Protein AF-A0A0K0EDU4-F1 (afdb_monomer_lite)

Sequence (411 aa):
MNSSVKNLYNKIKGKINAIIEWRSTISPLYLFTVNTCFWLSVFYLQKEYQLQILVFSAISILSYDILLTPTDENSVIAHIFLWPFRSFFRTTAFLLFCYSSNELKDGDKEYACWSGYIALLLLLINPVWVYNGATEKIKNGIFVSIDVCIVNPLSKIYAAVYYICTFKFLKSLSEYSSRQAQRTKNFFIVTGNEISERLKKSWRYIISKMDYYLYQPMKNSKIGQPAKDKYHRFIEKVQYVIYGYWLSPVIEKVKITLKKQALTLLIYTKNFTIQLGIYLNNFVIWPVLVWGYNIALVPILEIVKEKYRYVEDNVLIYFLAPVCRTVINAVPEKSPFVEDSDLELDDFLPDENDDAESNTSWDPDDDEARRKEKEAALIAKKEKIKQKAALIEFPDFNDLGSSDEEFMFND

Structure (mmCIF, N/CA/C/O backbone):
data_AF-A0A0K0EDU4-F1
#
_entry.id   AF-A0A0K0EDU4-F1
#
loop_
_atom_site.group_PDB
_atom_site.id
_atom_site.type_symbol
_atom_site.label_atom_id
_atom_site.label_alt_id
_atom_site.label_comp_id
_atom_site.label_asym_id
_atom_site.label_entity_id
_atom_site.label_seq_id
_atom_site.pdbx_PDB_ins_code
_atom_site.Cartn_x
_atom_site.Cartn_y
_atom_site.Cartn_z
_atom_site.occupancy
_atom_site.B_iso_or_equiv
_atom_site.auth_seq_id
_atom_site.auth_comp_id
_atom_site.auth_asym_id
_atom_site.auth_atom_id
_atom_site.pdbx_PDB_model_num
ATOM 1 N N . MET A 1 1 ? 0.127 -17.577 -35.399 1.00 54.06 1 MET A N 1
ATOM 2 C CA . MET A 1 1 ? 1.441 -18.139 -35.005 1.00 54.06 1 MET A CA 1
ATOM 3 C C . MET A 1 1 ? 1.224 -19.573 -34.530 1.00 54.06 1 MET A C 1
ATOM 5 O O . MET A 1 1 ? 0.430 -19.759 -33.616 1.00 54.06 1 MET A O 1
ATOM 9 N N . ASN A 1 2 ? 1.840 -20.574 -35.174 1.00 71.94 2 ASN A N 1
ATOM 10 C CA . ASN A 1 2 ? 1.666 -21.994 -34.820 1.00 71.94 2 ASN A CA 1
ATOM 11 C C . ASN A 1 2 ? 1.996 -22.244 -33.339 1.00 71.94 2 ASN A C 1
ATOM 13 O O . ASN A 1 2 ? 2.983 -21.712 -32.826 1.00 71.94 2 ASN A O 1
ATOM 17 N N . SER A 1 3 ? 1.203 -23.083 -32.666 1.00 84.88 3 SER A N 1
ATOM 18 C CA . SER A 1 3 ? 1.395 -23.457 -31.253 1.00 84.88 3 SER A CA 1
ATOM 19 C C . SER A 1 3 ? 2.822 -23.942 -30.963 1.00 84.88 3 SER A C 1
ATOM 21 O O . SER A 1 3 ? 3.404 -23.572 -29.945 1.00 84.88 3 SER A O 1
ATOM 23 N N . SER A 1 4 ? 3.431 -24.674 -31.903 1.00 84.06 4 SER A N 1
ATOM 24 C CA . SER A 1 4 ? 4.828 -25.124 -31.828 1.00 84.06 4 SER A CA 1
ATOM 25 C C . SER A 1 4 ? 5.835 -23.965 -31.756 1.00 84.06 4 SER A C 1
ATOM 27 O O . SER A 1 4 ? 6.706 -23.956 -30.887 1.00 84.06 4 SER A O 1
ATOM 29 N N . VAL A 1 5 ? 5.672 -22.930 -32.592 1.00 86.19 5 VAL A N 1
ATOM 30 C CA . VAL A 1 5 ? 6.554 -21.745 -32.599 1.00 86.19 5 VAL A CA 1
ATOM 31 C C . VAL A 1 5 ? 6.404 -20.953 -31.299 1.00 86.19 5 VAL A C 1
ATOM 33 O O . VAL A 1 5 ? 7.401 -20.529 -30.718 1.00 86.19 5 VAL A O 1
ATOM 36 N N . LYS A 1 6 ? 5.173 -20.807 -30.786 1.00 85.56 6 LYS A N 1
ATOM 37 C CA . LYS A 1 6 ? 4.914 -20.146 -29.495 1.00 85.56 6 LYS A CA 1
ATOM 38 C C . LYS A 1 6 ? 5.544 -20.916 -28.326 1.00 85.56 6 LYS A C 1
ATOM 40 O O . LYS A 1 6 ? 6.159 -20.305 -27.455 1.00 85.56 6 LYS A O 1
ATOM 45 N N . ASN A 1 7 ? 5.450 -22.246 -28.330 1.00 87.31 7 ASN A N 1
ATOM 46 C CA . ASN A 1 7 ? 6.063 -23.098 -27.309 1.00 87.31 7 ASN A CA 1
ATOM 47 C C . ASN A 1 7 ? 7.595 -23.043 -27.357 1.00 87.31 7 ASN A C 1
ATOM 49 O O . ASN A 1 7 ? 8.233 -22.935 -26.309 1.00 87.31 7 ASN A O 1
ATOM 53 N N . LEU A 1 8 ? 8.188 -23.065 -28.555 1.00 86.81 8 LEU A N 1
ATOM 54 C CA . LEU A 1 8 ? 9.631 -22.914 -28.730 1.00 86.81 8 LEU A CA 1
ATOM 55 C C . LEU A 1 8 ? 10.109 -21.546 -28.229 1.00 86.81 8 LEU A C 1
ATOM 57 O O . LEU A 1 8 ? 11.052 -21.486 -27.442 1.00 86.81 8 LEU A O 1
ATOM 61 N N . TYR A 1 9 ? 9.421 -20.468 -28.615 1.00 87.56 9 TYR A N 1
ATOM 62 C CA . TYR A 1 9 ? 9.710 -19.112 -28.147 1.00 87.56 9 TYR A CA 1
ATOM 63 C C . TYR A 1 9 ? 9.655 -19.019 -26.617 1.00 87.56 9 TYR A C 1
ATOM 65 O O . TYR A 1 9 ? 10.608 -18.553 -25.998 1.00 87.56 9 TYR A O 1
ATOM 73 N N . ASN A 1 10 ? 8.595 -19.535 -25.988 1.00 89.12 10 ASN A N 1
ATOM 74 C CA . ASN A 1 10 ? 8.458 -19.533 -24.530 1.00 89.12 10 ASN A CA 1
ATOM 75 C C . ASN A 1 10 ? 9.561 -20.350 -23.840 1.00 89.12 10 ASN A C 1
ATOM 77 O O . ASN A 1 10 ? 10.082 -19.931 -22.807 1.00 89.12 10 ASN A O 1
ATOM 81 N N . LYS A 1 11 ? 9.963 -21.488 -24.422 1.00 87.00 11 LYS A N 1
ATOM 82 C CA . LYS A 1 11 ? 11.051 -22.327 -23.900 1.00 87.00 11 LYS A CA 1
ATOM 83 C C . LYS A 1 11 ? 12.408 -21.624 -23.993 1.00 87.00 11 LYS A C 1
ATOM 85 O O . LYS A 1 11 ? 13.188 -21.692 -23.046 1.00 87.00 11 LYS A O 1
ATOM 90 N N . ILE A 1 12 ? 12.685 -20.942 -25.106 1.00 86.69 12 ILE A N 1
ATOM 91 C CA . ILE A 1 12 ? 13.915 -20.159 -25.298 1.00 86.69 12 ILE A CA 1
ATOM 92 C C . ILE A 1 12 ? 13.925 -18.957 -24.350 1.00 86.69 12 ILE A C 1
ATOM 94 O O . ILE A 1 12 ? 14.886 -18.781 -23.607 1.00 86.69 12 ILE A O 1
ATOM 98 N N . LYS A 1 13 ? 12.830 -18.190 -24.298 1.00 86.56 13 LYS A N 1
ATOM 99 C CA . LYS A 1 13 ? 12.664 -17.050 -23.389 1.00 86.56 13 LYS A CA 1
ATOM 100 C C . LYS A 1 13 ? 12.860 -17.458 -21.929 1.00 86.56 13 LYS A C 1
ATOM 102 O O . LYS A 1 13 ? 13.609 -16.807 -21.212 1.00 86.56 13 LYS A O 1
ATOM 107 N N . GLY A 1 14 ? 12.260 -18.571 -21.504 1.00 84.12 14 GLY A N 1
ATOM 108 C CA . GLY A 1 14 ? 12.423 -19.098 -20.148 1.00 84.12 14 GLY A CA 1
ATOM 109 C C . GLY A 1 14 ? 13.869 -19.483 -19.818 1.00 84.12 14 GLY A C 1
ATOM 110 O O . GLY A 1 14 ? 14.334 -19.210 -18.714 1.00 84.12 14 GLY A O 1
ATOM 111 N N . LYS A 1 15 ? 14.608 -20.062 -20.776 1.00 84.00 15 LYS A N 1
ATOM 112 C CA . LYS A 1 15 ? 16.039 -20.359 -20.605 1.00 84.00 15 LYS A CA 1
ATOM 113 C C . LYS A 1 15 ? 16.889 -19.093 -20.505 1.00 84.00 15 LYS A C 1
ATOM 115 O O . LYS A 1 15 ? 17.757 -19.036 -19.642 1.00 84.00 15 LYS A O 1
ATOM 120 N N . ILE A 1 16 ? 16.639 -18.098 -21.357 1.00 84.38 16 ILE A N 1
ATOM 121 C CA . ILE A 1 16 ? 17.357 -16.814 -21.333 1.00 84.38 16 ILE A CA 1
ATOM 122 C C . ILE A 1 16 ? 17.114 -16.102 -20.001 1.00 84.38 16 ILE A C 1
ATOM 124 O O . ILE A 1 16 ? 18.071 -15.720 -19.333 1.00 84.38 16 ILE A O 1
ATOM 128 N N . ASN A 1 17 ? 15.857 -16.012 -19.563 1.00 86.50 17 ASN A N 1
ATOM 129 C CA . ASN A 1 17 ? 15.515 -15.417 -18.272 1.00 86.50 17 ASN A CA 1
ATOM 130 C C . ASN A 1 17 ? 16.207 -16.147 -17.116 1.00 86.50 17 ASN A C 1
ATOM 132 O O . ASN A 1 17 ? 16.795 -15.500 -16.264 1.00 86.50 17 ASN A O 1
ATOM 136 N N . ALA A 1 18 ? 16.244 -17.484 -17.124 1.00 81.56 18 ALA A N 1
ATOM 137 C CA . ALA A 1 18 ? 16.941 -18.247 -16.088 1.00 81.56 18 ALA A CA 1
ATOM 138 C C . ALA A 1 18 ? 18.461 -17.982 -16.042 1.00 81.56 18 ALA A C 1
ATOM 140 O O . ALA A 1 18 ? 19.058 -18.103 -14.976 1.00 81.56 18 ALA A O 1
ATOM 141 N N . ILE A 1 19 ? 19.093 -17.642 -17.171 1.00 81.19 19 ILE A N 1
ATOM 142 C CA . ILE A 1 19 ? 20.511 -17.242 -17.224 1.00 81.19 19 ILE A CA 1
ATOM 143 C C . ILE A 1 19 ? 20.690 -15.832 -16.646 1.00 81.19 19 ILE A C 1
ATOM 145 O O . ILE A 1 19 ? 21.570 -15.613 -15.818 1.00 81.19 19 ILE A O 1
ATOM 149 N N . ILE A 1 20 ? 19.838 -14.888 -17.048 1.00 83.56 20 ILE A N 1
ATOM 150 C CA . ILE A 1 20 ? 19.901 -13.491 -16.595 1.00 83.56 20 ILE A CA 1
ATOM 151 C C . ILE A 1 20 ? 19.570 -13.373 -15.095 1.00 83.56 20 ILE A C 1
ATOM 153 O O . ILE A 1 20 ? 20.193 -12.592 -14.387 1.00 83.56 20 ILE A O 1
ATOM 157 N N . GLU A 1 21 ? 18.641 -14.186 -14.588 1.00 84.06 21 GLU A N 1
ATOM 158 C CA . GLU A 1 21 ? 18.232 -14.257 -13.173 1.00 84.06 21 GLU A CA 1
ATOM 159 C C . GLU A 1 21 ? 19.187 -15.090 -12.292 1.00 84.06 21 GLU A C 1
ATOM 161 O O . GLU A 1 21 ? 18.869 -15.390 -11.144 1.00 84.06 21 GLU A O 1
ATOM 166 N N . TRP A 1 22 ? 20.339 -15.511 -12.820 1.00 84.69 22 TRP A N 1
ATOM 167 C CA . TRP A 1 22 ? 21.360 -16.301 -12.113 1.00 84.69 22 TRP A CA 1
ATOM 168 C C . TRP A 1 22 ? 20.914 -17.683 -11.619 1.00 84.69 22 TRP A C 1
ATOM 170 O O . TRP A 1 22 ? 21.500 -18.255 -10.702 1.00 84.69 22 TRP A O 1
ATOM 180 N N . ARG A 1 23 ? 19.899 -18.270 -12.254 1.00 81.69 23 ARG A N 1
ATOM 181 C CA . ARG A 1 23 ? 19.373 -19.602 -11.904 1.00 81.69 23 ARG A CA 1
ATOM 182 C C . ARG A 1 23 ? 19.980 -20.725 -12.741 1.00 81.69 23 ARG A C 1
ATOM 184 O O . ARG A 1 23 ? 19.786 -21.899 -12.439 1.00 81.69 23 ARG A O 1
ATOM 191 N N . SER A 1 24 ? 20.653 -20.381 -13.835 1.00 82.69 24 SER A N 1
ATOM 192 C CA . SER A 1 24 ? 21.307 -21.334 -14.731 1.00 82.69 24 SER A CA 1
ATOM 193 C C . SER A 1 24 ? 22.765 -21.547 -14.334 1.00 82.69 24 SER A C 1
ATOM 195 O O . SER A 1 24 ? 23.447 -20.614 -13.914 1.00 82.69 24 SER A O 1
ATOM 197 N N . THR A 1 25 ? 23.300 -22.739 -14.582 1.00 81.69 25 THR A N 1
ATOM 198 C CA . THR A 1 25 ? 24.744 -23.009 -14.481 1.00 81.69 25 THR A CA 1
ATOM 199 C C . THR A 1 25 ? 25.575 -22.197 -15.482 1.00 81.69 25 THR A C 1
ATOM 201 O O . THR A 1 25 ? 26.777 -22.049 -15.299 1.00 81.69 25 THR A O 1
ATOM 204 N N . ILE A 1 26 ? 24.937 -21.631 -16.516 1.00 81.88 26 ILE A N 1
ATOM 205 C CA . ILE A 1 26 ? 25.564 -20.773 -17.537 1.00 81.88 26 ILE A CA 1
ATOM 206 C C . ILE A 1 26 ? 25.606 -19.295 -17.095 1.00 81.88 26 ILE A C 1
ATOM 208 O O . ILE A 1 26 ? 26.296 -18.482 -17.702 1.00 81.88 26 ILE A O 1
ATOM 212 N N . SER A 1 27 ? 24.916 -18.917 -16.016 1.00 78.50 27 SER A N 1
ATOM 213 C CA . SER A 1 27 ? 24.870 -17.521 -15.547 1.00 78.50 27 SER A CA 1
ATOM 214 C C . SER A 1 27 ? 26.249 -16.913 -15.239 1.00 78.50 27 SER A C 1
ATOM 216 O O . SER A 1 27 ? 26.473 -15.767 -15.627 1.00 78.50 27 SER A O 1
ATOM 218 N N . PRO A 1 28 ? 27.214 -17.645 -14.638 1.00 79.12 28 PRO A N 1
ATOM 219 C CA . PRO A 1 28 ? 28.578 -17.141 -14.475 1.00 79.12 28 PRO A CA 1
ATOM 220 C C . PRO A 1 28 ? 29.265 -16.815 -15.805 1.00 79.12 28 PRO A C 1
ATOM 222 O O . PRO A 1 28 ? 29.994 -15.832 -15.884 1.00 79.12 28 PRO A O 1
ATOM 225 N N . LEU A 1 29 ? 29.002 -17.592 -16.864 1.00 78.25 29 LEU A N 1
ATOM 226 C CA . LEU A 1 29 ? 29.540 -17.318 -18.198 1.00 78.25 29 LEU A CA 1
ATOM 227 C C . LEU A 1 29 ? 28.938 -16.033 -18.774 1.00 78.25 29 LEU A C 1
ATOM 229 O O . LEU A 1 29 ? 29.669 -15.217 -19.318 1.00 78.25 29 LEU A O 1
ATOM 233 N N . TYR A 1 30 ? 27.631 -15.823 -18.598 1.00 78.75 30 TYR A N 1
ATOM 234 C CA . TYR A 1 30 ? 26.971 -14.570 -18.972 1.00 78.75 30 TYR A CA 1
ATOM 235 C C . TYR A 1 30 ? 27.581 -13.362 -18.244 1.00 78.75 30 TYR A C 1
ATOM 237 O O . TYR A 1 30 ? 27.940 -12.380 -18.891 1.00 78.75 30 TYR A O 1
ATOM 245 N N . LEU A 1 31 ? 27.763 -13.452 -16.922 1.00 79.75 31 LEU A N 1
ATOM 246 C CA . LEU A 1 31 ? 28.399 -12.397 -16.127 1.00 79.75 31 LEU A CA 1
ATOM 247 C C . LEU A 1 31 ? 29.834 -12.126 -16.572 1.00 79.75 31 LEU A C 1
ATOM 249 O O . LEU A 1 31 ? 30.222 -10.969 -16.717 1.00 79.75 31 LEU A O 1
ATOM 253 N N . PHE A 1 32 ? 30.602 -13.186 -16.828 1.00 80.75 32 PHE A N 1
ATOM 254 C CA . PHE A 1 32 ? 31.950 -13.073 -17.362 1.00 80.75 32 PHE A CA 1
ATOM 255 C C . PHE A 1 32 ? 31.943 -12.348 -18.709 1.00 80.75 32 PHE A C 1
ATOM 257 O O . PHE A 1 32 ? 32.672 -11.378 -18.863 1.00 80.75 32 PHE A O 1
ATOM 264 N N . THR A 1 33 ? 31.073 -12.736 -19.647 1.00 82.44 33 THR A N 1
ATOM 265 C CA . THR A 1 33 ? 30.959 -12.077 -20.955 1.00 82.44 33 THR A CA 1
ATOM 266 C C . THR A 1 33 ? 30.606 -10.599 -20.823 1.00 82.44 33 THR A C 1
ATOM 268 O O . THR A 1 33 ? 31.272 -9.772 -21.437 1.00 82.44 33 THR A O 1
ATOM 271 N N . VAL A 1 34 ? 29.609 -10.241 -20.008 1.00 84.94 34 VAL A N 1
ATOM 272 C CA . VAL A 1 34 ? 29.220 -8.834 -19.809 1.00 84.94 34 VAL A CA 1
ATOM 273 C C . VAL A 1 34 ? 30.365 -8.031 -19.189 1.00 84.94 34 VAL A C 1
ATOM 275 O O . VAL A 1 34 ? 30.678 -6.944 -19.670 1.00 84.94 34 VAL A O 1
ATOM 278 N N . ASN A 1 35 ? 31.029 -8.578 -18.167 1.00 83.06 35 ASN A N 1
ATOM 279 C CA . ASN A 1 35 ? 32.178 -7.940 -17.529 1.00 83.06 35 ASN A CA 1
ATOM 280 C C . ASN A 1 35 ? 33.344 -7.759 -18.515 1.00 83.06 35 ASN A C 1
ATOM 282 O O . ASN A 1 35 ? 33.921 -6.680 -18.603 1.00 83.06 35 ASN A O 1
ATOM 286 N N . THR A 1 36 ? 33.667 -8.784 -19.305 1.00 81.88 36 THR A N 1
ATOM 287 C CA . THR A 1 36 ? 34.700 -8.700 -20.342 1.00 81.88 36 THR A CA 1
ATOM 288 C C . THR A 1 36 ? 34.340 -7.658 -21.396 1.00 81.88 36 THR A C 1
ATOM 290 O O . THR A 1 36 ? 35.189 -6.840 -21.728 1.00 81.88 36 THR A O 1
ATOM 293 N N . CYS A 1 37 ? 33.097 -7.623 -21.886 1.00 83.25 37 CYS A N 1
ATOM 294 C CA . CYS A 1 37 ? 32.647 -6.600 -22.830 1.00 83.25 37 CYS A CA 1
ATOM 295 C C . CYS A 1 37 ? 32.802 -5.187 -22.257 1.00 83.25 37 CYS A C 1
ATOM 297 O O . CYS A 1 37 ? 33.305 -4.315 -22.957 1.00 83.25 37 CYS A O 1
ATOM 299 N N . PHE A 1 38 ? 32.444 -4.975 -20.987 1.00 85.75 38 PHE A N 1
ATOM 300 C CA . PHE A 1 38 ? 32.623 -3.685 -20.322 1.00 85.75 38 PHE A CA 1
ATOM 301 C C . PHE A 1 38 ? 34.096 -3.263 -20.283 1.00 85.75 38 PHE A C 1
ATOM 303 O O . PHE A 1 38 ? 34.436 -2.183 -20.760 1.00 85.75 38 PHE A O 1
ATOM 310 N N . TRP A 1 39 ? 34.992 -4.123 -19.788 1.00 83.44 39 TRP A N 1
ATOM 311 C CA . TRP A 1 39 ? 36.422 -3.801 -19.725 1.00 83.44 39 TRP A CA 1
ATOM 312 C C . TRP A 1 39 ? 37.052 -3.634 -21.109 1.00 83.44 39 TRP A C 1
ATOM 314 O O . TRP A 1 39 ? 37.905 -2.768 -21.289 1.00 83.44 39 TRP A O 1
ATOM 324 N N . LEU A 1 40 ? 36.601 -4.395 -22.111 1.00 82.06 40 LEU A N 1
ATOM 325 C CA . LEU A 1 40 ? 37.023 -4.191 -23.495 1.00 82.06 40 LEU A CA 1
ATOM 326 C C . LEU A 1 40 ? 36.605 -2.807 -24.008 1.00 82.06 40 LEU A C 1
ATOM 328 O O . LEU A 1 40 ? 37.410 -2.122 -24.636 1.00 82.06 40 LEU A O 1
ATOM 332 N N . SER A 1 41 ? 35.385 -2.357 -23.702 1.00 83.00 41 SER A N 1
ATOM 333 C CA . SER A 1 41 ? 34.944 -0.996 -24.022 1.00 83.00 41 SER A CA 1
ATOM 334 C C . SER A 1 41 ? 35.758 0.068 -23.280 1.00 83.00 41 SER A C 1
ATOM 336 O O . SER A 1 41 ? 36.119 1.084 -23.867 1.00 83.00 41 SER A O 1
ATOM 338 N N . VAL A 1 42 ? 36.108 -0.153 -22.015 1.00 80.19 42 VAL A N 1
ATOM 339 C CA . VAL A 1 42 ? 36.906 0.811 -21.240 1.00 80.19 42 VAL A CA 1
ATOM 340 C C . VAL A 1 42 ? 38.342 0.925 -21.765 1.00 80.19 42 VAL A C 1
ATOM 342 O O . VAL A 1 42 ? 38.866 2.033 -21.862 1.00 80.19 42 VAL A O 1
ATOM 345 N N . PHE A 1 43 ? 38.986 -0.189 -22.128 1.00 82.44 43 PHE A N 1
ATOM 346 C CA . PHE A 1 43 ? 40.401 -0.180 -22.516 1.00 82.44 43 PHE A CA 1
ATOM 347 C C . PHE A 1 43 ? 40.657 0.076 -24.003 1.00 82.44 43 PHE A C 1
ATOM 349 O O . PHE A 1 43 ? 41.680 0.673 -24.332 1.00 82.44 43 PHE A O 1
ATOM 356 N N . TYR A 1 44 ? 39.772 -0.372 -24.898 1.00 84.06 44 TYR A N 1
ATOM 357 C CA . TYR A 1 44 ? 40.056 -0.375 -26.340 1.00 84.06 44 TYR A CA 1
ATOM 358 C C . TYR A 1 44 ? 39.216 0.605 -27.160 1.00 84.06 44 TYR A C 1
ATOM 360 O O . TYR A 1 44 ? 39.611 0.935 -28.278 1.00 84.06 44 TYR A O 1
ATOM 368 N N . LEU A 1 45 ? 38.074 1.084 -26.653 1.00 84.56 45 LEU A N 1
ATOM 369 C CA . LEU A 1 45 ? 37.287 2.084 -27.380 1.00 84.56 45 LEU A CA 1
ATOM 370 C C . LEU A 1 45 ? 37.825 3.494 -27.149 1.00 84.56 45 LEU A C 1
ATOM 372 O O . LEU A 1 45 ? 38.264 3.855 -26.059 1.00 84.56 45 LEU A O 1
ATOM 376 N N . GLN A 1 46 ? 37.728 4.320 -28.189 1.00 84.94 46 GLN A N 1
ATOM 377 C CA . GLN A 1 46 ? 37.997 5.750 -28.074 1.00 84.94 46 GLN A CA 1
ATOM 378 C C . GLN A 1 46 ? 36.915 6.437 -27.227 1.00 84.94 46 GLN A C 1
ATOM 380 O O . GLN A 1 46 ? 35.770 5.982 -27.165 1.00 84.94 46 GLN A O 1
ATOM 385 N N . LYS A 1 47 ? 37.276 7.579 -26.625 1.00 85.56 47 LYS A N 1
ATOM 386 C CA . LYS A 1 47 ? 36.413 8.383 -25.740 1.00 85.56 47 LYS A CA 1
ATOM 387 C C . LYS A 1 47 ? 35.032 8.675 -26.349 1.00 85.56 47 LYS A C 1
ATOM 389 O O . LYS A 1 47 ? 34.030 8.616 -25.645 1.00 85.56 47 LYS A O 1
ATOM 394 N N . GLU A 1 48 ? 34.972 8.952 -27.651 1.00 85.25 48 GLU A N 1
ATOM 395 C CA . GLU A 1 48 ? 33.723 9.244 -28.372 1.00 85.25 48 GLU A CA 1
ATOM 396 C C . GLU A 1 48 ? 32.757 8.053 -28.369 1.00 85.25 48 GLU A C 1
ATOM 398 O O . GLU A 1 48 ? 31.587 8.203 -28.016 1.00 85.25 48 GLU A O 1
ATOM 403 N N . TYR A 1 49 ? 33.252 6.852 -28.677 1.00 87.81 49 TYR A N 1
ATOM 404 C CA . TYR A 1 49 ? 32.439 5.634 -28.656 1.00 87.81 49 TYR A CA 1
ATOM 405 C C . TYR A 1 49 ? 32.041 5.231 -27.234 1.00 87.81 49 TYR A C 1
ATOM 407 O O . TYR A 1 49 ? 30.926 4.761 -27.022 1.00 87.81 49 TYR A O 1
ATOM 415 N N . GLN A 1 50 ? 32.913 5.448 -26.242 1.00 87.50 50 GLN A N 1
ATOM 416 C CA . GLN A 1 50 ? 32.571 5.226 -24.832 1.00 87.50 50 GLN A CA 1
ATOM 417 C C . GLN A 1 50 ? 31.395 6.108 -24.403 1.00 87.50 50 GLN A C 1
ATOM 419 O O . GLN A 1 50 ? 30.429 5.616 -23.821 1.00 87.50 50 GLN A O 1
ATOM 424 N N . LEU A 1 51 ? 31.437 7.396 -24.758 1.00 87.25 51 LEU A N 1
ATOM 425 C CA . LEU A 1 51 ? 30.358 8.339 -24.482 1.00 87.25 51 LEU A CA 1
ATOM 426 C C . LEU A 1 51 ? 29.049 7.914 -25.164 1.00 87.25 51 LEU A C 1
ATOM 428 O O . LEU A 1 51 ? 27.999 7.901 -24.523 1.00 87.25 51 LEU A O 1
ATOM 432 N N . GLN A 1 52 ? 29.112 7.524 -26.441 1.00 89.25 52 GLN A N 1
ATOM 433 C CA . GLN A 1 52 ? 27.946 7.039 -27.181 1.00 89.25 52 GLN A CA 1
ATOM 434 C C . GLN A 1 52 ? 27.327 5.803 -26.524 1.00 89.25 52 GLN A C 1
ATOM 436 O O . GLN A 1 52 ? 26.110 5.747 -26.378 1.00 89.25 52 GLN A O 1
ATOM 441 N N . ILE A 1 53 ? 28.140 4.842 -26.073 1.00 87.56 53 ILE A N 1
ATOM 442 C CA . ILE A 1 53 ? 27.654 3.639 -25.384 1.00 87.56 53 ILE A CA 1
ATOM 443 C C . ILE A 1 53 ? 26.965 3.992 -24.063 1.00 87.56 53 ILE A C 1
ATOM 445 O O . ILE A 1 53 ? 25.897 3.446 -23.776 1.00 87.56 53 ILE A O 1
ATOM 449 N N . LEU A 1 54 ? 27.534 4.902 -23.265 1.00 88.38 54 LEU A N 1
ATOM 450 C CA . LEU A 1 54 ? 26.948 5.327 -21.988 1.00 88.38 54 LEU A CA 1
ATOM 451 C C . LEU A 1 54 ? 25.596 6.019 -22.195 1.00 88.38 54 LEU A C 1
ATOM 453 O O . LEU A 1 54 ? 24.604 5.648 -21.566 1.00 88.38 54 LEU A O 1
ATOM 457 N N . VAL A 1 55 ? 25.535 6.971 -23.129 1.00 88.69 55 VAL A N 1
ATOM 458 C CA . VAL A 1 55 ? 24.300 7.693 -23.466 1.00 88.69 55 VAL A CA 1
ATOM 459 C C . VAL A 1 55 ? 23.258 6.742 -24.055 1.00 88.69 55 VAL A C 1
ATOM 461 O O . VAL A 1 55 ? 22.102 6.760 -23.636 1.00 88.69 55 VAL A O 1
ATOM 464 N N . PHE A 1 56 ? 23.656 5.858 -24.972 1.00 90.12 56 PHE A N 1
ATOM 465 C CA . PHE A 1 56 ? 22.764 4.853 -25.549 1.00 90.12 56 PHE A CA 1
ATOM 466 C C . PHE A 1 56 ? 22.214 3.895 -24.486 1.00 90.12 56 PHE A C 1
ATOM 468 O O . PHE A 1 56 ? 21.032 3.549 -24.518 1.00 90.12 56 PHE A O 1
ATOM 475 N N . SER A 1 57 ? 23.034 3.510 -23.506 1.00 87.38 57 SER A N 1
ATOM 476 C CA . SER A 1 57 ? 22.603 2.686 -22.372 1.00 87.38 57 SER A CA 1
ATOM 477 C C . SER A 1 57 ? 21.578 3.421 -21.505 1.00 87.38 57 SER A C 1
ATOM 479 O O . SER A 1 57 ? 20.535 2.851 -21.189 1.00 87.38 57 SER A O 1
ATOM 481 N N . ALA A 1 58 ? 21.809 4.700 -21.188 1.00 88.25 58 ALA A N 1
ATOM 482 C CA . ALA A 1 58 ? 20.855 5.520 -20.438 1.00 88.25 58 ALA A CA 1
ATOM 483 C C . ALA A 1 58 ? 19.509 5.658 -21.175 1.00 88.25 58 ALA A C 1
ATOM 485 O O . ALA A 1 58 ? 18.449 5.415 -20.592 1.00 88.25 58 ALA A O 1
ATOM 486 N N . ILE A 1 59 ? 19.547 5.965 -22.476 1.00 87.69 59 ILE A N 1
ATOM 487 C CA . ILE A 1 59 ? 18.353 6.068 -23.328 1.00 87.69 59 ILE A CA 1
ATOM 488 C C . ILE A 1 59 ? 17.622 4.724 -23.410 1.00 87.69 59 ILE A C 1
ATOM 490 O O . ILE A 1 59 ? 16.393 4.694 -23.355 1.00 87.69 59 ILE A O 1
ATOM 494 N N . SER A 1 60 ? 18.352 3.610 -23.502 1.00 85.88 60 SER A N 1
ATOM 495 C CA . SER A 1 60 ? 17.767 2.266 -23.567 1.00 85.88 60 SER A CA 1
ATOM 496 C C . SER A 1 60 ? 16.991 1.916 -22.296 1.00 85.88 60 SER A C 1
ATOM 498 O O . SER A 1 60 ? 15.888 1.378 -22.385 1.00 85.88 60 SER A O 1
ATOM 500 N N . ILE A 1 61 ? 17.526 2.256 -21.117 1.00 86.06 61 ILE A N 1
ATOM 501 C CA . ILE A 1 61 ? 16.838 2.038 -19.834 1.00 86.06 61 ILE A CA 1
ATOM 502 C C . ILE A 1 61 ? 15.566 2.886 -19.770 1.00 86.06 61 ILE A C 1
ATOM 504 O O . ILE A 1 61 ? 14.495 2.358 -19.478 1.00 86.06 61 ILE A O 1
ATOM 508 N N . LEU A 1 62 ? 15.674 4.179 -20.089 1.00 83.56 62 LEU A N 1
ATOM 509 C CA . LEU A 1 62 ? 14.543 5.104 -20.076 1.00 83.56 62 LEU A CA 1
ATOM 510 C C . LEU A 1 62 ? 13.444 4.655 -21.048 1.00 83.56 62 LEU A C 1
ATOM 512 O O . LEU A 1 62 ? 12.266 4.630 -20.696 1.00 83.56 62 LEU A O 1
ATOM 516 N N . SER A 1 63 ? 13.827 4.239 -22.254 1.00 82.81 63 SER A N 1
ATOM 517 C CA . SER A 1 63 ? 12.889 3.764 -23.274 1.00 82.81 63 SER A CA 1
ATOM 518 C C . SER A 1 63 ? 12.188 2.477 -22.841 1.00 82.81 63 SER A C 1
ATOM 520 O O . SER A 1 63 ? 10.980 2.340 -23.017 1.00 82.81 63 SER A O 1
ATOM 522 N N . TYR A 1 64 ? 12.914 1.540 -22.232 1.00 80.81 64 TYR A N 1
ATOM 523 C CA . TYR A 1 64 ? 12.322 0.297 -21.749 1.00 80.81 64 TYR A CA 1
ATOM 524 C C . TYR A 1 64 ? 11.353 0.529 -20.576 1.00 80.81 64 TYR A C 1
ATOM 526 O O . TYR A 1 64 ? 10.236 0.012 -20.581 1.00 80.81 64 TYR A O 1
ATOM 534 N N . ASP A 1 65 ? 11.761 1.313 -19.576 1.00 77.44 65 ASP A N 1
ATOM 535 C CA . ASP A 1 65 ? 10.986 1.488 -18.343 1.00 77.44 65 ASP A CA 1
ATOM 536 C C . ASP A 1 65 ? 9.823 2.478 -18.489 1.00 77.44 65 ASP A C 1
ATOM 538 O O . ASP A 1 65 ? 8.776 2.271 -17.879 1.00 77.44 65 ASP A O 1
ATOM 542 N N . ILE A 1 66 ? 9.986 3.547 -19.275 1.00 71.88 66 ILE A N 1
ATOM 543 C CA . ILE A 1 66 ? 8.995 4.630 -19.374 1.00 71.88 66 ILE A CA 1
ATOM 544 C C . ILE A 1 66 ? 8.165 4.504 -20.653 1.00 71.88 66 ILE A C 1
ATOM 546 O O . ILE A 1 66 ? 6.939 4.539 -20.582 1.00 71.88 66 ILE A O 1
ATOM 550 N N . LEU A 1 67 ? 8.810 4.337 -21.816 1.00 66.56 67 LEU A N 1
ATOM 551 C CA . LEU A 1 67 ? 8.109 4.346 -23.111 1.00 66.56 67 LEU A CA 1
ATOM 552 C C . LEU A 1 67 ? 7.439 3.008 -23.439 1.00 66.56 67 LEU A C 1
ATOM 554 O O . LEU A 1 67 ? 6.377 2.999 -24.053 1.00 66.56 67 LEU A O 1
ATOM 558 N N . LEU A 1 68 ? 8.044 1.883 -23.042 1.00 62.50 68 LEU A N 1
ATOM 559 C CA . LEU A 1 68 ? 7.544 0.536 -23.356 1.00 62.50 68 LEU A CA 1
ATOM 560 C C . LEU A 1 68 ? 6.766 -0.132 -22.214 1.00 62.50 68 LEU A C 1
ATOM 562 O O . LEU A 1 68 ? 6.176 -1.189 -22.434 1.00 62.50 68 LEU A O 1
ATOM 566 N N . THR A 1 69 ? 6.706 0.482 -21.024 1.00 61.09 69 THR A N 1
ATOM 567 C CA . THR A 1 69 ? 5.875 0.003 -19.900 1.00 61.09 69 THR A CA 1
ATOM 568 C C . THR A 1 69 ? 4.576 0.817 -19.665 1.00 61.09 69 THR A C 1
ATOM 570 O O . THR A 1 69 ? 4.177 0.952 -18.505 1.00 61.09 69 THR A O 1
ATOM 573 N N . PRO A 1 70 ? 3.859 1.367 -20.673 1.00 51.34 70 PRO A N 1
ATOM 574 C CA . PRO A 1 70 ? 2.517 1.872 -20.436 1.00 51.34 70 PRO A CA 1
ATOM 575 C C . PRO A 1 70 ? 1.568 0.677 -20.302 1.00 51.34 70 PRO A C 1
ATOM 577 O O . PRO A 1 70 ? 1.192 0.017 -21.265 1.00 51.34 70 PRO A O 1
ATOM 580 N N . THR A 1 71 ? 1.203 0.372 -19.062 1.00 53.72 71 THR A N 1
ATOM 581 C CA . THR A 1 71 ? -0.134 -0.149 -18.776 1.00 53.72 71 THR A CA 1
ATOM 582 C C . THR A 1 71 ? -1.089 1.026 -18.953 1.00 53.72 71 THR A C 1
ATOM 584 O O . THR A 1 71 ? -0.864 2.046 -18.303 1.00 53.72 71 THR A O 1
ATOM 587 N N . ASP A 1 72 ? -2.105 0.888 -19.809 1.00 52.88 72 ASP A N 1
ATOM 588 C CA . ASP A 1 72 ? -3.032 1.937 -20.293 1.00 52.88 72 ASP A CA 1
ATOM 589 C C . ASP A 1 72 ? -3.679 2.846 -19.219 1.00 52.88 72 ASP A C 1
ATOM 591 O O . ASP A 1 72 ? -4.327 3.837 -19.545 1.00 52.88 72 ASP A O 1
ATOM 595 N N . GLU A 1 73 ? -3.515 2.543 -17.933 1.00 57.56 73 GLU A N 1
ATOM 596 C CA . GLU A 1 73 ? -4.216 3.193 -16.825 1.00 57.56 73 GLU A CA 1
ATOM 597 C C . GLU A 1 73 ? -3.488 4.404 -16.216 1.00 57.56 73 GLU A C 1
ATOM 599 O O . GLU A 1 73 ? -4.115 5.189 -15.506 1.00 57.56 73 GLU A O 1
ATOM 604 N N . ASN A 1 74 ? -2.192 4.605 -16.480 1.00 58.91 74 ASN A N 1
ATOM 605 C CA . ASN A 1 74 ? -1.414 5.657 -15.817 1.00 58.91 74 ASN A CA 1
ATOM 606 C C . ASN A 1 74 ? -0.821 6.659 -16.810 1.00 58.91 74 ASN A C 1
ATOM 608 O O . ASN A 1 74 ? -0.201 6.288 -17.805 1.00 58.91 74 ASN A O 1
ATOM 612 N N . SER A 1 75 ? -0.943 7.953 -16.496 1.00 69.56 75 SER A N 1
ATOM 613 C CA . SER A 1 75 ? -0.269 9.007 -17.257 1.00 69.56 75 SER A CA 1
ATOM 614 C C . SER A 1 75 ? 1.249 8.776 -17.273 1.00 69.56 75 SER A C 1
ATOM 616 O O . SER A 1 75 ? 1.839 8.347 -16.278 1.00 69.56 75 SER A O 1
ATOM 618 N N . VAL A 1 76 ? 1.909 9.100 -18.391 1.00 70.69 76 VAL A N 1
ATOM 619 C CA . VAL A 1 76 ? 3.380 9.005 -18.519 1.00 70.69 76 VAL A CA 1
ATOM 620 C C . VAL A 1 76 ? 4.079 9.778 -17.394 1.00 70.69 76 VAL A C 1
ATOM 622 O O . VAL A 1 76 ? 5.077 9.324 -16.841 1.00 70.69 76 VAL A O 1
ATOM 625 N N . ILE A 1 77 ? 3.500 10.911 -16.987 1.00 72.00 77 ILE A N 1
ATOM 626 C CA . ILE A 1 77 ? 3.978 11.727 -15.868 1.00 72.00 77 ILE A CA 1
ATOM 627 C C . ILE A 1 77 ? 3.949 10.930 -14.556 1.00 72.00 77 ILE A C 1
ATOM 629 O O . ILE A 1 77 ? 4.943 10.912 -13.832 1.00 72.00 77 ILE A O 1
ATOM 633 N N . ALA A 1 78 ? 2.856 10.219 -14.258 1.00 70.31 78 ALA A N 1
ATOM 634 C CA . ALA A 1 78 ? 2.776 9.371 -13.068 1.00 70.31 78 ALA A CA 1
ATOM 635 C C . ALA A 1 78 ? 3.816 8.241 -13.104 1.00 70.31 78 ALA A C 1
ATOM 637 O O . ALA A 1 78 ? 4.426 7.939 -12.080 1.00 70.31 78 ALA A O 1
ATOM 638 N N . HIS A 1 79 ? 4.075 7.662 -14.280 1.00 69.31 79 HIS A N 1
ATOM 639 C CA . HIS A 1 79 ? 5.141 6.675 -14.455 1.00 69.31 79 HIS A CA 1
ATOM 640 C C . HIS A 1 79 ? 6.529 7.251 -14.156 1.00 69.31 79 HIS A C 1
ATOM 642 O O . HIS A 1 79 ? 7.289 6.605 -13.438 1.00 69.31 79 HIS A O 1
ATOM 648 N N . ILE A 1 80 ? 6.839 8.462 -14.630 1.00 75.00 80 ILE A N 1
ATOM 649 C CA . ILE A 1 80 ? 8.106 9.151 -14.333 1.00 75.00 80 ILE A CA 1
ATOM 650 C C . ILE A 1 80 ? 8.249 9.391 -12.822 1.00 75.00 80 ILE A C 1
ATOM 652 O O . ILE A 1 80 ? 9.287 9.065 -12.249 1.00 75.00 80 ILE A O 1
ATOM 656 N N . PHE A 1 81 ? 7.203 9.891 -12.154 1.00 73.56 81 PHE A N 1
ATOM 657 C CA . PHE A 1 81 ? 7.234 10.133 -10.705 1.00 73.56 81 PHE A CA 1
ATOM 658 C C . PHE A 1 81 ? 7.359 8.848 -9.877 1.00 73.56 81 PHE A C 1
ATOM 660 O O . PHE A 1 81 ? 8.042 8.832 -8.853 1.00 73.56 81 PHE A O 1
ATOM 667 N N . LEU A 1 82 ? 6.717 7.760 -10.305 1.00 73.81 82 LEU A N 1
ATOM 668 C CA . LEU A 1 82 ? 6.768 6.474 -9.608 1.00 73.81 82 LEU A CA 1
ATOM 669 C C . LEU A 1 82 ? 8.007 5.642 -9.961 1.00 73.81 82 LEU A C 1
ATOM 671 O O . LEU A 1 82 ? 8.277 4.649 -9.282 1.00 73.81 82 LEU A O 1
ATOM 675 N N . TRP A 1 83 ? 8.771 6.018 -10.989 1.00 78.44 83 TRP A N 1
ATOM 676 C CA . TRP A 1 83 ? 9.900 5.234 -11.489 1.00 78.44 83 TRP A CA 1
ATOM 677 C C . TRP A 1 83 ? 10.968 4.925 -10.424 1.00 78.44 83 TRP A C 1
ATOM 679 O O . TRP A 1 83 ? 11.278 3.737 -10.269 1.00 78.44 83 TRP A O 1
ATOM 689 N N . PRO A 1 84 ? 11.442 5.896 -9.605 1.00 78.25 84 PRO A N 1
ATOM 690 C CA . PRO A 1 84 ? 12.424 5.619 -8.552 1.00 78.25 84 PRO A CA 1
ATOM 691 C C . PRO A 1 84 ? 11.937 4.586 -7.529 1.00 78.25 84 PRO A C 1
ATOM 693 O O . PRO A 1 84 ? 12.722 3.795 -7.008 1.00 78.25 84 PRO A O 1
ATOM 696 N N . PHE A 1 85 ? 10.630 4.565 -7.256 1.00 76.44 85 PHE A N 1
ATOM 697 C CA . PHE A 1 85 ? 10.016 3.645 -6.298 1.00 76.44 85 PHE A CA 1
ATOM 698 C C . PHE A 1 85 ? 9.726 2.272 -6.909 1.00 76.44 85 PHE A C 1
ATOM 700 O O . PHE A 1 85 ? 9.815 1.253 -6.225 1.00 76.44 85 PHE A O 1
ATOM 707 N N . ARG A 1 86 ? 9.389 2.226 -8.202 1.00 74.81 86 ARG A N 1
ATOM 708 C CA . ARG A 1 86 ? 9.077 0.985 -8.919 1.00 74.81 86 ARG A CA 1
ATOM 709 C C . ARG A 1 86 ? 10.332 0.199 -9.290 1.00 74.81 86 ARG A C 1
ATOM 711 O O . ARG A 1 86 ? 10.296 -1.031 -9.314 1.00 74.81 86 ARG A O 1
ATOM 718 N N . SER A 1 87 ? 11.428 0.872 -9.630 1.00 80.19 87 SER A N 1
ATOM 719 C CA . SER A 1 87 ? 12.638 0.226 -10.151 1.00 80.19 87 SER A CA 1
ATOM 720 C C . SER A 1 87 ? 13.907 0.951 -9.709 1.00 80.19 87 SER A C 1
ATOM 722 O O . SER A 1 87 ? 14.714 1.363 -10.537 1.00 80.19 87 SER A O 1
ATOM 724 N N . PHE A 1 88 ? 14.105 1.036 -8.389 1.00 83.88 88 PHE A N 1
ATOM 725 C CA . PHE A 1 88 ? 15.241 1.704 -7.740 1.00 83.88 88 PHE A CA 1
ATOM 726 C C . PHE A 1 88 ? 16.590 1.449 -8.434 1.00 83.88 88 PHE A C 1
ATOM 728 O O . PHE A 1 88 ? 17.241 2.391 -8.873 1.00 83.88 88 PHE A O 1
ATOM 735 N N . PHE A 1 89 ? 16.974 0.181 -8.628 1.00 87.25 89 PHE A N 1
ATOM 736 C CA . PHE A 1 89 ? 18.247 -0.175 -9.267 1.00 87.25 89 PHE A CA 1
ATOM 737 C C . PHE A 1 89 ? 18.393 0.382 -10.687 1.00 87.25 89 PHE A C 1
ATOM 739 O O . PHE A 1 89 ? 19.482 0.811 -11.060 1.00 87.25 89 PHE A O 1
ATOM 746 N N . ARG A 1 90 ? 17.311 0.399 -11.477 1.00 88.19 90 ARG A N 1
ATOM 747 C CA . ARG A 1 90 ? 17.330 0.914 -12.855 1.00 88.19 90 ARG A CA 1
ATOM 748 C C . ARG A 1 90 ? 17.392 2.431 -12.889 1.00 88.19 90 ARG A C 1
ATOM 750 O O . ARG A 1 90 ? 18.162 2.975 -13.672 1.00 88.19 90 ARG A O 1
ATOM 757 N N . THR A 1 91 ? 16.650 3.108 -12.015 1.00 87.81 91 THR A N 1
ATOM 758 C CA . THR A 1 91 ? 16.708 4.569 -11.895 1.00 87.81 91 THR A CA 1
ATOM 759 C C . THR A 1 91 ? 18.092 5.028 -11.434 1.00 87.81 91 THR A C 1
ATOM 761 O O . THR A 1 91 ? 18.663 5.941 -12.023 1.00 87.81 91 THR A O 1
ATOM 764 N N . THR A 1 92 ? 18.683 4.366 -10.433 1.00 88.88 92 THR A N 1
ATOM 765 C CA . THR A 1 92 ? 20.051 4.667 -9.988 1.00 88.88 92 THR A CA 1
ATOM 766 C C . THR A 1 92 ? 21.074 4.365 -11.080 1.00 88.88 92 THR A C 1
ATOM 768 O O . THR A 1 92 ? 21.974 5.172 -11.294 1.00 88.88 92 THR A O 1
ATOM 771 N N . ALA A 1 93 ? 20.926 3.259 -11.818 1.00 90.81 93 ALA A N 1
ATOM 772 C CA . ALA A 1 93 ? 21.791 2.959 -12.957 1.00 90.81 93 ALA A CA 1
ATOM 773 C C . ALA A 1 93 ? 21.682 4.025 -14.059 1.00 90.81 93 ALA A C 1
ATOM 775 O O . ALA A 1 93 ? 22.705 4.473 -14.562 1.00 90.81 93 ALA A O 1
ATOM 776 N N . PHE A 1 94 ? 20.471 4.481 -14.395 1.00 90.94 94 PHE A N 1
ATOM 777 C CA . PHE A 1 94 ? 20.255 5.579 -15.341 1.00 90.94 94 PHE A CA 1
ATOM 778 C C . PHE A 1 94 ? 20.987 6.854 -14.906 1.00 90.94 94 PHE A C 1
ATOM 780 O O . PHE A 1 94 ? 21.750 7.418 -15.688 1.00 90.94 94 PHE A O 1
ATOM 787 N N . LEU A 1 95 ? 20.816 7.274 -13.648 1.00 91.31 95 LEU A N 1
ATOM 788 C CA . LEU A 1 95 ? 21.502 8.451 -13.111 1.00 91.31 95 LEU A CA 1
ATOM 789 C C . LEU A 1 95 ? 23.024 8.286 -13.135 1.00 91.31 95 LEU A C 1
ATOM 791 O O . LEU A 1 95 ? 23.725 9.224 -13.501 1.00 91.31 95 LEU A O 1
ATOM 795 N N . LEU A 1 96 ? 23.535 7.098 -12.806 1.00 91.25 96 LEU A N 1
ATOM 796 C CA . LEU A 1 96 ? 24.965 6.806 -12.862 1.00 91.25 96 LEU A CA 1
ATOM 797 C C . LEU A 1 96 ? 25.512 6.768 -14.291 1.00 91.25 96 LEU A C 1
ATOM 799 O O . LEU A 1 96 ? 26.645 7.181 -14.487 1.00 91.25 96 LEU A O 1
ATOM 803 N N . PHE A 1 97 ? 24.742 6.336 -15.293 1.00 91.44 97 PHE A N 1
ATOM 804 C CA . PHE A 1 97 ? 25.160 6.443 -16.695 1.00 91.44 97 PHE A CA 1
ATOM 805 C C . PHE A 1 97 ? 25.202 7.895 -17.167 1.00 91.44 97 PHE A C 1
ATOM 807 O O . PHE A 1 97 ? 26.152 8.283 -17.845 1.00 91.44 97 PHE A O 1
ATOM 814 N N . CYS A 1 98 ? 24.220 8.712 -16.779 1.00 90.88 98 CYS A N 1
ATOM 815 C CA . CYS A 1 98 ? 24.238 10.150 -17.052 1.00 90.88 98 CYS A CA 1
ATOM 816 C C . CYS A 1 98 ? 25.429 10.834 -16.365 1.00 90.88 98 CYS A C 1
ATOM 818 O O . CYS A 1 98 ? 26.136 11.613 -16.999 1.00 90.88 98 CYS A O 1
ATOM 820 N N . TYR A 1 99 ? 25.686 10.494 -15.100 1.00 91.19 99 TYR A N 1
ATOM 821 C CA . TYR A 1 99 ? 26.825 10.992 -14.333 1.00 91.19 99 TYR A CA 1
ATOM 822 C C . TYR A 1 99 ? 28.158 10.550 -14.951 1.00 91.19 99 TYR A C 1
ATOM 824 O O . TYR A 1 99 ? 28.992 11.388 -15.264 1.00 91.19 99 TYR A O 1
ATOM 832 N N . SER A 1 100 ? 28.312 9.258 -15.250 1.00 89.69 100 SER A N 1
ATOM 833 C CA . SER A 1 100 ? 29.476 8.688 -15.940 1.00 89.69 100 SER A CA 1
ATOM 834 C C . SER A 1 100 ? 29.739 9.381 -17.276 1.00 89.69 100 SER A C 1
ATOM 836 O O . SER A 1 100 ? 30.875 9.722 -17.595 1.00 89.69 100 SER A O 1
ATOM 838 N N . SER A 1 101 ? 28.681 9.650 -18.046 1.00 90.00 101 SER A N 1
ATOM 839 C CA . SER A 1 101 ? 28.779 10.386 -19.302 1.00 90.00 101 SER A CA 1
ATOM 840 C C . SER A 1 101 ? 29.225 11.835 -19.100 1.00 90.00 101 SER A C 1
ATOM 842 O O . SER A 1 101 ? 29.905 12.361 -19.982 1.00 90.00 101 SER A O 1
ATOM 844 N N . ASN A 1 102 ? 28.823 12.491 -18.010 1.00 91.06 102 ASN A N 1
ATOM 845 C CA . ASN A 1 102 ? 29.235 13.858 -17.707 1.00 91.06 102 ASN A CA 1
ATOM 846 C C . ASN A 1 102 ? 30.703 13.910 -17.260 1.00 91.06 102 ASN A C 1
ATOM 848 O O . ASN A 1 102 ? 31.499 14.605 -17.878 1.00 91.06 102 ASN A O 1
ATOM 852 N N . GLU A 1 103 ? 31.087 13.073 -16.297 1.00 87.75 103 GLU A N 1
ATOM 853 C CA . GLU A 1 103 ? 32.472 12.947 -15.817 1.00 87.75 103 GLU A CA 1
ATOM 854 C C . GLU A 1 103 ? 33.436 12.572 -16.952 1.00 87.75 103 GLU A C 1
ATOM 856 O O . GLU A 1 103 ? 34.541 13.104 -17.072 1.00 87.75 103 GLU A O 1
ATOM 861 N N . LEU A 1 104 ? 32.999 11.702 -17.875 1.00 87.12 104 LEU A N 1
ATOM 862 C CA . LEU A 1 104 ? 33.803 11.365 -19.045 1.00 87.12 104 LEU A CA 1
ATOM 863 C C . LEU A 1 104 ? 34.007 12.586 -19.948 1.00 87.12 104 LEU A C 1
ATOM 865 O O . LEU A 1 104 ? 35.101 12.751 -20.489 1.00 87.12 104 LEU A O 1
ATOM 869 N N . LYS A 1 105 ? 32.996 13.449 -20.125 1.00 87.19 105 LYS A N 1
ATOM 870 C CA . LYS A 1 105 ? 33.147 14.702 -20.885 1.00 87.19 105 LYS A CA 1
ATOM 871 C C . LYS A 1 105 ? 34.157 15.621 -20.209 1.00 87.19 105 LYS A C 1
ATOM 873 O O . LYS A 1 105 ? 35.100 16.023 -20.896 1.00 87.19 105 LYS A O 1
ATOM 878 N N . ASP A 1 106 ? 34.015 15.819 -18.902 1.00 86.81 106 ASP A N 1
ATOM 879 C CA . ASP A 1 106 ? 34.843 16.710 -18.080 1.00 86.81 106 ASP A CA 1
ATOM 880 C C . ASP A 1 106 ? 36.304 16.234 -17.963 1.00 86.81 106 ASP A C 1
ATOM 882 O O . ASP A 1 106 ? 37.212 17.032 -17.750 1.00 86.81 106 ASP A O 1
ATOM 886 N N . GLY A 1 107 ? 36.565 14.954 -18.253 1.00 83.88 107 GLY A N 1
ATOM 887 C CA . GLY A 1 107 ? 37.913 14.389 -18.369 1.00 83.88 107 GLY A CA 1
ATOM 888 C C . GLY A 1 107 ? 38.303 13.468 -17.215 1.00 83.88 107 GLY A C 1
ATOM 889 O O . GLY A 1 107 ? 39.360 12.834 -17.284 1.00 83.88 107 GLY A O 1
ATOM 890 N N . ASP A 1 108 ? 37.423 13.306 -16.231 1.00 87.25 108 ASP A N 1
ATOM 891 C CA . ASP A 1 108 ? 37.616 12.485 -15.042 1.00 87.25 108 ASP A CA 1
ATOM 892 C C . ASP A 1 108 ? 37.328 11.005 -15.330 1.00 87.25 108 ASP A C 1
ATOM 894 O O . ASP A 1 108 ? 36.303 10.415 -14.977 1.00 87.25 108 ASP A O 1
ATOM 898 N N . LYS A 1 109 ? 38.292 10.372 -16.008 1.00 85.38 109 LYS A N 1
ATOM 899 C CA . LYS A 1 109 ? 38.192 8.979 -16.479 1.00 85.38 109 LYS A CA 1
ATOM 900 C C . LYS A 1 109 ? 37.955 7.971 -15.355 1.00 85.38 109 LYS A C 1
ATOM 902 O O . LYS A 1 109 ? 37.286 6.965 -15.580 1.00 85.38 109 LYS A O 1
ATOM 907 N N . GLU A 1 110 ? 38.513 8.209 -14.170 1.00 86.94 110 GLU A N 1
ATOM 908 C CA . GLU A 1 110 ? 38.390 7.290 -13.036 1.00 86.94 110 GLU A CA 1
ATOM 909 C C . GLU A 1 110 ? 36.955 7.256 -12.497 1.00 86.94 110 GLU A C 1
ATOM 911 O O . GLU A 1 110 ? 36.352 6.182 -12.429 1.00 86.94 110 GLU A O 1
ATOM 916 N N . TYR A 1 111 ? 36.370 8.421 -12.202 1.00 88.56 111 TYR A N 1
ATOM 917 C CA . TYR A 1 111 ? 34.986 8.519 -11.736 1.00 88.56 111 TYR A CA 1
ATOM 918 C C . TYR A 1 111 ? 33.995 8.060 -12.800 1.00 88.56 111 TYR A C 1
ATOM 920 O O . TYR A 1 111 ? 33.054 7.327 -12.481 1.00 88.56 111 TYR A O 1
ATOM 928 N N . ALA A 1 112 ? 34.234 8.399 -14.070 1.00 88.12 112 ALA A N 1
ATOM 929 C CA . ALA A 1 112 ? 33.434 7.904 -15.184 1.00 88.12 112 ALA A CA 1
ATOM 930 C C . ALA A 1 112 ? 33.442 6.369 -15.265 1.00 88.12 112 ALA A C 1
ATOM 932 O O . ALA A 1 112 ? 32.387 5.747 -15.406 1.00 88.12 112 ALA A O 1
ATOM 933 N N . CYS A 1 113 ? 34.615 5.745 -15.123 1.00 88.31 113 CYS A N 1
ATOM 934 C CA . CYS A 1 113 ? 34.759 4.292 -15.156 1.00 88.31 113 CYS A CA 1
ATOM 935 C C . CYS A 1 113 ? 34.035 3.623 -13.980 1.00 88.31 113 CYS A C 1
ATOM 937 O O . CYS A 1 113 ? 33.203 2.737 -14.191 1.00 88.31 113 CYS A O 1
ATOM 939 N N . TRP A 1 114 ? 34.295 4.073 -12.748 1.00 89.94 114 TRP A N 1
ATOM 940 C CA . TRP A 1 114 ? 33.682 3.492 -11.553 1.00 89.94 114 TRP A CA 1
ATOM 941 C C . TRP A 1 114 ? 32.165 3.663 -11.534 1.00 89.94 114 TRP A C 1
ATOM 943 O O . TRP A 1 114 ? 31.450 2.701 -1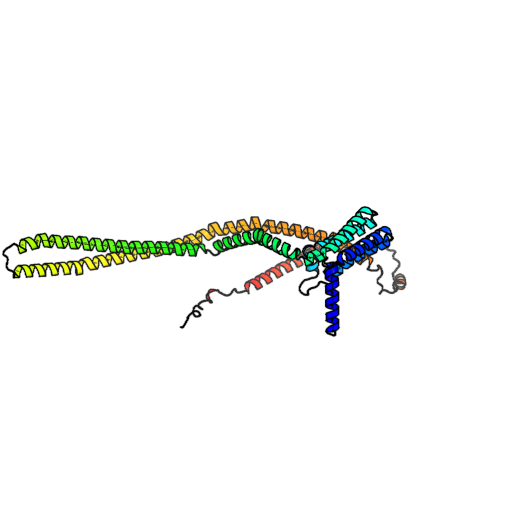1.257 1.00 89.94 114 TRP A O 1
ATOM 953 N N . SER A 1 115 ? 31.654 4.848 -11.876 1.00 90.44 115 SER A N 1
ATOM 954 C CA . SER A 1 115 ? 30.207 5.086 -11.955 1.00 90.44 115 SER A CA 1
ATOM 955 C C . SER A 1 115 ? 29.540 4.228 -13.033 1.00 90.44 115 SER A C 1
ATOM 957 O O . SER A 1 115 ? 28.495 3.634 -12.767 1.00 90.44 115 SER A O 1
ATOM 959 N N . GLY A 1 116 ? 30.169 4.072 -14.203 1.00 90.69 116 GLY A N 1
ATOM 960 C CA . GLY A 1 116 ? 29.689 3.187 -15.267 1.00 90.69 116 GLY A CA 1
ATOM 961 C C . GLY A 1 116 ? 29.694 1.708 -14.861 1.00 90.69 116 GLY A C 1
ATOM 962 O O . GLY A 1 116 ? 28.729 0.988 -15.122 1.00 90.69 116 GLY A O 1
ATOM 963 N N . TYR A 1 117 ? 30.739 1.258 -14.161 1.00 90.06 117 TYR A N 1
ATOM 964 C CA . TYR A 1 117 ? 30.832 -0.113 -13.655 1.00 90.06 117 TYR A CA 1
ATOM 965 C C . TYR A 1 117 ? 29.782 -0.395 -12.573 1.00 90.06 117 TYR A C 1
ATOM 967 O O . TYR A 1 117 ? 29.110 -1.427 -12.610 1.00 90.06 117 TYR A O 1
ATOM 975 N N . ILE A 1 118 ? 29.578 0.545 -11.642 1.00 91.38 118 ILE A N 1
ATOM 976 C CA . ILE A 1 118 ? 28.524 0.449 -10.623 1.00 91.38 118 ILE A CA 1
ATOM 977 C C . ILE A 1 118 ? 27.143 0.423 -11.291 1.00 91.38 118 ILE A C 1
ATOM 979 O O . ILE A 1 118 ? 26.312 -0.407 -10.925 1.00 91.38 118 ILE A O 1
ATOM 983 N N . ALA A 1 119 ? 26.892 1.266 -12.297 1.00 91.00 119 ALA A N 1
ATOM 984 C CA . ALA A 1 119 ? 25.630 1.265 -13.039 1.00 91.00 119 ALA A CA 1
ATOM 985 C C . ALA A 1 119 ? 25.347 -0.102 -13.684 1.00 91.00 119 ALA A C 1
ATOM 987 O O . ALA A 1 119 ? 24.243 -0.641 -13.561 1.00 91.00 119 ALA A O 1
ATOM 988 N N . LEU A 1 120 ? 26.361 -0.698 -14.316 1.00 90.00 120 LEU A N 1
ATOM 989 C CA . LEU A 1 120 ? 26.275 -2.031 -14.908 1.00 90.00 120 LEU A CA 1
ATOM 990 C C . LEU A 1 120 ? 26.016 -3.114 -13.850 1.00 90.00 120 LEU A C 1
ATOM 992 O O . LEU A 1 120 ? 25.168 -3.984 -14.059 1.00 90.00 120 LEU A O 1
ATOM 996 N N . LEU A 1 121 ? 26.675 -3.039 -12.692 1.00 89.06 121 LEU A N 1
ATOM 997 C CA . LEU A 1 121 ? 26.440 -3.959 -11.578 1.00 89.06 121 LEU A CA 1
ATOM 998 C C . LEU A 1 121 ? 24.989 -3.880 -11.074 1.00 89.06 121 LEU A C 1
ATOM 1000 O O . LEU A 1 121 ? 24.350 -4.914 -10.874 1.00 89.06 121 LEU A O 1
ATOM 1004 N N . LEU A 1 122 ? 24.441 -2.671 -10.911 1.00 89.81 122 LEU A N 1
ATOM 1005 C CA . LEU A 1 122 ? 23.050 -2.475 -10.487 1.00 89.81 122 LEU A CA 1
ATOM 1006 C C . LEU A 1 122 ? 22.063 -3.058 -11.508 1.00 89.81 122 LEU A C 1
ATOM 1008 O O . LEU A 1 122 ? 21.083 -3.695 -11.115 1.00 89.81 122 LEU A O 1
ATOM 1012 N N . LEU A 1 123 ? 22.334 -2.912 -12.810 1.00 89.38 123 LEU A N 1
ATOM 1013 C CA . LEU A 1 123 ? 21.521 -3.529 -13.862 1.00 89.38 123 LEU A CA 1
ATOM 1014 C C . LEU A 1 123 ? 21.577 -5.060 -13.846 1.00 89.38 123 LEU A C 1
ATOM 1016 O O . LEU A 1 123 ? 20.551 -5.692 -14.097 1.00 89.38 123 LEU A O 1
ATOM 1020 N N . LEU A 1 124 ? 22.734 -5.652 -13.538 1.00 87.75 124 LEU A N 1
ATOM 1021 C CA . LEU A 1 124 ? 22.900 -7.105 -13.428 1.00 87.75 124 LEU A CA 1
ATOM 1022 C C . LEU A 1 124 ? 22.214 -7.682 -12.183 1.00 87.75 124 LEU A C 1
ATOM 1024 O O . LEU A 1 124 ? 21.656 -8.776 -12.245 1.00 87.75 124 LEU A O 1
ATOM 1028 N N . ILE A 1 125 ? 22.211 -6.944 -11.070 1.00 85.94 125 ILE A N 1
ATOM 1029 C CA . ILE A 1 125 ? 21.523 -7.340 -9.831 1.00 85.94 125 ILE A CA 1
ATOM 1030 C C . ILE A 1 125 ? 20.003 -7.197 -9.972 1.00 85.94 125 ILE A C 1
ATOM 1032 O O . ILE A 1 125 ? 19.251 -8.008 -9.431 1.00 85.94 125 ILE A O 1
ATOM 1036 N N . ASN A 1 126 ? 19.528 -6.195 -10.712 1.00 85.44 126 ASN A N 1
ATOM 1037 C CA . ASN A 1 126 ? 18.106 -5.896 -10.844 1.00 85.44 126 ASN A CA 1
ATOM 1038 C C . ASN A 1 126 ? 17.204 -7.097 -11.232 1.00 85.44 126 ASN A C 1
ATOM 1040 O O . ASN A 1 126 ? 16.200 -7.299 -10.551 1.00 85.44 126 ASN A O 1
ATOM 1044 N N . PRO A 1 127 ? 17.481 -7.916 -12.269 1.00 82.25 127 PRO A N 1
ATOM 1045 C CA . PRO A 1 127 ? 16.633 -9.068 -12.599 1.00 82.25 127 PRO A CA 1
ATOM 1046 C C . PRO A 1 127 ? 16.586 -10.115 -11.478 1.00 82.25 127 PRO A C 1
ATOM 1048 O O . PRO A 1 127 ? 15.517 -10.645 -11.184 1.00 82.25 127 PRO A O 1
ATOM 1051 N N . VAL A 1 128 ? 17.714 -10.362 -10.807 1.00 80.19 128 VAL A N 1
ATOM 1052 C CA . VAL A 1 128 ? 17.795 -11.261 -9.644 1.00 80.19 128 VAL A CA 1
ATOM 1053 C C . VAL A 1 128 ? 16.946 -10.717 -8.493 1.00 80.19 128 VAL A C 1
ATOM 1055 O O . VAL A 1 128 ? 16.206 -11.454 -7.839 1.00 80.19 128 VAL A O 1
ATOM 1058 N N . TRP A 1 129 ? 17.011 -9.404 -8.272 1.00 78.81 129 TRP A N 1
ATOM 1059 C CA . TRP A 1 129 ? 16.237 -8.714 -7.247 1.00 78.81 129 TRP A CA 1
ATOM 1060 C C . TRP A 1 129 ? 14.727 -8.788 -7.498 1.00 78.81 129 TRP A C 1
ATOM 1062 O O . TRP A 1 129 ? 13.960 -9.098 -6.583 1.00 78.81 129 TRP A O 1
ATOM 1072 N N . VAL A 1 130 ? 14.305 -8.532 -8.741 1.00 79.88 130 VAL A N 1
ATOM 1073 C CA . VAL A 1 130 ? 12.902 -8.614 -9.171 1.00 79.88 130 VAL A CA 1
ATOM 1074 C C . VAL A 1 130 ? 12.383 -10.047 -9.047 1.00 79.88 130 VAL A C 1
ATOM 1076 O O . VAL A 1 130 ? 11.294 -10.245 -8.513 1.00 79.88 130 VAL A O 1
ATOM 1079 N N . TYR A 1 131 ? 13.165 -11.049 -9.461 1.00 74.06 131 TYR A N 1
ATOM 1080 C CA . TYR A 1 131 ? 12.780 -12.459 -9.352 1.00 74.06 131 TYR A CA 1
ATOM 1081 C C . TYR A 1 131 ? 12.568 -12.909 -7.902 1.00 74.06 131 TYR A C 1
ATOM 1083 O O . TYR A 1 131 ? 11.590 -13.588 -7.598 1.00 74.06 131 TYR A O 1
ATOM 1091 N N . ASN A 1 132 ? 13.444 -12.494 -6.981 1.00 75.00 132 ASN A N 1
ATOM 1092 C CA . ASN A 1 132 ? 13.319 -12.847 -5.563 1.00 75.00 132 ASN A CA 1
ATOM 1093 C C . ASN A 1 132 ? 12.087 -12.228 -4.875 1.00 75.00 132 ASN A C 1
ATOM 1095 O O . ASN A 1 132 ? 11.863 -12.483 -3.684 1.00 75.00 132 ASN A O 1
ATOM 1099 N N . GLY A 1 133 ? 11.317 -11.385 -5.576 1.00 65.56 133 GLY A N 1
ATOM 1100 C CA . GLY A 1 133 ? 10.174 -10.671 -5.013 1.00 65.56 133 GLY A CA 1
ATOM 1101 C C . GLY A 1 133 ? 10.579 -9.787 -3.834 1.00 65.56 133 GLY A C 1
ATOM 1102 O O . GLY A 1 133 ? 9.762 -9.508 -2.959 1.00 65.56 133 GLY A O 1
ATOM 1103 N N . ALA A 1 134 ? 11.850 -9.373 -3.756 1.00 61.50 134 ALA A N 1
ATOM 1104 C CA . ALA A 1 134 ? 12.347 -8.568 -2.646 1.00 61.50 134 ALA A CA 1
ATOM 1105 C C . ALA A 1 134 ? 11.627 -7.214 -2.591 1.00 61.50 134 ALA A C 1
ATOM 1107 O O . ALA A 1 134 ? 11.306 -6.737 -1.508 1.00 61.50 134 ALA A O 1
ATOM 1108 N N . THR A 1 135 ? 11.277 -6.646 -3.749 1.00 57.53 135 THR A N 1
ATOM 1109 C CA . THR A 1 135 ? 10.399 -5.473 -3.848 1.00 57.53 135 THR A CA 1
ATOM 1110 C C . THR A 1 135 ? 9.021 -5.721 -3.253 1.00 57.53 135 THR A C 1
ATOM 1112 O O . THR A 1 135 ? 8.523 -4.842 -2.569 1.00 57.53 135 THR A O 1
ATOM 1115 N N . GLU A 1 136 ? 8.408 -6.889 -3.451 1.00 57.00 136 GLU A N 1
ATOM 1116 C CA . GLU A 1 136 ? 7.103 -7.210 -2.861 1.00 57.00 136 GLU A CA 1
ATOM 1117 C C . GLU A 1 136 ? 7.210 -7.460 -1.352 1.00 57.00 136 GLU A C 1
ATOM 1119 O O . GLU A 1 136 ? 6.391 -6.961 -0.590 1.00 57.00 136 GLU A O 1
ATOM 1124 N N . LYS A 1 137 ? 8.270 -8.132 -0.887 1.00 56.62 137 LYS A N 1
ATOM 1125 C CA . LYS A 1 137 ? 8.541 -8.313 0.550 1.00 56.62 137 LYS A CA 1
ATOM 1126 C C . LYS A 1 137 ? 8.798 -6.983 1.257 1.00 56.62 137 LYS A C 1
ATOM 1128 O O . LYS A 1 137 ? 8.264 -6.759 2.339 1.00 56.62 137 LYS A O 1
ATOM 1133 N N . ILE A 1 138 ? 9.578 -6.091 0.643 1.00 55.81 138 ILE A N 1
ATOM 1134 C CA . ILE A 1 138 ? 9.839 -4.745 1.163 1.00 55.81 138 ILE A CA 1
ATOM 1135 C C . ILE A 1 138 ? 8.590 -3.881 1.043 1.00 55.81 138 ILE A C 1
ATOM 1137 O O . ILE A 1 138 ? 8.272 -3.188 1.994 1.00 55.81 138 ILE A O 1
ATOM 1141 N N . LYS A 1 139 ? 7.842 -3.942 -0.065 1.00 50.06 139 LYS A N 1
ATOM 1142 C CA . LYS A 1 139 ? 6.561 -3.242 -0.213 1.00 50.06 139 LYS A CA 1
ATOM 1143 C C . LYS A 1 139 ? 5.602 -3.685 0.881 1.00 50.06 139 LYS A C 1
ATOM 1145 O O . LYS A 1 139 ? 5.078 -2.827 1.566 1.00 50.06 139 LYS A O 1
ATOM 1150 N N . ASN A 1 140 ? 5.447 -4.982 1.124 1.00 53.81 140 ASN A N 1
ATOM 1151 C CA . ASN A 1 140 ? 4.620 -5.493 2.214 1.00 53.81 140 ASN A CA 1
ATOM 1152 C C . ASN A 1 140 ? 5.165 -5.048 3.579 1.00 53.81 140 ASN A C 1
ATOM 1154 O O . ASN A 1 140 ? 4.388 -4.639 4.428 1.00 53.81 140 ASN A O 1
ATOM 1158 N N . GLY A 1 141 ? 6.485 -5.028 3.782 1.00 53.06 141 GLY A N 1
ATOM 1159 C CA . GLY A 1 141 ? 7.102 -4.516 5.011 1.00 53.06 141 GLY A CA 1
ATOM 1160 C C . GLY A 1 141 ? 6.910 -3.009 5.228 1.00 53.06 141 GLY A C 1
ATOM 1161 O O . GLY A 1 141 ? 6.630 -2.584 6.347 1.00 53.06 141 GLY A O 1
ATOM 1162 N N . ILE A 1 142 ? 7.009 -2.197 4.173 1.00 54.69 142 ILE A N 1
ATOM 1163 C CA . ILE A 1 142 ? 6.788 -0.747 4.186 1.00 54.69 142 ILE A CA 1
ATOM 1164 C C . ILE A 1 142 ? 5.299 -0.450 4.328 1.00 54.69 142 ILE A C 1
ATOM 1166 O O . ILE A 1 142 ? 4.962 0.412 5.119 1.00 54.69 142 ILE A O 1
ATOM 1170 N N . PHE A 1 143 ? 4.407 -1.166 3.641 1.00 51.25 143 PHE A N 1
ATOM 1171 C CA . PHE A 1 143 ? 2.960 -1.034 3.822 1.00 51.25 143 PHE A CA 1
ATOM 1172 C C . PHE A 1 143 ? 2.557 -1.414 5.240 1.00 51.25 143 PHE A C 1
ATOM 1174 O O . PHE A 1 143 ? 1.871 -0.632 5.872 1.00 51.25 143 PHE A O 1
ATOM 1181 N N . VAL A 1 144 ? 3.071 -2.516 5.796 1.00 55.62 144 VAL A N 1
ATOM 1182 C CA . VAL A 1 144 ? 2.866 -2.855 7.214 1.00 55.62 144 VAL A CA 1
ATOM 1183 C C . VAL A 1 144 ? 3.427 -1.757 8.119 1.00 55.62 144 VAL A C 1
ATOM 1185 O O . VAL A 1 144 ? 2.786 -1.385 9.093 1.00 55.62 144 VAL A O 1
ATOM 1188 N N . SER A 1 145 ? 4.589 -1.186 7.797 1.00 53.94 145 SER A N 1
ATOM 1189 C CA . SER A 1 145 ? 5.177 -0.104 8.597 1.00 53.94 145 SER A CA 1
ATOM 1190 C C . SER A 1 145 ? 4.388 1.204 8.492 1.00 53.94 145 SER A C 1
ATOM 1192 O O . SER A 1 145 ? 4.179 1.857 9.502 1.00 53.94 145 SER A O 1
ATOM 1194 N N . ILE A 1 146 ? 3.910 1.592 7.309 1.00 54.81 146 ILE A N 1
ATOM 1195 C CA . ILE A 1 146 ? 3.074 2.779 7.088 1.00 54.81 146 ILE A CA 1
ATOM 1196 C C . ILE A 1 146 ? 1.701 2.563 7.725 1.00 54.81 146 ILE A C 1
ATOM 1198 O O . ILE A 1 146 ? 1.205 3.451 8.417 1.00 54.81 146 ILE A O 1
ATOM 1202 N N . ASP A 1 147 ? 1.113 1.378 7.575 1.00 57.16 147 ASP A N 1
ATOM 1203 C CA . ASP A 1 147 ? -0.161 1.034 8.194 1.00 57.16 147 ASP A CA 1
ATOM 1204 C C . ASP A 1 147 ? -0.056 1.059 9.717 1.00 57.16 147 ASP A C 1
ATOM 1206 O O . ASP A 1 147 ? -0.930 1.593 10.392 1.00 57.16 147 ASP A O 1
ATOM 1210 N N . VAL A 1 148 ? 1.032 0.541 10.288 1.00 65.19 148 VAL A N 1
ATOM 1211 C CA . VAL A 1 148 ? 1.234 0.525 11.740 1.00 65.19 148 VAL A CA 1
ATOM 1212 C C . VAL A 1 148 ? 1.624 1.901 12.283 1.00 65.19 148 VAL A C 1
ATOM 1214 O O . VAL A 1 148 ? 1.075 2.313 13.305 1.00 65.19 148 VAL A O 1
ATOM 1217 N N . CYS A 1 149 ? 2.540 2.617 11.629 1.00 60.72 149 CYS A N 1
ATOM 1218 C CA . CYS A 1 149 ? 3.097 3.872 12.142 1.00 60.72 149 CYS A CA 1
ATOM 1219 C C . C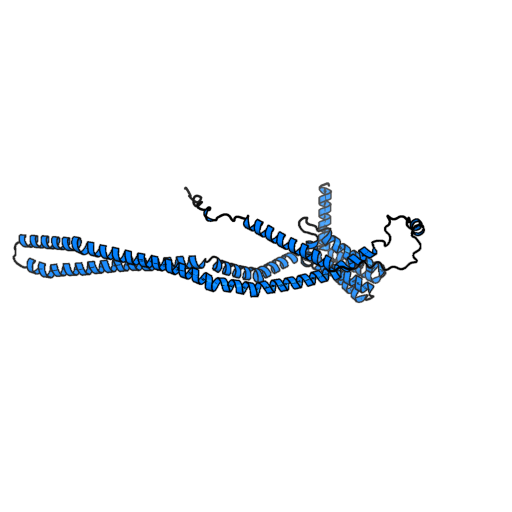YS A 1 149 ? 2.261 5.105 11.798 1.00 60.72 149 CYS A C 1
ATOM 1221 O O . CYS A 1 149 ? 2.296 6.074 12.549 1.00 60.72 149 CYS A O 1
ATOM 1223 N N . ILE A 1 150 ? 1.540 5.099 10.675 1.00 65.19 150 ILE A N 1
ATOM 1224 C CA . ILE A 1 150 ? 0.813 6.271 10.170 1.00 65.19 150 ILE A CA 1
ATOM 1225 C C . ILE A 1 150 ? -0.691 5.991 10.166 1.00 65.19 150 ILE A C 1
ATOM 1227 O O . ILE A 1 150 ? -1.440 6.697 10.842 1.00 65.19 150 ILE A O 1
ATOM 1231 N N . VAL A 1 151 ? -1.152 4.944 9.475 1.00 66.81 151 VAL A N 1
ATOM 1232 C CA . VAL A 1 151 ? -2.596 4.726 9.258 1.00 66.81 151 VAL A CA 1
ATOM 1233 C C . VAL A 1 151 ? -3.318 4.315 10.538 1.00 66.81 151 VAL A C 1
ATOM 1235 O O . VAL A 1 151 ? -4.360 4.877 10.844 1.00 66.81 151 VAL A O 1
ATOM 1238 N N . ASN A 1 152 ? -2.781 3.389 11.328 1.00 69.44 152 ASN A N 1
ATOM 1239 C CA . ASN A 1 152 ? -3.389 2.925 12.576 1.00 69.44 152 ASN A CA 1
ATOM 1240 C C . ASN A 1 152 ? -3.537 4.019 13.640 1.00 69.44 152 ASN A C 1
ATOM 1242 O O . ASN A 1 152 ? -4.611 4.107 14.240 1.00 69.44 152 ASN A O 1
ATOM 1246 N N . PRO A 1 153 ? -2.523 4.858 13.925 1.00 68.94 153 PRO A N 1
ATOM 1247 C CA . PRO A 1 153 ? -2.729 5.970 14.840 1.00 68.94 153 PRO A CA 1
ATOM 1248 C C . PRO A 1 153 ? -3.722 6.985 14.268 1.00 68.94 153 PRO A C 1
ATOM 1250 O O . PRO A 1 153 ? -4.614 7.405 15.001 1.00 68.94 153 PRO A O 1
ATOM 1253 N N . LEU A 1 154 ? -3.660 7.312 12.971 1.00 68.44 154 LEU A N 1
ATOM 1254 C CA . LEU A 1 154 ? -4.638 8.208 12.341 1.00 68.44 154 LEU A CA 1
ATOM 1255 C C . LEU A 1 154 ? -6.062 7.644 12.377 1.00 68.44 154 LEU A C 1
ATOM 1257 O O . LEU A 1 154 ? -6.993 8.384 12.680 1.00 68.44 154 LEU A O 1
ATOM 1261 N N . SER A 1 155 ? -6.253 6.346 12.140 1.00 71.69 155 SER A N 1
ATOM 1262 C CA . SER A 1 155 ? -7.569 5.702 12.182 1.00 71.69 155 SER A CA 1
ATOM 1263 C C . SER A 1 155 ? -8.108 5.628 13.607 1.00 71.69 155 SER A C 1
ATOM 1265 O O . SER A 1 155 ? -9.296 5.854 13.812 1.00 71.69 155 SER A O 1
ATOM 1267 N N . LYS A 1 156 ? -7.249 5.409 14.614 1.00 73.50 156 LYS A N 1
ATOM 1268 C CA . LYS A 1 156 ? -7.637 5.485 16.031 1.00 73.50 156 LYS A CA 1
ATOM 1269 C C . LYS A 1 156 ? -8.029 6.901 16.437 1.00 73.50 156 LYS A C 1
ATOM 1271 O O . LYS A 1 156 ? -9.028 7.063 17.133 1.00 73.50 156 LYS A O 1
ATOM 1276 N N . ILE A 1 157 ? -7.288 7.915 15.986 1.00 73.25 157 ILE A N 1
ATOM 1277 C CA . ILE A 1 157 ? -7.634 9.325 16.213 1.00 73.25 157 ILE A CA 1
ATOM 1278 C C . ILE A 1 157 ? -8.957 9.646 15.520 1.00 73.25 157 ILE A C 1
ATOM 1280 O O . ILE A 1 157 ? -9.852 10.190 16.156 1.00 73.25 157 ILE A O 1
ATOM 1284 N N . TYR A 1 158 ? -9.133 9.249 14.261 1.00 70.38 158 TYR A N 1
ATOM 1285 C CA . TYR A 1 158 ? -10.374 9.467 13.526 1.00 70.38 158 TYR A CA 1
ATOM 1286 C C . TYR A 1 158 ? -11.554 8.729 14.162 1.00 70.38 158 TYR A C 1
ATOM 1288 O O . TYR A 1 158 ? -12.619 9.310 14.310 1.00 70.38 158 TYR A O 1
ATOM 1296 N N . ALA A 1 159 ? -11.378 7.486 14.613 1.00 72.44 159 ALA A N 1
ATOM 1297 C CA . ALA A 1 159 ? -12.408 6.736 15.326 1.00 72.44 159 ALA A CA 1
ATOM 1298 C C . ALA A 1 159 ? -12.764 7.392 16.669 1.00 72.44 159 ALA A C 1
ATOM 1300 O O . ALA A 1 159 ? -13.938 7.428 17.033 1.00 72.44 159 ALA A O 1
ATOM 1301 N N . ALA A 1 160 ? -11.780 7.948 17.383 1.00 68.62 160 ALA A N 1
ATOM 1302 C CA . ALA A 1 160 ? -12.009 8.709 18.607 1.00 68.62 160 ALA A CA 1
ATOM 1303 C C . ALA A 1 160 ? -12.759 10.020 18.322 1.00 68.62 160 ALA A C 1
ATOM 1305 O O . ALA A 1 160 ? -13.763 10.301 18.974 1.00 68.62 160 ALA A O 1
ATOM 1306 N N . VAL A 1 161 ? -12.336 10.780 17.309 1.00 68.50 161 VAL A N 1
ATOM 1307 C CA . VAL A 1 161 ? -13.011 12.006 16.858 1.00 68.50 161 VAL A CA 1
ATOM 1308 C C . VAL A 1 161 ? -14.428 11.690 16.397 1.00 68.50 161 VAL A C 1
ATOM 1310 O O . VAL A 1 161 ? -15.365 12.329 16.851 1.00 68.50 161 VAL A O 1
ATOM 1313 N N . TYR A 1 162 ? -14.625 10.653 15.586 1.00 69.31 162 TYR A N 1
ATOM 1314 C CA . TYR A 1 162 ? -15.939 10.190 15.154 1.00 69.31 162 TYR A CA 1
ATOM 1315 C C . TYR A 1 162 ? -16.807 9.782 16.345 1.00 69.31 162 TYR A C 1
ATOM 1317 O O . TYR A 1 162 ? -17.969 10.164 16.405 1.00 69.31 162 TYR A O 1
ATOM 1325 N N . TYR A 1 163 ? -16.267 9.052 17.324 1.00 66.69 163 TYR A N 1
ATOM 1326 C CA . TYR A 1 163 ? -16.991 8.667 18.539 1.00 66.69 163 TYR A CA 1
ATOM 1327 C C . TYR A 1 163 ? -17.446 9.883 19.363 1.00 66.69 163 TYR A C 1
ATOM 1329 O O . TYR A 1 163 ? -18.559 9.882 19.897 1.00 66.69 163 TYR A O 1
ATOM 1337 N N . ILE A 1 164 ? -16.609 10.924 19.428 1.00 67.06 164 ILE A N 1
ATOM 1338 C CA . ILE A 1 164 ? -16.917 12.201 20.082 1.00 67.06 164 ILE A CA 1
ATOM 1339 C C . ILE A 1 164 ? -17.963 12.981 19.267 1.00 67.06 164 ILE A C 1
ATOM 1341 O O . ILE A 1 164 ? -19.009 13.332 19.808 1.00 67.06 164 ILE A O 1
ATOM 1345 N N . CYS A 1 165 ? -17.729 13.199 17.970 1.00 61.56 165 CYS A N 1
ATOM 1346 C CA . CYS A 1 165 ? -18.583 13.992 17.080 1.00 61.56 165 CYS A CA 1
ATOM 1347 C C . CYS A 1 165 ? -19.954 13.359 16.832 1.00 61.56 165 CYS A C 1
ATOM 1349 O O . CYS A 1 165 ? -20.951 14.069 16.781 1.00 61.56 165 CYS A O 1
ATOM 1351 N N . THR A 1 166 ? -20.037 12.032 16.706 1.00 69.12 166 THR A N 1
ATOM 1352 C CA . THR A 1 166 ? -21.328 11.331 16.557 1.00 69.12 166 THR A CA 1
ATOM 1353 C C . THR A 1 166 ? -22.067 11.153 17.870 1.00 69.12 166 THR A C 1
ATOM 1355 O O . THR A 1 166 ? -23.105 10.494 17.899 1.00 69.12 166 THR A O 1
ATOM 1358 N N . PHE A 1 167 ? -21.542 11.708 18.968 1.00 61.62 167 PHE A N 1
ATOM 1359 C CA . PHE A 1 167 ? -22.170 11.617 20.275 1.00 61.62 167 PHE A CA 1
ATOM 1360 C C . PHE A 1 167 ? -22.509 10.162 20.652 1.00 61.62 167 PHE A C 1
ATOM 1362 O O . PHE A 1 167 ? -23.470 9.900 21.368 1.00 61.62 167 PHE A O 1
ATOM 1369 N N . LYS A 1 168 ? -21.729 9.163 20.209 1.00 64.56 168 LYS A N 1
ATOM 1370 C CA . LYS A 1 168 ? -21.993 7.754 20.570 1.00 64.56 168 LYS A CA 1
ATOM 1371 C C . LYS A 1 168 ? -21.929 7.539 22.082 1.00 64.56 168 LYS A C 1
ATOM 1373 O O . LYS A 1 168 ? -22.639 6.688 22.622 1.00 64.56 168 LYS A O 1
ATOM 1378 N N . PHE A 1 169 ? -21.155 8.370 22.781 1.00 62.59 169 PHE A N 1
ATOM 1379 C CA . PHE A 1 169 ? -21.152 8.411 24.237 1.00 62.59 169 PHE A CA 1
ATOM 1380 C C . PHE A 1 169 ? -22.528 8.751 24.829 1.00 62.59 169 PHE A C 1
ATOM 1382 O O . PHE A 1 169 ? -22.829 8.241 25.901 1.00 62.59 169 PHE A O 1
ATOM 1389 N N . LEU A 1 170 ? -23.387 9.526 24.149 1.00 58.81 170 LEU A N 1
ATOM 1390 C CA . LEU A 1 170 ? -24.763 9.799 24.588 1.00 58.81 170 LEU A CA 1
ATOM 1391 C C . LEU A 1 170 ? -25.627 8.541 24.559 1.00 58.81 170 LEU A C 1
ATOM 1393 O O . LEU A 1 170 ? -26.433 8.371 25.466 1.00 58.81 170 LEU A O 1
ATOM 1397 N N . LYS A 1 171 ? -25.434 7.627 23.595 1.00 65.06 171 LYS A N 1
ATOM 1398 C CA . LYS A 1 171 ? -26.116 6.321 23.616 1.00 65.06 171 LYS A CA 1
ATOM 1399 C C . LYS A 1 171 ? -25.656 5.487 24.813 1.00 65.06 171 LYS A C 1
ATOM 1401 O O . LYS A 1 171 ? -26.488 4.958 25.537 1.00 65.06 171 LYS A O 1
ATOM 1406 N N . SER A 1 172 ? -24.351 5.446 25.084 1.00 66.12 172 SER A N 1
ATOM 1407 C CA . SER A 1 172 ? -23.807 4.753 26.264 1.00 66.12 172 SER A CA 1
ATOM 1408 C C . SER A 1 172 ? -24.289 5.375 27.586 1.00 66.12 172 SER A C 1
ATOM 1410 O O . SER A 1 172 ? -24.691 4.664 28.505 1.00 66.12 172 SER A O 1
ATOM 1412 N N . LEU A 1 173 ? -24.348 6.709 27.673 1.00 61.22 173 LEU A N 1
ATOM 1413 C CA . LEU A 1 173 ? -24.897 7.447 28.817 1.00 61.22 173 LEU A CA 1
ATOM 1414 C C . LEU A 1 173 ? -26.406 7.249 28.963 1.00 61.22 173 LEU A C 1
ATOM 1416 O O . LEU A 1 173 ? -26.892 7.123 30.082 1.00 61.22 173 LEU A O 1
ATOM 1420 N N . SER A 1 174 ? -27.140 7.191 27.853 1.00 61.88 174 SER A N 1
ATOM 1421 C CA . SER A 1 174 ? -28.564 6.862 27.799 1.00 61.88 174 SER A CA 1
ATOM 1422 C C . SER A 1 174 ? -28.809 5.448 28.314 1.00 61.88 174 SER A C 1
ATOM 1424 O O . SER A 1 174 ? -29.637 5.263 29.202 1.00 61.88 174 SER A O 1
ATOM 1426 N N . GLU A 1 175 ? -28.043 4.463 27.845 1.00 71.94 175 GLU A N 1
ATOM 1427 C CA . GLU A 1 175 ? -28.132 3.084 28.316 1.00 71.94 175 GLU A CA 1
ATOM 1428 C C . GLU A 1 175 ? -27.769 2.984 29.797 1.00 71.94 175 GLU A C 1
ATOM 1430 O O . GLU A 1 175 ? -28.504 2.357 30.559 1.00 71.94 175 GLU A O 1
ATOM 1435 N N . TYR A 1 176 ? -26.690 3.640 30.233 1.00 69.81 176 TYR A N 1
ATOM 1436 C CA . TYR A 1 176 ? -26.284 3.688 31.636 1.00 69.81 176 TYR A CA 1
ATOM 1437 C C . TYR A 1 176 ? -27.348 4.358 32.514 1.00 69.81 176 TYR A C 1
ATOM 1439 O O . TYR A 1 176 ? -27.718 3.813 33.552 1.00 69.81 176 TYR A O 1
ATOM 1447 N N . SER A 1 177 ? -27.898 5.490 32.074 1.00 61.94 177 SER A N 1
ATOM 1448 C CA . SER A 1 177 ? -29.004 6.188 32.733 1.00 61.94 177 SER A CA 1
ATOM 1449 C C . SER A 1 177 ? -30.254 5.313 32.793 1.00 61.94 177 SER A C 1
ATOM 1451 O O . SER A 1 177 ? -30.862 5.197 33.852 1.00 61.94 177 SER A O 1
ATOM 1453 N N . SER A 1 178 ? -30.589 4.601 31.712 1.00 69.38 178 SER A N 1
ATOM 1454 C CA . SER A 1 178 ? -31.708 3.655 31.694 1.00 69.38 178 SER A CA 1
ATOM 1455 C C . SER A 1 178 ? -31.475 2.503 32.669 1.00 69.38 178 SER A C 1
ATOM 1457 O O . SER A 1 178 ? -32.375 2.162 33.430 1.00 69.38 178 SER A O 1
ATOM 1459 N N . ARG A 1 179 ? -30.251 1.955 32.742 1.00 73.06 179 ARG A N 1
ATOM 1460 C CA . ARG A 1 179 ? -29.889 0.895 33.692 1.00 73.06 179 ARG A CA 1
ATOM 1461 C C . ARG A 1 179 ? -29.985 1.397 35.124 1.00 73.06 179 ARG A C 1
ATOM 1463 O O . ARG A 1 179 ? -30.479 0.668 35.981 1.00 73.06 179 ARG A O 1
ATOM 1470 N N . GLN A 1 180 ? -29.545 2.625 35.393 1.00 70.44 180 GLN A N 1
ATOM 1471 C CA . GLN A 1 180 ? -29.669 3.222 36.719 1.00 70.44 180 GLN A CA 1
ATOM 1472 C C . GLN A 1 180 ? -31.132 3.499 37.067 1.00 70.44 180 GLN A C 1
ATOM 1474 O O . GLN A 1 180 ? -31.570 3.081 38.131 1.00 70.44 180 GLN A O 1
ATOM 1479 N N . ALA A 1 181 ? -31.928 4.059 36.155 1.00 67.12 181 ALA A N 1
ATOM 1480 C CA . ALA A 1 181 ? -33.364 4.256 36.341 1.00 67.12 181 ALA A CA 1
ATOM 1481 C C . ALA A 1 181 ? -34.106 2.928 36.562 1.00 67.12 181 ALA A C 1
ATOM 1483 O O . ALA A 1 181 ? -34.986 2.839 37.420 1.00 67.12 181 ALA A O 1
ATOM 1484 N N . GLN A 1 182 ? -33.720 1.868 35.847 1.00 72.38 182 GLN A N 1
ATOM 1485 C CA . GLN A 1 182 ? -34.255 0.521 36.025 1.00 72.38 182 GLN A CA 1
ATOM 1486 C C . GLN A 1 182 ? -33.870 -0.055 37.391 1.00 72.38 182 GLN A C 1
ATOM 1488 O O . GLN A 1 182 ? -34.715 -0.641 38.064 1.00 72.38 182 GLN A O 1
ATOM 1493 N N . ARG A 1 183 ? -32.629 0.163 37.850 1.00 71.62 183 ARG A N 1
ATOM 1494 C CA . ARG A 1 183 ? -32.201 -0.188 39.213 1.00 71.62 183 ARG A CA 1
ATOM 1495 C C . ARG A 1 183 ? -33.010 0.566 40.260 1.00 71.62 183 ARG A C 1
ATOM 1497 O O . ARG A 1 183 ? -33.479 -0.064 41.201 1.00 71.62 183 ARG A O 1
ATOM 1504 N N . THR A 1 184 ? -33.244 1.868 40.087 1.00 67.25 184 THR A N 1
ATOM 1505 C CA . THR A 1 184 ? -34.060 2.657 41.020 1.00 67.25 184 THR A CA 1
ATOM 1506 C C . THR A 1 184 ? -35.513 2.184 41.019 1.00 67.25 184 THR A C 1
ATOM 1508 O O . THR A 1 184 ? -36.099 2.007 42.082 1.00 67.25 184 THR A O 1
ATOM 1511 N N . LYS A 1 185 ? -36.090 1.899 39.845 1.00 70.75 185 LYS A N 1
ATOM 1512 C CA . LYS A 1 185 ? -37.444 1.341 39.712 1.00 70.75 185 LYS A CA 1
ATOM 1513 C C . LYS A 1 185 ? -37.562 -0.010 40.417 1.00 70.75 185 LYS A C 1
ATOM 1515 O O . LYS A 1 185 ? -38.502 -0.212 41.181 1.00 70.75 185 LYS A O 1
ATOM 1520 N N . ASN A 1 186 ? -36.606 -0.910 40.196 1.00 74.31 186 ASN A N 1
ATOM 1521 C CA . ASN A 1 186 ? -36.576 -2.217 40.849 1.00 74.31 186 ASN A CA 1
ATOM 1522 C C . ASN A 1 186 ? -36.412 -2.075 42.363 1.00 74.31 186 ASN A C 1
ATOM 1524 O O . ASN A 1 186 ? -37.118 -2.747 43.106 1.00 74.31 186 ASN A O 1
ATOM 1528 N N . PHE A 1 187 ? -35.560 -1.154 42.820 1.00 70.38 187 PHE A N 1
ATOM 1529 C CA . PHE A 1 187 ? -35.419 -0.833 44.236 1.00 70.38 187 PHE A CA 1
ATOM 1530 C C . PHE A 1 187 ? -36.750 -0.354 44.830 1.00 70.38 187 PHE A C 1
ATOM 1532 O O . PHE A 1 187 ? -37.211 -0.930 45.805 1.00 70.38 187 PHE A O 1
ATOM 1539 N N . PHE A 1 188 ? -37.449 0.593 44.195 1.00 67.50 188 PHE A N 1
ATOM 1540 C CA . PHE A 1 188 ? -38.763 1.053 44.663 1.00 67.50 188 PHE A CA 1
ATOM 1541 C C . PHE A 1 188 ? -39.830 -0.050 44.685 1.00 67.50 188 PHE A C 1
ATOM 1543 O O . PHE A 1 188 ? -40.649 -0.078 45.602 1.00 67.50 188 PHE A O 1
ATOM 1550 N N . ILE A 1 189 ? -39.835 -0.966 43.711 1.00 71.19 189 ILE A N 1
ATOM 1551 C CA . ILE A 1 189 ? -40.762 -2.109 43.697 1.00 71.19 189 ILE A CA 1
ATOM 1552 C C . ILE A 1 189 ? -40.447 -3.069 44.849 1.00 71.19 189 ILE A C 1
ATOM 1554 O O . ILE A 1 189 ? -41.357 -3.468 45.574 1.00 71.19 189 ILE A O 1
ATOM 1558 N N . VAL A 1 190 ? -39.171 -3.414 45.042 1.00 74.62 190 VAL A N 1
ATOM 1559 C CA . VAL A 1 190 ? -38.728 -4.311 46.118 1.00 74.62 190 VAL A CA 1
ATOM 1560 C C . VAL A 1 190 ? -39.009 -3.686 47.480 1.00 74.62 190 VAL A C 1
ATOM 1562 O O . VAL A 1 190 ? -39.689 -4.304 48.293 1.00 74.62 190 VAL A O 1
ATOM 1565 N N . THR A 1 191 ? -38.591 -2.440 47.708 1.00 69.12 191 THR A N 1
ATOM 1566 C CA . THR A 1 191 ? -38.842 -1.713 48.958 1.00 69.12 191 THR A CA 1
ATOM 1567 C C . THR A 1 191 ? -40.339 -1.526 49.204 1.00 69.12 191 THR A C 1
ATOM 1569 O O . THR A 1 191 ? -40.801 -1.705 50.327 1.00 69.12 191 THR A O 1
ATOM 1572 N N . GLY A 1 192 ? -41.134 -1.231 48.170 1.00 72.19 192 GLY A N 1
ATOM 1573 C CA . GLY A 1 192 ? -42.589 -1.117 48.287 1.00 72.19 192 GLY A CA 1
ATOM 1574 C C . GLY A 1 192 ? -43.258 -2.434 48.691 1.00 72.19 192 GLY A C 1
ATOM 1575 O O . GLY A 1 192 ? -44.116 -2.446 49.577 1.00 72.19 192 GLY A O 1
ATOM 1576 N N . ASN A 1 193 ? -42.838 -3.550 48.092 1.00 75.81 193 ASN A N 1
ATOM 1577 C CA . ASN A 1 193 ? -43.324 -4.883 48.450 1.00 75.81 193 ASN A CA 1
ATOM 1578 C C . ASN A 1 193 ? -42.877 -5.289 49.858 1.00 75.81 193 ASN A C 1
ATOM 1580 O O . ASN A 1 193 ? -43.676 -5.828 50.619 1.00 75.81 193 ASN A O 1
ATOM 1584 N N . GLU A 1 194 ? -41.638 -4.983 50.237 1.00 75.00 194 GLU A N 1
ATOM 1585 C CA . GLU A 1 194 ? -41.107 -5.290 51.562 1.00 75.00 194 GLU A CA 1
ATOM 1586 C C . GLU A 1 194 ? -41.821 -4.485 52.658 1.00 75.00 194 GLU A C 1
ATOM 1588 O O . GLU A 1 194 ? -42.212 -5.046 53.680 1.00 75.00 194 GLU A O 1
ATOM 1593 N N . ILE A 1 195 ? -42.080 -3.192 52.430 1.00 72.88 195 ILE A N 1
ATOM 1594 C CA . ILE A 1 195 ? -42.894 -2.358 53.327 1.00 72.88 195 ILE A CA 1
ATOM 1595 C C . ILE A 1 195 ? -44.319 -2.914 53.420 1.00 72.88 195 ILE A C 1
ATOM 1597 O O . ILE A 1 195 ? -44.866 -3.010 54.519 1.00 72.88 195 ILE A O 1
ATOM 1601 N N . SER A 1 196 ? -44.918 -3.321 52.296 1.00 73.06 196 SER A N 1
ATOM 1602 C CA . SER A 1 196 ? -46.257 -3.920 52.283 1.00 73.06 196 SER A CA 1
ATOM 1603 C C . SER A 1 196 ? -46.314 -5.216 53.094 1.00 73.06 196 SER A C 1
ATOM 1605 O O . SER A 1 196 ? -47.212 -5.381 53.919 1.00 73.06 196 SER A O 1
ATOM 1607 N N . GLU A 1 197 ? -45.342 -6.112 52.925 1.00 75.62 197 GLU A N 1
ATOM 1608 C CA . GLU A 1 197 ? -45.268 -7.361 53.684 1.00 75.62 197 GLU A CA 1
ATOM 1609 C C . GLU A 1 197 ? -44.965 -7.124 55.166 1.00 75.62 197 GLU A C 1
ATOM 1611 O O . GLU A 1 197 ? -45.588 -7.755 56.023 1.00 75.62 197 GLU A O 1
ATOM 1616 N N . ARG A 1 198 ? -44.094 -6.162 55.503 1.00 77.19 198 ARG A N 1
ATOM 1617 C CA . ARG A 1 198 ? -43.870 -5.745 56.897 1.00 77.19 198 ARG A CA 1
ATOM 1618 C C . ARG A 1 198 ? -45.159 -5.224 57.530 1.00 77.19 198 ARG A C 1
ATOM 1620 O O . ARG A 1 198 ? -45.491 -5.647 58.634 1.00 77.19 198 ARG A O 1
ATOM 1627 N N . LEU A 1 199 ? -45.924 -4.386 56.829 1.00 74.12 199 LEU A N 1
ATOM 1628 C CA . LEU A 1 199 ? -47.220 -3.892 57.306 1.00 74.12 199 LEU A CA 1
ATOM 1629 C C . LEU A 1 199 ? -48.231 -5.031 57.498 1.00 74.12 199 LEU A C 1
ATOM 1631 O O . LEU A 1 199 ? -48.846 -5.121 58.560 1.00 74.12 199 LEU A O 1
ATOM 1635 N N . LYS A 1 200 ? -48.356 -5.953 56.534 1.00 75.69 200 LYS A N 1
ATOM 1636 C CA . LYS A 1 200 ? -49.231 -7.133 56.664 1.00 75.69 200 LYS A CA 1
ATOM 1637 C C . LYS A 1 200 ? -48.824 -8.034 57.829 1.00 75.69 200 LYS A C 1
ATOM 1639 O O . LYS A 1 200 ? -49.691 -8.584 58.508 1.00 75.69 200 LYS A O 1
ATOM 1644 N N . LYS A 1 201 ? -47.521 -8.226 58.060 1.00 77.50 201 LYS A N 1
ATOM 1645 C CA . LYS A 1 201 ? -46.998 -9.058 59.152 1.00 77.50 201 LYS A CA 1
ATOM 1646 C C . LYS A 1 201 ? -47.244 -8.408 60.512 1.00 77.50 201 LYS A C 1
ATOM 1648 O O . LYS A 1 201 ? -47.766 -9.075 61.402 1.00 77.50 201 LYS A O 1
ATOM 1653 N N . SER A 1 202 ? -46.951 -7.114 60.649 1.00 75.88 202 SER A N 1
ATOM 1654 C CA . SER A 1 202 ? -47.266 -6.339 61.855 1.00 75.88 202 SER A CA 1
ATOM 1655 C C . SER A 1 202 ? -48.765 -6.349 62.152 1.00 75.88 202 SER A C 1
ATOM 1657 O O . SER A 1 202 ? -49.164 -6.526 63.298 1.00 75.88 202 SER A O 1
ATOM 1659 N N . TRP A 1 203 ? -49.612 -6.253 61.124 1.00 73.19 203 TRP A N 1
ATOM 1660 C CA . TRP A 1 203 ? -51.062 -6.303 61.299 1.00 73.19 203 TRP A CA 1
ATOM 1661 C C . TRP A 1 203 ? -51.571 -7.692 61.701 1.00 73.19 203 TRP A C 1
ATOM 1663 O O . TRP A 1 203 ? -52.348 -7.809 62.646 1.00 73.19 203 TRP A O 1
ATOM 1673 N N . ARG A 1 204 ? -51.084 -8.767 61.061 1.00 76.75 204 ARG A N 1
ATOM 1674 C CA . ARG A 1 204 ? -51.374 -10.149 61.489 1.00 76.75 204 ARG A CA 1
ATOM 1675 C C . ARG A 1 204 ? -50.967 -10.392 62.941 1.00 76.75 204 ARG A C 1
ATOM 1677 O O . ARG A 1 204 ? -51.698 -11.057 63.668 1.00 76.75 204 ARG A O 1
ATOM 1684 N N . TYR A 1 205 ? -49.841 -9.827 63.371 1.00 76.31 205 TYR A N 1
ATOM 1685 C CA . TYR A 1 205 ? -49.403 -9.897 64.762 1.00 76.31 205 TYR A CA 1
ATOM 1686 C C . TYR A 1 205 ? -50.362 -9.164 65.713 1.00 76.31 205 TYR A C 1
ATOM 1688 O O . TYR A 1 205 ? -50.737 -9.728 66.738 1.00 76.31 205 TYR A O 1
ATOM 1696 N N . ILE A 1 206 ? -50.816 -7.954 65.362 1.00 77.00 206 ILE A N 1
ATOM 1697 C CA . ILE A 1 206 ? -51.813 -7.205 66.150 1.00 77.00 206 ILE A CA 1
ATOM 1698 C C . ILE A 1 206 ? -53.126 -7.989 66.250 1.00 77.00 206 ILE A C 1
ATOM 1700 O O . ILE A 1 206 ? -53.646 -8.145 67.352 1.00 77.00 206 ILE A O 1
ATOM 1704 N N . ILE A 1 207 ? -53.623 -8.538 65.135 1.00 75.06 207 ILE A N 1
ATOM 1705 C CA . ILE A 1 207 ? -54.831 -9.377 65.118 1.00 75.06 207 ILE A CA 1
ATOM 1706 C C . ILE A 1 207 ? -54.648 -10.598 66.017 1.00 75.06 207 ILE A C 1
ATOM 1708 O O . ILE A 1 207 ? -55.504 -10.865 66.850 1.00 75.06 207 ILE A O 1
ATOM 1712 N N . SER A 1 208 ? -53.534 -11.320 65.886 1.00 74.94 208 SER A N 1
ATOM 1713 C CA . SER A 1 208 ? -53.260 -12.507 66.699 1.00 74.94 208 SER A CA 1
ATOM 1714 C C . SER A 1 208 ? -53.175 -12.174 68.190 1.00 74.94 208 SER A C 1
ATOM 1716 O O . SER A 1 208 ? -53.692 -12.927 69.012 1.00 74.94 208 SER A O 1
ATOM 1718 N N . LYS A 1 209 ? -52.589 -11.026 68.553 1.00 76.50 209 LYS A N 1
ATOM 1719 C CA . LYS A 1 209 ? -52.590 -10.545 69.939 1.00 76.50 209 LYS A CA 1
ATOM 1720 C C . LYS A 1 209 ? -53.989 -10.175 70.413 1.00 76.50 209 LYS A C 1
ATOM 1722 O O . LYS A 1 209 ? -54.348 -10.548 71.522 1.00 76.50 209 LYS A O 1
ATOM 1727 N N . MET A 1 210 ? -54.771 -9.455 69.611 1.00 71.19 210 MET A N 1
ATOM 1728 C CA . MET A 1 210 ? -56.155 -9.133 69.962 1.00 71.19 210 MET A CA 1
ATOM 1729 C C . MET A 1 210 ? -56.978 -10.401 70.173 1.00 71.19 210 MET A C 1
ATOM 1731 O O . MET A 1 210 ? -57.674 -10.501 71.177 1.00 71.19 210 MET A O 1
ATOM 1735 N N . ASP A 1 211 ? -56.846 -11.379 69.280 1.00 72.88 211 ASP A N 1
ATOM 1736 C CA . ASP A 1 211 ? -57.508 -12.673 69.398 1.00 72.88 211 ASP A CA 1
ATOM 1737 C C . ASP A 1 211 ? -57.049 -13.395 70.674 1.00 72.88 211 ASP A C 1
ATOM 1739 O O . ASP A 1 211 ? -57.866 -13.825 71.478 1.00 72.88 211 ASP A O 1
ATOM 1743 N N . TYR A 1 212 ? -55.749 -13.408 70.978 1.00 70.88 212 TYR A N 1
ATOM 1744 C CA . TYR A 1 212 ? -55.253 -13.969 72.235 1.00 70.88 212 TYR A CA 1
ATOM 1745 C C . TYR A 1 212 ? -55.818 -13.257 73.477 1.00 70.88 212 TYR A C 1
ATOM 1747 O O . TYR A 1 212 ? -56.290 -13.923 74.390 1.00 70.88 212 TYR A O 1
ATOM 1755 N N . TYR A 1 213 ? -55.807 -11.923 73.533 1.00 74.56 213 TYR A N 1
ATOM 1756 C CA . TYR A 1 213 ? -56.250 -11.179 74.718 1.00 74.56 213 TYR A CA 1
ATOM 1757 C C . TYR A 1 213 ? -57.771 -11.145 74.898 1.00 74.56 213 TYR A C 1
ATOM 1759 O O . TYR A 1 213 ? -58.229 -11.111 76.035 1.00 74.56 213 TYR A O 1
ATOM 1767 N N . LEU A 1 214 ? -58.559 -11.147 73.820 1.00 71.88 214 LEU A N 1
ATOM 1768 C CA . LEU A 1 214 ? -60.022 -11.102 73.904 1.00 71.88 214 LEU A CA 1
ATOM 1769 C C . LEU A 1 214 ? -60.660 -12.494 73.839 1.00 71.88 214 LEU A C 1
ATOM 1771 O O . LEU A 1 214 ? -61.575 -12.779 74.610 1.00 71.88 214 LEU A O 1
ATOM 1775 N N . TYR A 1 215 ? -60.194 -13.376 72.952 1.00 67.88 215 TYR A N 1
ATOM 1776 C CA . TYR A 1 215 ? -60.846 -14.662 72.698 1.00 67.88 215 TYR A CA 1
ATOM 1777 C C . TYR A 1 215 ? -60.489 -15.732 73.728 1.00 67.88 215 TYR A C 1
ATOM 1779 O O . TYR A 1 215 ? -61.370 -16.495 74.117 1.00 67.88 215 TYR A O 1
ATOM 1787 N N . GLN A 1 216 ? -59.242 -15.805 74.212 1.00 69.06 216 GLN A N 1
ATOM 1788 C CA . GLN A 1 216 ? -58.867 -16.778 75.256 1.00 69.06 216 GLN A CA 1
ATOM 1789 C C . GLN A 1 216 ? -59.687 -16.628 76.547 1.00 69.06 216 GLN A C 1
ATOM 1791 O O . GLN A 1 216 ? -60.274 -17.623 76.978 1.00 69.06 216 GLN A O 1
ATOM 1796 N N . PRO A 1 217 ? -59.798 -15.435 77.171 1.00 68.81 217 PRO A N 1
ATOM 1797 C CA . PRO A 1 217 ? -60.610 -15.303 78.378 1.00 68.81 217 PRO A CA 1
ATOM 1798 C C . PRO A 1 217 ? -62.091 -15.572 78.096 1.00 68.81 217 PRO A C 1
ATOM 1800 O O . PRO A 1 217 ? -62.759 -16.209 78.909 1.00 68.81 217 PRO A O 1
ATOM 1803 N N . MET A 1 218 ? -62.594 -15.183 76.919 1.00 60.50 218 MET A N 1
ATOM 1804 C CA . MET A 1 218 ? -63.974 -15.465 76.519 1.00 60.50 218 MET A CA 1
ATOM 1805 C C . MET A 1 218 ? -64.226 -16.972 76.319 1.00 60.50 218 MET A C 1
ATOM 1807 O O . MET A 1 218 ? -65.255 -17.481 76.754 1.00 60.50 218 MET A O 1
ATOM 1811 N N . LYS A 1 219 ? -63.271 -17.713 75.738 1.00 65.62 219 LYS A N 1
ATOM 1812 C CA . LYS A 1 219 ? -63.311 -19.180 75.596 1.00 65.62 219 LYS A CA 1
ATOM 1813 C C . LYS A 1 219 ? -63.288 -19.899 76.950 1.00 65.62 219 LYS A C 1
ATOM 1815 O O . LYS A 1 219 ? -63.916 -20.946 77.071 1.00 65.62 219 LYS A O 1
ATOM 1820 N N . ASN A 1 220 ? -62.578 -19.351 77.936 1.00 70.88 220 ASN A N 1
ATOM 1821 C CA . ASN A 1 220 ? -62.479 -19.924 79.281 1.00 70.88 220 ASN A CA 1
ATOM 1822 C C . ASN A 1 220 ? -63.681 -19.567 80.169 1.00 70.88 220 ASN A C 1
ATOM 1824 O O . ASN A 1 220 ? -63.969 -20.274 81.135 1.00 70.88 220 ASN A O 1
ATOM 1828 N N . SER A 1 221 ? -64.406 -18.493 79.857 1.00 66.81 221 SER A N 1
ATOM 1829 C CA . SER A 1 221 ? -65.676 -18.198 80.516 1.00 66.81 221 SER A CA 1
ATOM 1830 C C . SER A 1 221 ? -66.770 -19.180 80.076 1.00 66.81 221 SER A C 1
ATOM 1832 O O . SER A 1 221 ? -66.864 -19.525 78.901 1.00 66.81 221 SER A O 1
ATOM 1834 N N . LYS A 1 222 ? -67.637 -19.613 81.005 1.00 65.94 222 LYS A N 1
ATOM 1835 C CA . LYS A 1 222 ? -68.798 -20.495 80.742 1.00 65.94 222 LYS A CA 1
ATOM 1836 C C . LYS A 1 222 ? -69.927 -19.792 79.963 1.00 65.94 222 LYS A C 1
ATOM 1838 O O . LYS A 1 222 ? -71.106 -19.993 80.243 1.00 65.94 222 LYS A O 1
ATOM 1843 N N . ILE A 1 223 ? -69.590 -18.925 79.017 1.00 59.72 223 ILE A N 1
ATOM 1844 C CA . ILE A 1 223 ? -70.569 -18.272 78.155 1.00 59.72 223 ILE A CA 1
ATOM 1845 C C . ILE A 1 223 ? -70.918 -19.259 77.036 1.00 59.72 223 ILE A C 1
ATOM 1847 O O . ILE A 1 223 ? -70.035 -19.849 76.413 1.00 59.72 223 ILE A O 1
ATOM 1851 N N . GLY A 1 224 ? -72.215 -19.482 76.808 1.00 68.19 224 GLY A N 1
ATOM 1852 C CA . GLY A 1 224 ? -72.697 -20.467 75.841 1.00 68.19 224 GLY A CA 1
ATOM 1853 C C . GLY A 1 224 ? -72.148 -20.250 74.424 1.00 68.19 224 GLY A C 1
ATOM 1854 O O . GLY A 1 224 ? -71.953 -19.112 73.989 1.00 68.19 224 GLY A O 1
ATOM 1855 N N . GLN A 1 225 ? -71.980 -21.354 73.680 1.00 75.44 225 GLN A N 1
ATOM 1856 C CA . GLN A 1 225 ? -71.583 -21.383 72.261 1.00 75.44 225 GLN A CA 1
ATOM 1857 C C . GLN A 1 225 ? -72.170 -20.258 71.379 1.00 75.44 225 GLN A C 1
ATOM 1859 O O . GLN A 1 225 ? -71.393 -19.662 70.630 1.00 75.44 225 GLN A O 1
ATOM 1864 N N . PRO A 1 226 ? -73.462 -19.863 71.483 1.00 76.56 226 PRO A N 1
ATOM 1865 C CA . PRO A 1 226 ? -74.003 -18.792 70.641 1.00 76.56 226 PRO A CA 1
ATOM 1866 C C . PRO A 1 226 ? -73.304 -17.433 70.800 1.00 76.56 226 PRO A C 1
ATOM 1868 O O . PRO A 1 226 ? -73.254 -16.657 69.844 1.00 76.56 226 PRO A O 1
ATOM 1871 N N . ALA A 1 227 ? -72.758 -17.110 71.977 1.00 73.62 227 ALA A N 1
ATOM 1872 C CA . ALA A 1 227 ? -72.017 -15.861 72.171 1.00 73.62 227 ALA A CA 1
ATOM 1873 C C . ALA A 1 227 ? -70.652 -15.899 71.471 1.00 73.62 227 ALA A C 1
ATOM 1875 O O . ALA A 1 227 ? -70.220 -14.903 70.890 1.00 73.62 227 ALA A O 1
ATOM 1876 N N . LYS A 1 228 ? -70.009 -17.070 71.475 1.00 71.88 228 LYS A N 1
ATOM 1877 C CA . LYS A 1 228 ? -68.718 -17.309 70.829 1.00 71.88 228 LYS A CA 1
ATOM 1878 C C . LYS A 1 228 ? -68.819 -17.155 69.310 1.00 71.88 228 LYS A C 1
ATOM 1880 O O . LYS A 1 228 ? -67.997 -16.466 68.709 1.00 71.88 228 LYS A O 1
ATOM 1885 N N . ASP A 1 229 ? -69.878 -17.699 68.714 1.00 78.06 229 ASP A N 1
ATOM 1886 C CA . ASP A 1 229 ? -70.142 -17.577 67.275 1.00 78.06 229 ASP A CA 1
ATOM 1887 C C . ASP A 1 229 ? -70.530 -16.151 66.870 1.00 78.06 229 ASP A C 1
ATOM 1889 O O . ASP A 1 229 ? -70.193 -15.695 65.774 1.00 78.06 229 ASP A O 1
ATOM 1893 N N . LYS A 1 230 ? -71.232 -15.414 67.745 1.00 78.50 230 LYS A N 1
ATOM 1894 C CA . LYS A 1 230 ? -71.498 -13.981 67.534 1.00 78.50 230 LYS A CA 1
ATOM 1895 C C . LYS A 1 230 ? -70.206 -13.164 67.556 1.00 78.50 230 LYS A C 1
ATOM 1897 O O . LYS A 1 230 ? -70.045 -12.294 66.705 1.00 78.50 230 LYS A O 1
ATOM 1902 N N . TYR A 1 231 ? -69.291 -13.452 68.483 1.00 77.25 231 TYR A N 1
ATOM 1903 C CA . TYR A 1 231 ? -67.999 -12.771 68.556 1.00 77.25 231 TYR A CA 1
ATOM 1904 C C . TYR A 1 231 ? -67.122 -13.072 67.335 1.00 77.25 231 TYR A C 1
ATOM 1906 O O . TYR A 1 231 ? -66.572 -12.149 66.743 1.00 77.25 231 TYR A O 1
ATOM 1914 N N . HIS A 1 232 ? -67.045 -14.333 66.898 1.00 77.06 232 HIS A N 1
ATOM 1915 C CA . HIS A 1 232 ? -66.254 -14.695 65.720 1.00 77.06 232 HIS A CA 1
ATOM 1916 C C . HIS A 1 232 ? -66.768 -13.997 64.452 1.00 77.06 232 HIS A C 1
ATOM 1918 O O . HIS A 1 232 ? -65.998 -13.328 63.766 1.00 77.06 232 HIS A O 1
ATOM 1924 N N . ARG A 1 233 ? -68.092 -14.006 64.224 1.00 79.12 233 ARG A N 1
ATOM 1925 C CA . ARG A 1 233 ? -68.718 -13.235 63.133 1.00 79.12 233 ARG A CA 1
ATOM 1926 C C . ARG A 1 233 ? -68.480 -11.729 63.248 1.00 79.12 233 ARG A C 1
ATOM 1928 O O . ARG A 1 233 ? -68.402 -11.044 62.231 1.00 79.12 233 ARG A O 1
ATOM 1935 N N . PHE A 1 234 ? -68.401 -11.187 64.463 1.00 79.81 234 PHE A N 1
ATOM 1936 C CA . PHE A 1 234 ? -68.073 -9.778 64.671 1.00 79.81 234 PHE A CA 1
ATOM 1937 C C . PHE A 1 234 ? -66.622 -9.477 64.278 1.00 79.81 234 PHE A C 1
ATOM 1939 O O . PHE A 1 234 ? -66.386 -8.522 63.544 1.00 79.81 234 PHE A O 1
ATOM 1946 N N . ILE A 1 235 ? -65.665 -10.310 64.693 1.00 77.81 235 ILE A N 1
ATOM 1947 C CA . ILE A 1 235 ? -64.254 -10.154 64.323 1.00 77.81 235 ILE A CA 1
ATOM 1948 C C . ILE A 1 235 ? -64.049 -10.300 62.817 1.00 77.81 235 ILE A C 1
ATOM 1950 O O . ILE A 1 235 ? -63.359 -9.466 62.237 1.00 77.81 235 ILE A O 1
ATOM 1954 N N . GLU A 1 236 ? -64.683 -11.273 62.161 1.00 77.81 236 GLU A N 1
ATOM 1955 C CA . GLU A 1 236 ? -64.638 -11.400 60.697 1.00 77.81 236 GLU A CA 1
ATOM 1956 C C . GLU A 1 236 ? -65.188 -10.152 60.000 1.00 77.81 236 GLU A C 1
ATOM 1958 O O . GLU A 1 236 ? -64.569 -9.640 59.067 1.00 77.81 236 GLU A O 1
ATOM 1963 N N . LYS A 1 237 ? -66.306 -9.593 60.486 1.00 79.19 237 LYS A N 1
ATOM 1964 C CA . LYS A 1 237 ? -66.843 -8.326 59.964 1.00 79.19 237 LYS A CA 1
ATOM 1965 C C . LYS A 1 237 ? -65.873 -7.167 60.169 1.00 79.19 237 LYS A C 1
ATOM 1967 O O . LYS A 1 237 ? -65.668 -6.389 59.243 1.00 79.19 237 LYS A O 1
ATOM 1972 N N . VAL A 1 238 ? -65.261 -7.047 61.347 1.00 78.69 238 VAL A N 1
ATOM 1973 C CA . VAL A 1 238 ? -64.266 -6.001 61.631 1.00 78.69 238 VAL A CA 1
ATOM 1974 C C . VAL A 1 238 ? -63.040 -6.166 60.733 1.00 78.69 238 VAL A C 1
ATOM 1976 O O . VAL A 1 238 ? -62.577 -5.187 60.153 1.00 78.69 238 VAL A O 1
ATOM 1979 N N . GLN A 1 239 ? -62.542 -7.389 60.548 1.00 76.81 239 GLN A N 1
ATOM 1980 C CA . GLN A 1 239 ? -61.441 -7.676 59.629 1.00 76.81 239 GLN A CA 1
ATOM 1981 C C . GLN A 1 239 ? -61.807 -7.313 58.190 1.00 76.81 239 GLN A C 1
ATOM 1983 O O . GLN A 1 239 ? -61.011 -6.655 57.525 1.00 76.81 239 GLN A O 1
ATOM 1988 N N . TYR A 1 240 ? -63.006 -7.673 57.729 1.00 77.75 240 TYR A N 1
ATOM 1989 C CA . TYR A 1 240 ? -63.488 -7.345 56.389 1.00 77.75 240 TYR A CA 1
ATOM 1990 C C . TYR A 1 240 ? -63.617 -5.831 56.179 1.00 77.75 240 TYR A C 1
ATOM 1992 O O . TYR A 1 240 ? -63.162 -5.305 55.165 1.00 77.75 240 TYR A O 1
ATOM 2000 N N . VAL A 1 241 ? -64.161 -5.106 57.161 1.00 77.75 241 VAL A N 1
ATOM 2001 C CA . VAL A 1 241 ? -64.265 -3.640 57.122 1.00 77.75 241 VAL A CA 1
ATOM 2002 C C . VAL A 1 241 ? -62.878 -2.994 57.140 1.00 77.75 241 VAL A C 1
ATOM 2004 O O . VAL A 1 241 ? -62.614 -2.088 56.360 1.00 77.75 241 VAL A O 1
ATOM 2007 N N . ILE A 1 242 ? -61.939 -3.457 57.962 1.00 75.31 242 ILE A N 1
ATOM 2008 C CA . ILE A 1 242 ? -60.613 -2.827 58.009 1.00 75.31 242 ILE A CA 1
ATOM 2009 C C . ILE A 1 242 ? -59.795 -3.147 56.748 1.00 75.31 242 ILE A C 1
ATOM 2011 O O . ILE A 1 242 ? -59.214 -2.237 56.156 1.00 75.31 242 ILE A O 1
ATOM 2015 N N . TYR A 1 243 ? -59.762 -4.407 56.300 1.00 70.06 243 TYR A N 1
ATOM 2016 C CA . TYR A 1 243 ? -59.024 -4.792 55.091 1.00 70.06 243 TYR A CA 1
ATOM 2017 C C . TYR A 1 243 ? -59.632 -4.182 53.830 1.00 70.06 243 TYR A C 1
ATOM 2019 O O . TYR A 1 243 ? -58.907 -3.591 53.028 1.00 70.06 243 TYR A O 1
ATOM 2027 N N . GLY A 1 244 ? -60.949 -4.318 53.664 1.00 73.31 244 GLY A N 1
ATOM 2028 C CA . GLY A 1 244 ? -61.653 -3.853 52.477 1.00 73.31 244 GLY A CA 1
ATOM 2029 C C . GLY A 1 244 ? -61.772 -2.335 52.434 1.00 73.31 244 GLY A C 1
ATOM 2030 O O . GLY A 1 244 ? -61.423 -1.718 51.432 1.00 73.31 244 GLY A O 1
ATOM 2031 N N . TYR A 1 245 ? -62.223 -1.722 53.531 1.00 73.62 245 TYR A N 1
ATOM 2032 C CA . TYR A 1 245 ? -62.594 -0.306 53.542 1.00 73.62 245 TYR A CA 1
ATOM 2033 C C . TYR A 1 245 ? -61.449 0.640 53.912 1.00 73.62 245 TYR A C 1
ATOM 2035 O O . TYR A 1 245 ? -61.446 1.775 53.446 1.00 73.62 245 TYR A O 1
ATOM 2043 N N . TRP A 1 246 ? -60.484 0.216 54.735 1.00 69.06 246 TRP A N 1
ATOM 2044 C CA . TRP A 1 246 ? -59.401 1.098 55.194 1.00 69.06 246 TRP A CA 1
ATOM 2045 C C . TRP A 1 246 ? -58.066 0.807 54.512 1.00 69.06 246 TRP A C 1
ATOM 2047 O O . TRP A 1 246 ? -57.452 1.707 53.941 1.00 69.06 246 TRP A O 1
ATOM 2057 N N . LEU A 1 247 ? -57.600 -0.442 54.545 1.00 72.06 247 LEU A N 1
ATOM 2058 C CA . LEU A 1 247 ? -56.245 -0.768 54.099 1.00 72.06 247 LEU A CA 1
ATOM 2059 C C . LEU A 1 247 ? -56.098 -0.679 52.572 1.00 72.06 247 LEU A C 1
ATOM 2061 O O . LEU A 1 247 ? -55.124 -0.106 52.080 1.00 72.06 247 LEU A O 1
ATOM 2065 N N . SER A 1 248 ? -57.072 -1.213 51.828 1.00 75.94 248 SER A N 1
ATOM 2066 C CA . SER A 1 248 ? -57.058 -1.210 50.359 1.00 75.94 248 SER A CA 1
ATOM 2067 C C . SER A 1 248 ? -56.956 0.206 49.761 1.00 75.94 248 SER A C 1
ATOM 2069 O O . SER A 1 248 ? -55.988 0.469 49.039 1.00 75.94 248 SER A O 1
ATOM 2071 N N . PRO A 1 249 ? -57.841 1.167 50.101 1.00 76.88 249 PRO A N 1
ATOM 2072 C CA . PRO A 1 249 ? -57.769 2.507 49.519 1.00 76.88 249 PRO A CA 1
ATOM 2073 C C . PRO A 1 249 ? -56.537 3.309 49.958 1.00 76.88 249 PRO A C 1
ATOM 2075 O O . PRO A 1 249 ? -56.037 4.126 49.183 1.00 76.88 249 PRO A O 1
ATOM 2078 N N . VAL A 1 250 ? -56.002 3.086 51.166 1.00 73.44 250 VAL A N 1
ATOM 2079 C CA . VAL A 1 250 ? -54.763 3.752 51.610 1.00 73.44 250 VAL A CA 1
ATOM 2080 C C . VAL A 1 250 ? -53.569 3.283 50.779 1.00 73.44 250 VAL A C 1
ATOM 2082 O O . VAL A 1 250 ? -52.805 4.112 50.283 1.00 73.44 250 VAL A O 1
ATOM 2085 N N . ILE A 1 251 ? -53.427 1.971 50.565 1.00 74.50 251 ILE A N 1
ATOM 2086 C CA . ILE A 1 251 ? -52.354 1.411 49.729 1.00 74.50 251 ILE A CA 1
ATOM 2087 C C . ILE A 1 251 ? -52.473 1.922 48.289 1.00 74.50 251 ILE A C 1
ATOM 2089 O O . ILE A 1 251 ? -51.467 2.258 47.661 1.00 74.50 251 ILE A O 1
ATOM 2093 N N . GLU A 1 252 ? -53.692 2.008 47.766 1.00 77.25 252 GLU A N 1
ATOM 2094 C CA . GLU A 1 252 ? -53.944 2.479 46.408 1.00 77.25 252 GLU A CA 1
ATOM 2095 C C . GLU A 1 252 ? -53.617 3.969 46.238 1.00 77.25 252 GLU A C 1
ATOM 2097 O O . GLU A 1 252 ? -52.897 4.336 45.306 1.00 77.25 252 GLU A O 1
ATOM 2102 N N . LYS A 1 253 ? -54.005 4.821 47.199 1.00 78.56 253 LYS A N 1
ATOM 2103 C CA . LYS A 1 253 ? -53.597 6.236 47.220 1.00 78.56 253 LYS A CA 1
ATOM 2104 C C . LYS A 1 253 ? -52.081 6.405 47.298 1.00 78.56 253 LYS A C 1
ATOM 2106 O O . LYS A 1 253 ? -51.527 7.205 46.549 1.00 78.56 253 LYS A O 1
ATOM 2111 N N . VAL A 1 254 ? -51.393 5.643 48.151 1.00 74.06 254 VAL A N 1
ATOM 2112 C CA . VAL A 1 254 ? -49.923 5.698 48.263 1.00 74.06 254 VAL A CA 1
ATOM 2113 C C . VAL A 1 254 ? -49.257 5.302 46.941 1.00 74.06 254 VAL A C 1
ATOM 2115 O O . VAL A 1 254 ? -48.342 5.992 46.486 1.00 74.06 254 VAL A O 1
ATOM 2118 N N . LYS A 1 255 ? -49.751 4.251 46.270 1.00 76.12 255 LYS A N 1
ATOM 2119 C CA . LYS A 1 255 ? -49.266 3.843 44.940 1.00 76.12 255 LYS A CA 1
ATOM 2120 C C . LYS A 1 255 ? -49.449 4.943 43.892 1.00 76.12 255 LYS A C 1
ATOM 2122 O O . LYS A 1 255 ? -48.538 5.169 43.096 1.00 76.12 255 LYS A O 1
ATOM 2127 N N . ILE A 1 256 ? -50.595 5.625 43.881 1.00 80.12 256 ILE A N 1
ATOM 2128 C CA . ILE A 1 256 ? -50.873 6.720 42.938 1.00 80.12 256 ILE A CA 1
ATOM 2129 C C . ILE A 1 256 ? -49.927 7.904 43.185 1.00 80.12 256 ILE A C 1
ATOM 2131 O O . ILE A 1 256 ? -49.332 8.417 42.235 1.00 80.12 256 ILE A O 1
ATOM 2135 N N . THR A 1 257 ? -49.723 8.303 44.443 1.00 78.12 257 THR A N 1
ATOM 2136 C CA . THR A 1 257 ? -48.821 9.411 44.798 1.00 78.12 257 THR A CA 1
ATOM 2137 C C . THR A 1 257 ? -47.370 9.113 44.415 1.00 78.12 257 THR A C 1
ATOM 2139 O O . THR A 1 257 ? -46.712 9.961 43.811 1.00 78.12 257 THR A O 1
ATOM 2142 N N . LEU A 1 258 ? -46.888 7.891 44.673 1.00 73.75 258 LEU A N 1
ATOM 2143 C CA . LEU A 1 258 ? -45.548 7.447 44.265 1.00 73.75 258 LEU A CA 1
ATOM 2144 C C . LEU A 1 258 ? -45.378 7.437 42.742 1.00 73.75 258 LEU A C 1
ATOM 2146 O O . LEU A 1 258 ? -44.372 7.930 42.233 1.00 73.75 258 LEU A O 1
ATOM 2150 N N . LYS A 1 259 ? -46.372 6.931 41.997 1.00 77.62 259 LYS A N 1
ATOM 2151 C CA . LYS A 1 259 ? -46.353 6.968 40.525 1.00 77.62 259 LYS A CA 1
ATOM 2152 C C . LYS A 1 259 ? -46.270 8.400 39.998 1.00 77.62 259 LYS A C 1
ATOM 2154 O O . LYS A 1 259 ? -45.494 8.659 39.082 1.00 77.62 259 LYS A O 1
ATOM 2159 N N . LYS A 1 260 ? -47.031 9.327 40.587 1.00 81.00 260 LYS A N 1
ATOM 2160 C CA . LYS A 1 260 ? -47.025 10.741 40.191 1.00 81.00 260 LYS A CA 1
ATOM 2161 C C . LYS A 1 260 ? -45.659 11.389 40.439 1.00 81.00 260 LYS A C 1
ATOM 2163 O O . LYS A 1 260 ? -45.127 12.017 39.531 1.00 81.00 260 LYS A O 1
ATOM 2168 N N . GLN A 1 261 ? -45.060 11.177 41.614 1.00 76.62 261 GLN A N 1
ATOM 2169 C CA . GLN A 1 261 ? -43.724 11.701 41.932 1.00 76.62 261 GLN A CA 1
ATOM 2170 C C . GLN A 1 261 ? -42.630 11.133 41.014 1.00 76.62 261 GLN A C 1
ATOM 2172 O O . GLN A 1 261 ? -41.771 11.883 40.552 1.00 76.62 261 GLN A O 1
ATOM 2177 N N . ALA A 1 262 ? -42.683 9.836 40.699 1.00 74.38 262 ALA A N 1
ATOM 2178 C CA . ALA A 1 262 ? -41.731 9.205 39.787 1.00 74.38 262 ALA A CA 1
ATOM 2179 C C . ALA A 1 262 ? -41.819 9.775 38.360 1.00 74.38 262 ALA A C 1
ATOM 2181 O O . ALA A 1 262 ? -40.794 9.999 37.718 1.00 74.38 262 ALA A O 1
ATOM 2182 N N . LEU A 1 263 ? -43.035 10.045 37.875 1.00 77.88 263 LEU A N 1
ATOM 2183 C CA . LEU A 1 263 ? -43.256 10.610 36.543 1.00 77.88 263 LEU A CA 1
ATOM 2184 C C . LEU A 1 263 ? -42.751 12.059 36.464 1.00 77.88 263 LEU A C 1
ATOM 2186 O O . LEU A 1 263 ? -42.066 12.415 35.508 1.00 77.88 263 LEU A O 1
ATOM 2190 N N . THR A 1 264 ? -42.995 12.867 37.502 1.00 77.12 264 THR A N 1
ATOM 2191 C CA . THR A 1 264 ? -42.440 14.225 37.603 1.00 77.12 264 THR A CA 1
ATOM 2192 C C . THR A 1 264 ? -40.910 14.210 37.568 1.00 77.12 264 THR A C 1
ATOM 2194 O O . THR A 1 264 ? -40.315 14.942 36.780 1.00 77.12 264 THR A O 1
ATOM 2197 N N . LEU A 1 265 ? -40.263 13.342 38.355 1.00 74.19 265 LEU A N 1
ATOM 2198 C CA . LEU A 1 265 ? -38.801 13.192 38.350 1.00 74.19 265 LEU A CA 1
ATOM 2199 C C . LEU A 1 265 ? -38.253 12.822 36.964 1.00 74.19 265 LEU A C 1
ATOM 2201 O O . LEU A 1 265 ? -37.241 13.376 36.544 1.00 74.19 265 LEU A O 1
ATOM 2205 N N . LEU A 1 266 ? -38.937 11.938 36.234 1.00 76.56 266 LEU A N 1
ATOM 2206 C CA . LEU A 1 266 ? -38.532 11.514 34.890 1.00 76.56 266 LEU A CA 1
ATOM 2207 C C . LEU A 1 266 ? -38.577 12.670 33.875 1.00 76.56 266 LEU A C 1
ATOM 2209 O O . LEU A 1 266 ? -37.674 12.813 33.053 1.00 76.56 266 LEU A O 1
ATOM 2213 N N . ILE A 1 267 ? -39.597 13.528 33.942 1.00 79.62 267 ILE A N 1
ATOM 2214 C CA . ILE A 1 267 ? -39.693 14.702 33.059 1.00 79.62 267 ILE A CA 1
ATOM 2215 C C . ILE A 1 267 ? -38.554 15.692 33.349 1.00 79.62 267 ILE A C 1
ATOM 2217 O O . ILE A 1 267 ? -37.912 16.183 32.418 1.00 79.62 267 ILE A O 1
ATOM 2221 N N . TYR A 1 268 ? -38.257 15.947 34.628 1.00 74.12 268 TYR A N 1
ATOM 2222 C CA . TYR A 1 268 ? -37.165 16.844 35.018 1.00 74.12 268 TYR A CA 1
ATOM 2223 C C . TYR A 1 268 ? -35.794 16.341 34.549 1.00 74.12 268 TYR A C 1
ATOM 2225 O O . TYR A 1 268 ? -35.007 17.128 34.021 1.00 74.12 268 TYR A O 1
ATOM 2233 N N . THR A 1 269 ? -35.505 15.042 34.675 1.00 74.50 269 THR A N 1
ATOM 2234 C CA . THR A 1 269 ? -34.217 14.480 34.232 1.00 74.50 269 THR A CA 1
ATOM 2235 C C . THR A 1 269 ? -34.055 14.528 32.711 1.00 74.50 269 THR A C 1
ATOM 2237 O O . THR A 1 269 ? -32.958 14.806 32.217 1.00 74.50 269 THR A O 1
ATOM 2240 N N . LYS A 1 270 ? -35.141 14.336 31.949 1.00 75.06 270 LYS A N 1
ATOM 2241 C CA . LYS A 1 270 ? -35.123 14.462 30.483 1.00 75.06 270 LYS A CA 1
ATOM 2242 C C . LYS A 1 270 ? -34.831 15.897 30.030 1.00 75.06 270 LYS A C 1
ATOM 2244 O O . LYS A 1 270 ? -33.988 16.102 29.164 1.00 75.06 270 LYS A O 1
ATOM 2249 N N . ASN A 1 271 ? -35.467 16.899 30.635 1.00 77.69 271 ASN A N 1
ATOM 2250 C CA . ASN A 1 271 ? -35.212 18.296 30.264 1.00 77.69 271 ASN A CA 1
ATOM 2251 C C . ASN A 1 271 ? -33.801 18.755 30.662 1.00 77.69 271 ASN A C 1
ATOM 2253 O O . ASN A 1 271 ? -33.142 19.452 29.892 1.00 77.69 271 ASN A O 1
ATOM 2257 N N . PHE A 1 272 ? -33.311 18.327 31.829 1.00 72.50 272 PHE A N 1
ATOM 2258 C CA . PHE A 1 272 ? -31.962 18.659 32.288 1.00 72.50 272 PHE A CA 1
ATOM 2259 C C . PHE A 1 272 ? -30.873 18.082 31.370 1.00 72.50 272 PHE A C 1
ATOM 2261 O O . PHE A 1 272 ? -29.914 18.775 31.039 1.00 72.50 272 PHE A O 1
ATOM 2268 N N . THR A 1 273 ? -31.037 16.840 30.902 1.00 71.31 273 THR A N 1
ATOM 2269 C CA . THR A 1 273 ? -30.067 16.197 29.995 1.00 71.31 273 THR A CA 1
ATOM 2270 C C . THR A 1 273 ? -29.986 16.878 28.627 1.00 71.31 273 THR A C 1
ATOM 2272 O O . THR A 1 273 ? -28.886 17.040 28.104 1.00 71.31 273 THR A O 1
ATOM 2275 N N . ILE A 1 274 ? -31.113 17.344 28.077 1.00 74.62 274 ILE A N 1
ATOM 2276 C CA . ILE A 1 274 ? -31.139 18.090 26.806 1.00 74.62 274 ILE A CA 1
ATOM 2277 C C . ILE A 1 274 ? -30.434 19.446 26.954 1.00 74.62 274 ILE A C 1
ATOM 2279 O O . ILE A 1 274 ? -29.577 19.785 26.139 1.00 74.62 274 ILE A O 1
ATOM 2283 N N . GLN A 1 275 ? -30.744 20.199 28.015 1.00 74.81 275 GLN A N 1
ATOM 2284 C CA . GLN A 1 275 ? -30.123 21.506 28.272 1.00 74.81 275 GLN A CA 1
ATOM 2285 C C . GLN A 1 275 ? -28.605 21.396 28.471 1.00 74.81 275 GLN A C 1
ATOM 2287 O O . GLN A 1 275 ? -27.842 22.182 27.910 1.00 74.81 275 GLN A O 1
ATOM 2292 N N . LEU A 1 276 ? -28.152 20.375 29.203 1.00 72.94 276 LEU A N 1
ATOM 2293 C CA . LEU A 1 276 ? -26.727 20.123 29.415 1.00 72.94 276 LEU A CA 1
ATOM 2294 C C . LEU A 1 276 ? -26.002 19.759 28.104 1.00 72.94 276 LEU A C 1
ATOM 2296 O O . LEU A 1 276 ? -24.871 20.192 27.887 1.00 72.94 276 LEU A O 1
ATOM 2300 N N . GLY A 1 277 ? -26.665 19.020 27.206 1.00 72.00 277 GLY A N 1
ATOM 2301 C CA . GLY A 1 277 ? -26.137 18.686 25.880 1.00 72.00 277 GLY A CA 1
ATOM 2302 C C . GLY A 1 277 ? -25.930 19.910 24.981 1.00 72.00 277 GLY A C 1
ATOM 2303 O O . GLY A 1 277 ? -24.870 20.049 24.370 1.00 72.00 277 GLY A O 1
ATOM 2304 N N . ILE A 1 278 ? -26.899 20.832 24.950 1.00 74.38 278 ILE A N 1
ATOM 2305 C CA . ILE A 1 278 ? -26.804 22.079 24.169 1.00 74.38 278 ILE A CA 1
ATOM 2306 C C . ILE A 1 278 ? -25.671 22.967 24.703 1.00 74.38 278 ILE A C 1
ATOM 2308 O O . ILE A 1 278 ? -24.888 23.514 23.924 1.00 74.38 278 ILE A O 1
ATOM 2312 N N . TYR A 1 279 ? -25.540 23.071 26.029 1.00 70.50 279 TYR A N 1
ATOM 2313 C CA . TYR A 1 279 ? -24.505 23.893 26.655 1.00 70.50 279 TYR A CA 1
ATOM 2314 C C . TYR A 1 279 ? -23.090 23.371 26.356 1.00 70.50 279 TYR A C 1
ATOM 2316 O O . TYR A 1 279 ? -22.208 24.149 25.997 1.00 70.50 279 TYR A O 1
ATOM 2324 N N . LEU A 1 280 ? -22.871 22.053 26.428 1.00 72.00 280 LEU A N 1
ATOM 2325 C CA . LEU A 1 280 ? -21.569 21.443 26.124 1.00 72.00 280 LEU A CA 1
ATOM 2326 C C . LEU A 1 280 ? -21.160 21.615 24.655 1.00 72.00 280 LEU A C 1
ATOM 2328 O O . LEU A 1 280 ? -19.989 21.883 24.376 1.00 72.00 280 LEU A O 1
ATOM 2332 N N . ASN A 1 281 ? -22.112 21.497 23.725 1.00 70.88 281 ASN A N 1
ATOM 2333 C CA . ASN A 1 281 ? -21.836 21.664 22.299 1.00 70.88 281 ASN A CA 1
ATOM 2334 C C . ASN A 1 281 ? -21.344 23.084 21.976 1.00 70.88 281 ASN A C 1
ATOM 2336 O O . ASN A 1 281 ? -20.302 23.259 21.342 1.00 70.88 281 ASN A O 1
ATOM 2340 N N . ASN A 1 282 ? -22.054 24.096 22.478 1.00 70.19 282 ASN A N 1
ATOM 2341 C CA . ASN A 1 282 ? -21.749 25.490 22.166 1.00 70.19 282 ASN A CA 1
ATOM 2342 C C . ASN A 1 282 ? -20.476 25.990 22.864 1.00 70.19 282 ASN A C 1
ATOM 2344 O O . ASN A 1 282 ? -19.737 26.781 22.284 1.00 70.19 282 ASN A O 1
ATOM 2348 N N . PHE A 1 283 ? -20.208 25.541 24.094 1.00 69.69 283 PHE A N 1
ATOM 2349 C CA . PHE A 1 283 ? -19.116 26.097 24.899 1.00 69.69 283 PHE A CA 1
ATOM 2350 C C . PHE A 1 283 ? -17.786 25.355 24.750 1.00 69.69 283 PHE A C 1
ATOM 2352 O O . PHE A 1 283 ? -16.733 25.970 24.883 1.00 69.69 283 PHE A O 1
ATOM 2359 N N . VAL A 1 284 ? -17.813 24.040 24.508 1.00 70.06 284 VAL A N 1
ATOM 2360 C CA . VAL A 1 284 ? -16.595 23.212 24.534 1.00 70.06 284 VAL A CA 1
ATOM 2361 C C . VAL A 1 284 ? -16.219 22.730 23.141 1.00 70.06 284 VAL A C 1
ATOM 2363 O O . VAL A 1 284 ? -15.067 22.856 22.738 1.00 70.06 284 VAL A O 1
ATOM 2366 N N . ILE A 1 285 ? -17.180 22.193 22.387 1.00 69.62 285 ILE A N 1
ATOM 2367 C CA . ILE A 1 285 ? -16.879 21.517 21.120 1.00 69.62 285 ILE A CA 1
ATOM 2368 C C . ILE A 1 285 ? -16.508 22.532 20.035 1.00 69.62 285 ILE A C 1
ATOM 2370 O O . ILE A 1 285 ? -15.486 22.373 19.367 1.00 69.62 285 ILE A O 1
ATOM 2374 N N . TRP A 1 286 ? -17.297 23.600 19.884 1.00 66.69 286 TRP A N 1
ATOM 2375 C CA . TRP A 1 286 ? -17.077 24.579 18.818 1.00 66.69 286 TRP A CA 1
ATOM 2376 C C . TRP A 1 286 ? -15.740 25.339 18.933 1.00 66.69 286 TRP A C 1
ATOM 2378 O O . TRP A 1 286 ? -14.998 25.370 17.948 1.00 66.69 286 TRP A O 1
ATOM 2388 N N . PRO A 1 287 ? -15.345 25.878 20.106 1.00 73.12 287 PRO A N 1
ATOM 2389 C CA . PRO A 1 287 ? -14.072 26.590 20.222 1.00 73.12 287 PRO A CA 1
ATOM 2390 C C . PRO A 1 287 ? -12.856 25.683 20.010 1.00 73.12 287 PRO A C 1
ATOM 2392 O O . PRO A 1 287 ? -11.889 26.100 19.377 1.00 73.12 287 PRO A O 1
ATOM 2395 N N . VAL A 1 288 ? -12.907 24.432 20.485 1.00 72.25 288 VAL A N 1
ATOM 2396 C CA . VAL A 1 288 ? -11.801 23.470 20.331 1.00 72.25 288 VAL A CA 1
ATOM 2397 C C . VAL A 1 288 ? -11.608 23.074 18.866 1.00 72.25 288 VAL A C 1
ATOM 2399 O O . VAL A 1 288 ? -10.470 23.000 18.403 1.00 72.25 288 VAL A O 1
ATOM 2402 N N . LEU A 1 289 ? -12.695 22.874 18.113 1.00 70.81 289 LEU A N 1
ATOM 2403 C CA . LEU A 1 289 ? -12.621 22.576 16.678 1.00 70.81 289 LEU A CA 1
ATOM 2404 C C . LEU A 1 289 ? -12.033 23.744 15.876 1.00 70.81 289 LEU A C 1
ATOM 2406 O O . LEU A 1 289 ? -11.149 23.532 15.046 1.00 70.81 289 LEU A O 1
ATOM 2410 N N . VAL A 1 290 ? -12.474 24.974 16.156 1.00 74.88 290 VAL A N 1
ATOM 2411 C CA . VAL A 1 290 ? -11.939 26.184 15.507 1.00 74.88 290 VAL A CA 1
ATOM 2412 C C . VAL A 1 290 ? -10.456 26.377 15.845 1.00 74.88 290 VAL A C 1
ATOM 2414 O O . VAL A 1 290 ? -9.653 26.695 14.968 1.00 74.88 290 VAL A O 1
ATOM 2417 N N . TRP A 1 291 ? -10.068 26.131 17.097 1.00 75.19 291 TRP A N 1
ATOM 2418 C CA . TRP A 1 291 ? -8.677 26.219 17.541 1.00 75.19 291 TRP A CA 1
ATOM 2419 C C . TRP A 1 291 ? -7.779 25.181 16.852 1.00 75.19 291 TRP A C 1
ATOM 2421 O O . TRP A 1 291 ? -6.717 25.531 16.336 1.00 75.19 291 TRP A O 1
ATOM 2431 N N . GLY A 1 292 ? -8.231 23.925 16.762 1.00 70.12 292 GLY A N 1
ATOM 2432 C CA . GLY A 1 292 ? -7.501 22.853 16.081 1.00 70.12 292 GLY A CA 1
ATOM 2433 C C . GLY A 1 292 ? -7.315 23.109 14.582 1.00 70.12 292 GLY A C 1
ATOM 2434 O O . GLY A 1 292 ? -6.230 22.878 14.050 1.00 70.12 292 GLY A O 1
ATOM 2435 N N . TYR A 1 293 ? -8.337 23.646 13.910 1.00 72.62 293 TYR A N 1
ATOM 2436 C CA . TYR A 1 293 ? -8.248 24.025 12.498 1.00 72.62 293 TYR A CA 1
ATOM 2437 C C . TYR A 1 293 ? -7.181 25.106 12.261 1.00 72.62 293 TYR A C 1
ATOM 2439 O O . TYR A 1 293 ? -6.324 24.948 11.391 1.00 72.62 293 TYR A O 1
ATOM 2447 N N . ASN A 1 294 ? -7.183 26.163 13.076 1.00 76.00 294 ASN A N 1
ATOM 2448 C CA . ASN A 1 294 ? -6.261 27.287 12.908 1.00 76.00 294 ASN A CA 1
ATOM 2449 C C . ASN A 1 294 ? -4.800 26.931 13.221 1.00 76.00 294 ASN A C 1
ATOM 2451 O O . ASN A 1 294 ? -3.902 27.467 12.583 1.00 76.00 294 ASN A O 1
ATOM 2455 N N . ILE A 1 295 ? -4.545 26.035 14.180 1.00 73.88 295 ILE A N 1
ATOM 2456 C CA . ILE A 1 295 ? -3.172 25.696 14.593 1.00 73.88 295 ILE A CA 1
ATOM 2457 C C . ILE A 1 295 ? -2.580 24.547 13.792 1.00 73.88 295 ILE A C 1
ATOM 2459 O O . ILE A 1 295 ? -1.388 24.567 13.514 1.00 73.88 295 ILE A O 1
ATOM 2463 N N . ALA A 1 296 ? -3.362 23.522 13.454 1.00 71.62 296 ALA A N 1
ATOM 2464 C CA . ALA A 1 296 ? -2.808 22.331 12.816 1.00 71.62 296 ALA A CA 1
ATOM 2465 C C . ALA A 1 296 ? -2.899 22.403 11.290 1.00 71.62 296 ALA A C 1
ATOM 2467 O O . ALA A 1 296 ? -1.918 22.142 10.599 1.00 71.62 296 ALA A O 1
ATOM 2468 N N . LEU A 1 297 ? -4.068 22.752 10.749 1.00 69.44 297 LEU A N 1
ATOM 2469 C CA . LEU A 1 297 ? -4.317 22.636 9.310 1.00 69.44 297 LEU A CA 1
ATOM 2470 C C . LEU A 1 297 ? -3.702 23.784 8.507 1.00 69.44 297 LEU A C 1
ATOM 2472 O O . LEU A 1 297 ? -3.099 23.532 7.466 1.00 69.44 297 LEU A O 1
ATOM 2476 N N . VAL A 1 298 ? -3.816 25.021 8.994 1.00 75.62 298 VAL A N 1
ATOM 2477 C CA . VAL A 1 298 ? -3.291 26.207 8.297 1.00 75.62 298 VAL A CA 1
ATOM 2478 C C . VAL A 1 298 ? -1.776 26.128 8.042 1.00 75.62 298 VAL A C 1
ATOM 2480 O O . VAL A 1 298 ? -1.391 26.223 6.876 1.00 75.62 298 VAL A O 1
ATOM 2483 N N . PRO A 1 299 ? -0.902 25.865 9.036 1.00 74.00 299 PRO A N 1
ATOM 2484 C CA . PRO A 1 299 ? 0.539 25.835 8.776 1.00 74.00 299 PRO A CA 1
ATOM 2485 C C . PRO A 1 299 ? 0.968 24.637 7.925 1.00 74.00 299 PRO A C 1
ATOM 2487 O O . PRO A 1 299 ? 1.895 24.754 7.129 1.00 74.00 299 PRO A O 1
ATOM 2490 N N . ILE A 1 300 ? 0.289 23.487 8.032 1.00 73.06 300 ILE A N 1
ATOM 2491 C CA . ILE A 1 300 ? 0.574 22.339 7.157 1.00 73.06 300 ILE A CA 1
ATOM 2492 C C . ILE A 1 300 ? 0.293 22.713 5.698 1.00 73.06 300 ILE A C 1
ATOM 2494 O O . ILE A 1 300 ? 1.111 22.425 4.824 1.00 73.06 300 ILE A O 1
ATOM 2498 N N . LEU A 1 301 ? -0.834 23.378 5.429 1.00 72.69 301 LEU A N 1
ATOM 2499 C CA . LEU A 1 301 ? -1.172 23.834 4.081 1.00 72.69 301 LEU A CA 1
ATOM 2500 C C . LEU A 1 301 ? -0.183 24.888 3.565 1.00 72.69 301 LEU A C 1
ATOM 2502 O O . LEU A 1 301 ? 0.166 24.852 2.385 1.00 72.69 301 LEU A O 1
ATOM 2506 N N . GLU A 1 302 ? 0.313 25.778 4.426 1.00 77.31 302 GLU A N 1
ATOM 2507 C CA . GLU A 1 302 ? 1.347 26.755 4.061 1.00 77.31 302 GLU A CA 1
ATOM 2508 C C . GLU A 1 302 ? 2.687 26.088 3.719 1.00 77.31 302 GLU A C 1
ATOM 2510 O O . GLU A 1 302 ? 3.245 26.377 2.661 1.00 77.31 302 GLU A O 1
ATOM 2515 N N . ILE A 1 303 ? 3.153 25.124 4.523 1.00 74.19 303 ILE A N 1
ATOM 2516 C CA . ILE A 1 303 ? 4.394 24.372 4.254 1.00 74.19 303 ILE A CA 1
ATOM 2517 C C . ILE A 1 303 ? 4.287 23.586 2.943 1.00 74.19 303 ILE A C 1
ATOM 2519 O O . ILE A 1 303 ? 5.224 23.563 2.142 1.00 74.19 303 ILE A O 1
ATOM 2523 N N . VAL A 1 304 ? 3.149 22.926 2.700 1.00 67.81 304 VAL A N 1
ATOM 2524 C CA . VAL A 1 304 ? 2.921 22.183 1.450 1.00 67.81 304 VAL A CA 1
ATOM 2525 C C . VAL A 1 304 ? 2.928 23.133 0.253 1.00 67.81 304 VAL A C 1
ATOM 2527 O O . VAL A 1 304 ? 3.539 22.820 -0.769 1.00 67.81 304 VAL A O 1
ATOM 2530 N N . LYS A 1 305 ? 2.306 24.309 0.383 1.00 73.38 305 LYS A N 1
ATOM 2531 C CA . LYS A 1 305 ? 2.285 25.331 -0.667 1.00 73.38 305 LYS A CA 1
ATOM 2532 C C . LYS A 1 305 ? 3.680 25.892 -0.957 1.00 73.38 305 LYS A C 1
ATOM 2534 O O . LYS A 1 305 ? 4.025 26.075 -2.121 1.00 73.38 305 LYS A O 1
ATOM 2539 N N . GLU A 1 306 ? 4.493 26.127 0.070 1.00 73.56 306 GLU A N 1
ATOM 2540 C CA . GLU A 1 306 ? 5.870 26.605 -0.084 1.00 73.56 306 GLU A CA 1
ATOM 2541 C C . GLU A 1 306 ? 6.760 25.560 -0.771 1.00 73.56 306 GLU A C 1
ATOM 2543 O O . GLU A 1 306 ? 7.474 25.879 -1.723 1.00 73.56 306 GLU A O 1
ATOM 2548 N N . LYS A 1 307 ? 6.647 24.282 -0.380 1.00 66.69 307 LYS A N 1
ATOM 2549 C CA . LYS A 1 307 ? 7.365 23.191 -1.056 1.00 66.69 307 LYS A CA 1
ATOM 2550 C C . LYS A 1 307 ? 6.920 22.999 -2.500 1.00 66.69 307 LYS A C 1
ATOM 2552 O O . LYS A 1 307 ? 7.764 22.736 -3.351 1.00 66.69 307 LYS A O 1
ATOM 2557 N N . TYR A 1 308 ? 5.625 23.139 -2.784 1.00 67.56 308 TYR A N 1
ATOM 2558 C CA . TYR A 1 308 ? 5.115 23.069 -4.151 1.00 67.56 308 TYR A CA 1
ATOM 2559 C C . TYR A 1 308 ? 5.723 24.172 -5.023 1.00 67.56 308 TYR A C 1
ATOM 2561 O O . TYR A 1 308 ? 6.217 23.879 -6.106 1.00 67.56 308 TYR A O 1
ATOM 2569 N N . ARG A 1 309 ? 5.786 25.410 -4.516 1.00 68.81 309 ARG A N 1
ATOM 2570 C CA . ARG A 1 309 ? 6.401 26.541 -5.224 1.00 68.81 309 ARG A CA 1
ATOM 2571 C C . ARG A 1 309 ? 7.897 26.327 -5.483 1.00 68.81 309 ARG A C 1
ATOM 2573 O O . ARG A 1 309 ? 8.364 26.598 -6.579 1.00 68.81 309 ARG A O 1
ATOM 2580 N N . TYR A 1 310 ? 8.633 25.760 -4.525 1.00 65.88 310 TYR A N 1
ATOM 2581 C CA . TYR A 1 310 ? 10.047 25.412 -4.726 1.00 65.88 310 TYR A CA 1
ATOM 2582 C C . TYR A 1 310 ? 10.244 24.331 -5.804 1.00 65.88 310 TYR A C 1
ATOM 2584 O O . TYR A 1 310 ? 11.206 24.370 -6.569 1.00 65.88 310 TYR A O 1
ATOM 2592 N N . VAL A 1 311 ? 9.344 23.346 -5.877 1.00 64.31 311 VAL A N 1
ATOM 2593 C CA . VAL A 1 311 ? 9.373 22.324 -6.935 1.00 64.31 311 VAL A CA 1
ATOM 2594 C C . VAL A 1 311 ? 9.009 22.936 -8.288 1.00 64.31 311 VAL A C 1
ATOM 2596 O O . VAL A 1 311 ? 9.684 22.648 -9.271 1.00 64.31 311 VAL A O 1
ATOM 2599 N N . GLU A 1 312 ? 7.995 23.800 -8.339 1.00 65.62 312 GLU A N 1
ATOM 2600 C CA . GLU A 1 312 ? 7.584 24.525 -9.545 1.00 65.62 312 GLU A CA 1
ATOM 2601 C C . GLU A 1 312 ? 8.727 25.386 -10.105 1.00 65.62 312 GLU A C 1
ATOM 2603 O O . GLU A 1 312 ? 9.071 25.245 -11.279 1.00 65.62 312 GLU A O 1
ATOM 2608 N N . ASP A 1 313 ? 9.394 26.174 -9.255 1.00 70.56 313 ASP A N 1
ATOM 2609 C CA . ASP A 1 313 ? 10.538 27.007 -9.644 1.00 70.56 313 ASP A CA 1
ATOM 2610 C C . ASP A 1 313 ? 11.714 26.155 -10.162 1.00 70.56 313 ASP A C 1
ATOM 2612 O O . ASP A 1 313 ? 12.318 26.476 -11.186 1.00 70.56 313 ASP A O 1
ATOM 2616 N N . ASN A 1 314 ? 12.015 25.019 -9.522 1.00 61.69 314 ASN A N 1
ATOM 2617 C CA . ASN A 1 314 ? 13.079 24.122 -9.988 1.00 61.69 314 ASN A CA 1
ATOM 2618 C C . ASN A 1 314 ? 12.743 23.439 -11.317 1.00 61.69 314 ASN A C 1
ATOM 2620 O O . ASN A 1 314 ? 13.626 23.272 -12.156 1.00 61.69 314 ASN A O 1
ATOM 2624 N N . VAL A 1 315 ? 11.486 23.047 -11.536 1.00 62.91 315 VAL A N 1
ATOM 2625 C CA . VAL A 1 315 ? 11.052 22.477 -12.819 1.00 62.91 315 VAL A CA 1
ATOM 2626 C C . VAL A 1 315 ? 11.138 23.536 -13.922 1.00 62.91 315 VAL A C 1
ATOM 2628 O O . VAL A 1 315 ? 11.637 23.247 -15.010 1.00 62.91 315 VAL A O 1
ATOM 2631 N N . LEU A 1 316 ? 10.734 24.777 -13.641 1.00 57.50 316 LEU A N 1
ATOM 2632 C CA . LEU A 1 316 ? 10.867 25.897 -14.575 1.00 57.50 316 LEU A CA 1
ATOM 2633 C C . LEU A 1 316 ? 12.335 26.173 -14.938 1.00 57.50 316 LEU A C 1
ATOM 2635 O O . LEU A 1 316 ? 12.670 26.266 -16.119 1.00 57.50 316 LEU A O 1
ATOM 2639 N N . ILE A 1 317 ? 13.226 26.244 -13.947 1.00 66.62 317 ILE A N 1
ATOM 2640 C CA . ILE A 1 317 ? 14.638 26.589 -14.167 1.00 66.62 317 ILE A CA 1
ATOM 2641 C C . ILE A 1 317 ? 15.415 25.429 -14.800 1.00 66.62 317 ILE A C 1
ATOM 2643 O O . ILE A 1 317 ? 16.094 25.621 -15.805 1.00 66.62 317 ILE A O 1
ATOM 2647 N N . TYR A 1 318 ? 15.339 24.224 -14.231 1.00 58.47 318 TYR A N 1
ATOM 2648 C CA . TYR A 1 318 ? 16.192 23.108 -14.652 1.00 58.47 318 TYR A CA 1
ATOM 2649 C C . TYR A 1 318 ? 15.622 22.297 -15.807 1.00 58.47 318 TYR A C 1
ATOM 2651 O O . TYR A 1 318 ? 16.388 21.615 -16.480 1.00 58.47 318 TYR A O 1
ATOM 2659 N N . PHE A 1 319 ? 14.308 22.335 -16.033 1.00 51.22 319 PHE A N 1
ATOM 2660 C CA . PHE A 1 319 ? 13.672 21.520 -17.065 1.00 51.22 319 PHE A CA 1
ATOM 2661 C C . PHE A 1 319 ? 13.129 22.367 -18.213 1.00 51.22 319 PHE A C 1
ATOM 2663 O O . PHE A 1 319 ? 13.402 22.058 -19.371 1.00 51.22 319 PHE A O 1
ATOM 2670 N N . LEU A 1 320 ? 12.420 23.464 -17.927 1.00 50.94 320 LEU A N 1
ATOM 2671 C CA . LEU A 1 320 ? 11.839 24.292 -18.986 1.00 50.94 320 LEU A CA 1
ATOM 2672 C C . LEU A 1 320 ? 12.894 25.157 -19.694 1.00 50.94 320 LEU A C 1
ATOM 2674 O O . LEU A 1 320 ? 12.889 25.222 -20.920 1.00 50.94 320 LEU A O 1
ATOM 2678 N N . ALA A 1 321 ? 13.841 25.760 -18.967 1.00 56.00 321 ALA A N 1
ATOM 2679 C CA . ALA A 1 321 ? 14.855 26.623 -19.585 1.00 56.00 321 ALA A CA 1
ATOM 2680 C C . ALA A 1 321 ? 15.777 25.902 -20.601 1.00 56.00 321 ALA A C 1
ATOM 2682 O O . ALA A 1 321 ? 15.997 26.458 -21.684 1.00 56.00 321 ALA A O 1
ATOM 2683 N N . PRO A 1 322 ? 16.289 24.676 -20.346 1.00 56.91 322 PRO A N 1
ATOM 2684 C CA . PRO A 1 322 ? 17.039 23.933 -21.358 1.00 56.91 322 PRO A CA 1
ATOM 2685 C C . PRO A 1 322 ? 16.171 23.542 -22.553 1.00 56.91 322 PRO A C 1
ATOM 2687 O O . PRO A 1 322 ? 16.630 23.666 -23.685 1.00 56.91 322 PRO A O 1
ATOM 2690 N N . VAL A 1 323 ? 14.921 23.121 -22.312 1.00 55.62 323 VAL A N 1
ATOM 2691 C CA . VAL A 1 323 ? 13.984 22.732 -23.376 1.00 55.62 323 VAL A CA 1
ATOM 2692 C C . VAL A 1 323 ? 13.680 23.926 -24.281 1.00 55.62 323 VAL A C 1
ATOM 2694 O O . VAL A 1 323 ? 13.801 23.807 -25.500 1.00 55.62 323 VAL A O 1
ATOM 2697 N N . CYS A 1 324 ? 13.389 25.097 -23.710 1.00 54.59 324 CYS A N 1
ATOM 2698 C CA . CYS A 1 324 ? 13.212 26.335 -24.465 1.00 54.59 324 CYS A CA 1
ATOM 2699 C C . CYS A 1 324 ? 14.474 26.714 -25.248 1.00 54.59 324 CYS A C 1
ATOM 2701 O O . CYS A 1 324 ? 14.353 27.070 -26.413 1.00 54.59 324 CYS A O 1
ATOM 2703 N N . ARG A 1 325 ? 15.682 26.572 -24.678 1.00 60.41 325 ARG A N 1
ATOM 2704 C CA . ARG A 1 325 ? 16.934 26.795 -25.427 1.00 60.41 325 ARG A CA 1
ATOM 2705 C C . ARG A 1 325 ? 17.084 25.848 -26.612 1.00 60.41 325 ARG A C 1
ATOM 2707 O O . ARG A 1 325 ? 17.450 26.296 -27.690 1.00 60.41 325 ARG A O 1
ATOM 2714 N N . THR A 1 326 ? 16.796 24.559 -26.442 1.00 66.81 326 THR A N 1
ATOM 2715 C CA . THR A 1 326 ? 16.841 23.608 -27.563 1.00 66.81 326 THR A CA 1
ATOM 2716 C C . THR A 1 326 ? 15.794 23.911 -28.624 1.00 66.81 326 THR A C 1
ATOM 2718 O O . THR A 1 326 ? 16.099 23.763 -29.799 1.00 66.81 326 THR A O 1
ATOM 2721 N N . VAL A 1 327 ? 14.594 24.359 -28.239 1.00 58.69 327 VAL A N 1
ATOM 2722 C CA . VAL A 1 327 ? 13.551 24.747 -29.197 1.00 58.69 327 VAL A CA 1
ATOM 2723 C C . VAL A 1 327 ? 13.948 26.020 -29.935 1.00 58.69 327 VAL A C 1
ATOM 2725 O O . VAL A 1 327 ? 13.874 26.032 -31.153 1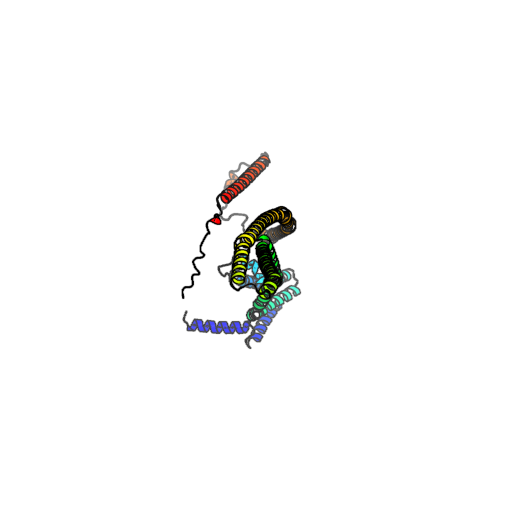.00 58.69 327 VAL A O 1
ATOM 2728 N N . ILE A 1 328 ? 14.440 27.049 -29.243 1.00 65.81 328 ILE A N 1
ATOM 2729 C CA . ILE A 1 328 ? 14.915 28.291 -29.874 1.00 65.81 328 ILE A CA 1
ATOM 2730 C C . ILE A 1 328 ? 16.070 28.001 -30.838 1.00 65.81 328 ILE A C 1
ATOM 2732 O O . ILE A 1 328 ? 16.055 28.495 -31.954 1.00 65.81 328 ILE A O 1
ATOM 2736 N N . ASN A 1 329 ? 17.019 27.140 -30.459 1.00 64.12 329 ASN A N 1
ATOM 2737 C CA . ASN A 1 329 ? 18.124 26.752 -31.343 1.00 64.12 329 ASN A CA 1
ATOM 2738 C C . ASN A 1 329 ? 17.685 25.851 -32.513 1.00 64.12 329 ASN A C 1
ATOM 2740 O O . ASN A 1 329 ? 18.425 25.714 -33.484 1.00 64.12 329 ASN A O 1
ATOM 2744 N N . ALA A 1 330 ? 16.538 25.176 -32.398 1.00 59.34 330 ALA A N 1
ATOM 2745 C CA . ALA A 1 330 ? 15.987 24.308 -33.438 1.00 59.34 330 ALA A CA 1
ATOM 2746 C C . ALA A 1 330 ? 15.005 25.038 -34.364 1.00 59.34 330 ALA A C 1
ATOM 2748 O O . ALA A 1 330 ? 14.754 24.562 -35.470 1.00 59.34 330 ALA A O 1
ATOM 2749 N N . VAL A 1 331 ? 14.444 26.169 -33.927 1.00 53.47 331 VAL A N 1
ATOM 2750 C CA . VAL A 1 331 ? 13.696 27.077 -34.793 1.00 53.47 331 VAL A CA 1
ATOM 2751 C C . VAL A 1 331 ? 14.730 27.835 -35.624 1.00 53.47 331 VAL A C 1
ATOM 2753 O O . VAL A 1 331 ? 15.517 28.593 -35.059 1.00 53.47 331 VAL A O 1
ATOM 2756 N N . PRO A 1 332 ? 14.788 27.626 -36.949 1.00 46.25 332 PRO A N 1
ATOM 2757 C CA . PRO A 1 332 ? 15.685 28.406 -37.783 1.00 46.25 332 PRO A CA 1
ATOM 2758 C C . PRO A 1 332 ? 15.296 29.884 -37.663 1.00 46.25 332 PRO A C 1
ATOM 2760 O O . PRO A 1 332 ? 14.115 30.215 -37.761 1.00 46.25 332 PRO A O 1
ATOM 2763 N N . GLU A 1 333 ? 16.279 30.770 -37.464 1.00 56.50 333 GLU A N 1
ATOM 2764 C CA . GLU A 1 333 ? 16.054 32.228 -37.401 1.00 56.50 333 GLU A CA 1
ATOM 2765 C C . GLU A 1 333 ? 15.282 32.746 -38.625 1.00 56.50 333 GLU A C 1
ATOM 2767 O O . GLU A 1 333 ? 14.571 33.744 -38.542 1.00 56.50 333 GLU A O 1
ATOM 2772 N N . LYS A 1 334 ? 15.375 32.029 -39.752 1.00 38.84 334 LYS A N 1
ATOM 2773 C CA . LYS A 1 334 ? 14.598 32.267 -40.964 1.00 38.84 334 LYS A CA 1
ATOM 2774 C C . LYS A 1 334 ? 13.590 31.145 -41.180 1.00 38.84 334 LYS A C 1
ATOM 2776 O O . LYS A 1 334 ? 13.958 29.974 -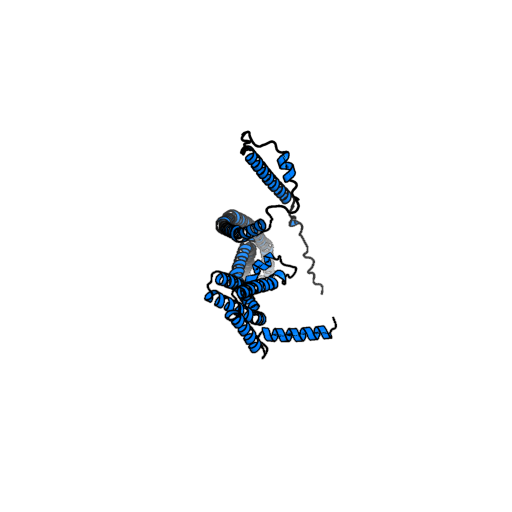41.286 1.00 38.84 334 LYS A O 1
ATOM 2781 N N . SER A 1 335 ? 12.311 31.506 -41.268 1.00 41.12 335 SER A N 1
ATOM 2782 C CA . SER A 1 335 ? 11.266 30.546 -41.613 1.00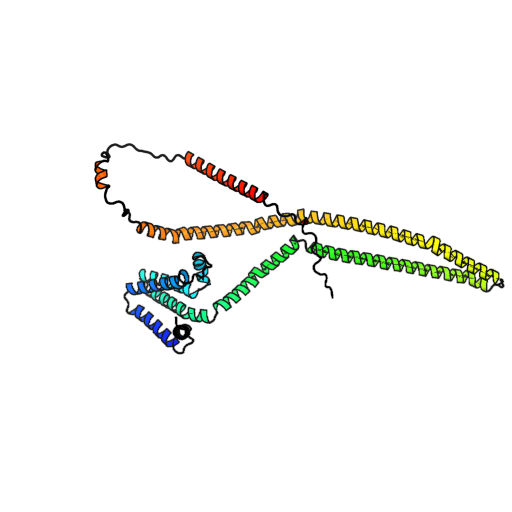 41.12 335 SER A CA 1
ATOM 2783 C C . SER A 1 335 ? 11.528 29.992 -43.027 1.00 41.12 335 SER A C 1
ATOM 2785 O O . SER A 1 335 ? 11.715 30.783 -43.950 1.00 41.12 335 SER A O 1
ATOM 2787 N N . PRO A 1 336 ? 11.504 28.665 -43.241 1.00 49.34 336 PRO A N 1
ATOM 2788 C CA . PRO A 1 336 ? 11.736 28.059 -44.556 1.00 49.34 336 PRO A CA 1
ATOM 2789 C C . PRO A 1 336 ? 10.570 28.246 -45.544 1.00 49.34 336 PRO A C 1
ATOM 2791 O O . PRO A 1 336 ? 10.616 27.700 -46.640 1.00 49.34 336 PRO A O 1
ATOM 2794 N N . PHE A 1 337 ? 9.516 28.973 -45.157 1.00 38.41 337 PHE A N 1
ATOM 2795 C CA . PHE A 1 337 ? 8.350 29.258 -46.001 1.00 38.41 337 PHE A CA 1
ATOM 2796 C C . PHE A 1 337 ? 8.306 30.701 -46.512 1.00 38.41 337 PHE A C 1
ATOM 2798 O O . PHE A 1 337 ? 7.347 31.069 -47.184 1.00 38.41 337 PHE A O 1
ATOM 2805 N N . VAL A 1 338 ? 9.322 31.510 -46.208 1.00 37.72 338 VAL A N 1
ATOM 2806 C CA . VAL A 1 338 ? 9.506 32.819 -46.839 1.00 37.72 338 VAL A CA 1
ATOM 2807 C C . VAL A 1 338 ? 10.697 32.675 -47.779 1.00 37.72 338 VAL A C 1
ATOM 2809 O O . VAL A 1 338 ? 11.847 32.792 -47.368 1.00 37.72 338 VAL A O 1
ATOM 2812 N N . GLU A 1 339 ? 10.410 32.301 -49.026 1.00 40.06 339 GLU A N 1
ATOM 2813 C CA . GLU A 1 339 ? 11.363 32.405 -50.132 1.00 40.06 339 GLU A CA 1
ATOM 2814 C C . GLU A 1 339 ? 11.629 33.895 -50.368 1.00 40.06 339 GLU A C 1
ATOM 2816 O O . GLU A 1 339 ? 10.694 34.598 -50.731 1.00 40.06 339 GLU A O 1
ATOM 2821 N N . ASP A 1 340 ? 12.855 34.345 -50.069 1.00 44.06 340 ASP A N 1
ATOM 2822 C CA . ASP A 1 340 ? 13.609 35.546 -50.497 1.00 44.06 340 ASP A CA 1
ATOM 2823 C C . ASP A 1 340 ? 12.885 36.676 -51.280 1.00 44.06 340 ASP A C 1
ATOM 2825 O O . ASP A 1 340 ? 13.456 37.270 -52.193 1.00 44.06 340 ASP A O 1
ATOM 2829 N N . SER A 1 341 ? 11.651 37.033 -50.920 1.00 46.62 341 SER A N 1
ATOM 2830 C CA . SER A 1 341 ? 10.884 38.103 -51.573 1.00 46.62 341 SER A CA 1
ATOM 2831 C C . SER A 1 341 ? 11.168 39.483 -50.977 1.00 46.62 341 SER A C 1
ATOM 2833 O O . SER A 1 341 ? 10.702 40.484 -51.518 1.00 46.62 341 SER A O 1
ATOM 2835 N N . ASP A 1 342 ? 11.945 39.561 -49.899 1.00 48.38 342 ASP A N 1
ATOM 2836 C CA . ASP A 1 342 ? 12.212 40.832 -49.221 1.00 48.38 342 ASP A CA 1
ATOM 2837 C C . ASP A 1 342 ? 13.324 41.636 -49.922 1.00 48.38 342 ASP A C 1
ATOM 2839 O O . ASP A 1 342 ? 13.444 42.836 -49.703 1.00 48.38 342 ASP A O 1
ATOM 2843 N N . LEU A 1 343 ? 14.068 41.025 -50.856 1.00 49.62 343 LEU A N 1
ATOM 2844 C CA . LEU A 1 343 ? 15.030 41.744 -51.704 1.00 49.62 343 LEU A CA 1
ATOM 2845 C C . LEU A 1 343 ? 14.356 42.679 -52.725 1.00 49.62 343 LEU A C 1
ATOM 2847 O O . LEU A 1 343 ? 15.007 43.595 -53.212 1.00 49.62 343 LEU A O 1
ATOM 2851 N N . GLU A 1 344 ? 13.069 42.482 -53.036 1.00 49.28 344 GLU A N 1
ATOM 2852 C CA . GLU A 1 344 ? 12.299 43.415 -53.877 1.00 49.28 344 GLU A CA 1
ATOM 2853 C C . GLU A 1 344 ? 11.495 44.439 -53.054 1.00 49.28 344 GLU A C 1
ATOM 2855 O O . GLU A 1 344 ? 10.984 45.401 -53.626 1.00 49.28 344 GLU A O 1
ATOM 2860 N N . LEU A 1 345 ? 11.381 44.273 -51.727 1.00 47.53 345 LEU A N 1
ATOM 2861 C CA . LEU A 1 345 ? 10.639 45.210 -50.872 1.00 47.53 345 LEU A CA 1
ATOM 2862 C C . LEU A 1 345 ? 11.524 46.327 -50.299 1.00 47.53 345 LEU A C 1
ATOM 2864 O O . LEU A 1 345 ? 11.013 47.422 -50.066 1.00 47.53 345 LEU A O 1
ATOM 2868 N N . ASP A 1 346 ? 12.832 46.092 -50.152 1.00 52.66 346 ASP A N 1
ATOM 2869 C CA . ASP A 1 346 ? 13.798 47.135 -49.766 1.00 52.66 346 ASP A CA 1
ATOM 2870 C C . ASP A 1 346 ? 13.833 48.295 -50.783 1.00 52.66 346 ASP A C 1
ATOM 2872 O O . ASP A 1 346 ? 13.988 49.446 -50.389 1.00 52.66 346 ASP A O 1
ATOM 2876 N N . ASP A 1 347 ? 13.573 48.032 -52.071 1.00 59.00 347 ASP A N 1
ATOM 2877 C CA . ASP A 1 347 ? 13.464 49.073 -53.112 1.00 59.00 347 ASP A CA 1
ATOM 2878 C C . ASP A 1 347 ? 12.147 49.879 -53.037 1.00 59.00 347 ASP A C 1
ATOM 2880 O O . ASP A 1 347 ? 12.015 50.930 -53.671 1.00 59.00 347 ASP A O 1
ATOM 2884 N N . PHE A 1 348 ? 11.153 49.405 -52.274 1.00 44.56 348 PHE A N 1
ATOM 2885 C CA . PHE A 1 348 ? 9.873 50.095 -52.071 1.00 44.56 348 PHE A CA 1
ATOM 2886 C C . PHE A 1 348 ? 9.778 50.842 -50.741 1.00 44.56 348 PHE A C 1
ATOM 2888 O O . PHE A 1 348 ? 8.823 51.604 -50.547 1.00 44.56 348 PHE A O 1
ATOM 2895 N N . LEU A 1 349 ? 10.734 50.654 -49.832 1.00 45.97 349 LEU A N 1
ATOM 2896 C CA . LEU A 1 349 ? 10.779 51.403 -48.586 1.00 45.97 349 LEU A CA 1
ATOM 2897 C C . LEU A 1 349 ? 11.470 52.750 -48.844 1.00 45.97 349 LEU A C 1
ATOM 2899 O O . LEU A 1 349 ? 12.622 52.773 -49.272 1.00 45.97 349 LEU A O 1
ATOM 2903 N N . PRO A 1 350 ? 10.777 53.890 -48.648 1.00 39.56 350 PRO A N 1
ATOM 2904 C CA . PRO A 1 350 ? 11.415 55.189 -48.784 1.00 39.56 350 PRO A CA 1
ATOM 2905 C C . PRO A 1 350 ? 12.584 55.290 -47.802 1.00 39.56 350 PRO A C 1
ATOM 2907 O O . PRO A 1 350 ? 12.430 54.991 -46.619 1.00 39.56 350 PRO A O 1
ATOM 2910 N N . ASP A 1 351 ? 13.726 55.696 -48.355 1.00 41.41 351 ASP A N 1
ATOM 2911 C CA . ASP A 1 351 ? 15.036 55.764 -47.713 1.00 41.41 351 ASP A CA 1
ATOM 2912 C C . ASP A 1 351 ? 14.938 56.407 -46.322 1.00 41.41 351 ASP A C 1
ATOM 2914 O O . ASP A 1 351 ? 14.424 57.518 -46.154 1.00 41.41 351 ASP A O 1
ATOM 2918 N N . GLU A 1 352 ? 15.395 55.654 -45.327 1.00 41.22 352 GLU A N 1
ATOM 2919 C CA . GLU A 1 352 ? 15.256 55.897 -43.896 1.00 41.22 352 GLU A CA 1
ATOM 2920 C C . GLU A 1 352 ? 16.213 57.019 -43.458 1.00 41.22 352 GLU A C 1
ATOM 2922 O O . GLU A 1 352 ? 17.227 56.800 -42.807 1.00 41.22 352 GLU A O 1
ATOM 2927 N N . ASN A 1 353 ? 15.900 58.250 -43.856 1.00 34.34 353 ASN A N 1
ATOM 2928 C CA . ASN A 1 353 ? 16.435 59.476 -43.277 1.00 34.34 353 ASN A CA 1
ATOM 2929 C C . ASN A 1 353 ? 15.265 60.443 -43.094 1.00 34.34 353 ASN A C 1
ATOM 2931 O O . ASN A 1 353 ? 14.874 61.115 -44.042 1.00 34.34 353 ASN A O 1
ATOM 2935 N N . ASP A 1 354 ? 14.653 60.408 -41.911 1.00 36.62 354 ASP A N 1
ATOM 2936 C CA . ASP A 1 354 ? 14.235 61.591 -41.147 1.00 36.62 354 ASP A CA 1
ATOM 2937 C C . ASP A 1 354 ? 13.499 61.109 -39.874 1.00 36.62 354 ASP A C 1
ATOM 2939 O O . ASP A 1 354 ? 12.305 60.812 -39.845 1.00 36.62 354 ASP A O 1
ATOM 2943 N N . ASP A 1 355 ? 14.295 60.944 -38.822 1.00 35.94 355 ASP A N 1
ATOM 2944 C CA . ASP A 1 355 ? 14.002 61.201 -37.412 1.00 35.94 355 ASP A CA 1
ATOM 2945 C C . ASP A 1 355 ? 12.572 61.650 -37.039 1.00 35.94 355 ASP A C 1
ATOM 2947 O O . ASP A 1 355 ? 12.230 62.830 -37.085 1.00 35.94 355 ASP A O 1
ATOM 2951 N N . ALA A 1 356 ? 11.779 60.725 -36.483 1.00 36.69 356 ALA A N 1
ATOM 2952 C CA . ALA A 1 356 ? 10.771 61.049 -35.470 1.00 36.69 356 ALA A CA 1
ATOM 2953 C C . ALA A 1 356 ? 10.389 59.815 -34.636 1.00 36.69 356 ALA A C 1
ATOM 2955 O O . ALA A 1 356 ? 9.754 58.870 -35.098 1.00 36.69 356 ALA A O 1
ATOM 2956 N N . GLU A 1 357 ? 10.768 59.867 -33.364 1.00 33.91 357 GLU A N 1
ATOM 2957 C CA . GLU A 1 357 ? 10.433 58.942 -32.286 1.00 33.91 357 GLU A CA 1
ATOM 2958 C C . GLU A 1 357 ? 8.924 58.626 -32.212 1.00 33.91 357 GLU A C 1
ATOM 2960 O O . GLU A 1 357 ? 8.123 59.381 -31.658 1.00 33.91 357 GLU A O 1
ATOM 2965 N N . SER A 1 358 ? 8.525 57.453 -32.702 1.00 34.94 358 SER A N 1
ATOM 2966 C CA . SER A 1 358 ? 7.215 56.865 -32.419 1.00 34.94 358 SER A CA 1
ATOM 2967 C C . SER A 1 358 ? 7.269 56.128 -31.078 1.00 34.94 358 SER A C 1
ATOM 2969 O O . SER A 1 358 ? 7.380 54.902 -31.008 1.00 34.94 358 SER A O 1
ATOM 2971 N N . ASN A 1 359 ? 7.192 56.897 -29.993 1.00 36.03 359 ASN A N 1
ATOM 2972 C CA . ASN A 1 359 ? 6.926 56.394 -28.651 1.00 36.03 359 ASN A CA 1
ATOM 2973 C C . ASN A 1 359 ? 5.574 55.660 -28.617 1.00 36.03 359 ASN A C 1
ATOM 2975 O O . ASN A 1 359 ? 4.528 56.269 -28.398 1.00 36.03 359 ASN A O 1
ATOM 2979 N N . THR A 1 360 ? 5.584 54.334 -28.756 1.00 40.66 360 THR A N 1
ATOM 2980 C CA . THR A 1 360 ? 4.532 53.473 -28.198 1.00 40.66 360 THR A CA 1
ATOM 2981 C C . THR A 1 360 ? 4.602 53.586 -26.676 1.00 40.66 360 THR A C 1
ATOM 2983 O O . THR A 1 360 ? 5.300 52.825 -26.005 1.00 40.66 360 THR A O 1
ATOM 2986 N N . SER A 1 361 ? 3.947 54.614 -26.131 1.00 40.94 361 SER A N 1
ATOM 2987 C CA . SER A 1 361 ? 3.899 54.866 -24.697 1.00 40.94 361 SER A CA 1
ATOM 2988 C C . SER A 1 361 ? 3.091 53.774 -24.006 1.00 40.94 361 SER A C 1
ATOM 2990 O O . SER A 1 361 ? 1.938 53.515 -24.347 1.00 40.94 361 SER A O 1
ATOM 2992 N N . TRP A 1 362 ? 3.718 53.160 -23.012 1.00 39.69 362 TRP A N 1
ATOM 2993 C CA . TRP A 1 362 ? 3.116 52.260 -22.042 1.00 39.69 362 TRP A CA 1
ATOM 2994 C C . TRP A 1 362 ? 2.109 53.060 -21.199 1.00 39.69 362 TRP A C 1
ATOM 2996 O O . TRP A 1 362 ? 2.520 53.802 -20.308 1.00 39.69 362 TRP A O 1
ATOM 3006 N N . ASP A 1 363 ? 0.816 52.988 -21.525 1.00 47.12 363 ASP A N 1
ATOM 3007 C CA . ASP A 1 363 ? -0.229 53.705 -20.786 1.00 47.12 363 ASP A CA 1
ATOM 3008 C C . ASP A 1 363 ? -0.717 52.852 -19.591 1.00 47.12 363 ASP A C 1
ATOM 3010 O O . ASP A 1 363 ? -1.342 51.804 -19.797 1.00 47.12 363 ASP A O 1
ATOM 3014 N N . PRO A 1 364 ? -0.405 53.234 -18.337 1.00 56.31 364 PRO A N 1
ATOM 3015 C CA . PRO A 1 364 ? -0.745 52.464 -17.138 1.00 56.31 364 PRO A CA 1
ATOM 3016 C C . PRO A 1 364 ? -2.256 52.298 -16.896 1.00 56.31 364 PRO A C 1
ATOM 3018 O O . PRO A 1 364 ? -2.649 51.390 -16.154 1.00 56.31 364 PRO A O 1
ATOM 3021 N N . ASP A 1 365 ? -3.110 53.108 -17.528 1.00 65.88 365 ASP A N 1
ATOM 3022 C CA . ASP A 1 365 ? -4.565 53.009 -17.364 1.00 65.88 365 ASP A CA 1
ATOM 3023 C C . ASP A 1 365 ? -5.141 51.716 -17.984 1.00 65.88 365 ASP A C 1
ATOM 3025 O O . ASP A 1 365 ? -6.110 51.141 -17.466 1.00 65.88 365 ASP A O 1
ATOM 3029 N N . ASP A 1 366 ? -4.497 51.177 -19.026 1.00 68.38 366 ASP A N 1
ATOM 3030 C CA . ASP A 1 366 ? -4.958 49.979 -19.747 1.00 68.38 366 ASP A CA 1
ATOM 3031 C C . ASP A 1 366 ? -4.685 48.668 -18.970 1.00 68.38 366 ASP A C 1
ATOM 3033 O O . ASP A 1 366 ? -5.378 47.650 -19.108 1.00 68.38 366 ASP A O 1
ATOM 3037 N N . ASP A 1 367 ? -3.694 48.690 -18.073 1.00 72.06 367 ASP A N 1
ATOM 3038 C CA . ASP A 1 367 ? -3.403 47.586 -17.152 1.00 72.06 367 ASP A CA 1
ATOM 3039 C C . ASP A 1 367 ? -4.380 47.565 -15.963 1.00 72.06 367 ASP A C 1
ATOM 3041 O O . ASP A 1 367 ? -4.775 46.489 -15.494 1.00 72.06 367 ASP A O 1
ATOM 3045 N N . GLU A 1 368 ? -4.838 48.727 -15.485 1.00 78.31 368 GLU A N 1
ATOM 3046 C CA . GLU A 1 368 ? -5.841 48.786 -14.418 1.00 78.31 368 GLU A CA 1
ATOM 3047 C C . GLU A 1 368 ? -7.235 48.365 -14.902 1.00 78.31 368 GLU A C 1
ATOM 3049 O O . GLU A 1 368 ? -7.933 47.635 -14.186 1.00 78.31 368 GLU A O 1
ATOM 3054 N N . ALA A 1 369 ? -7.612 48.725 -16.134 1.00 78.50 369 ALA A N 1
ATOM 3055 C CA . ALA A 1 369 ? -8.836 48.241 -16.770 1.00 78.50 369 ALA A CA 1
ATOM 3056 C C . ALA A 1 369 ? -8.853 46.702 -16.865 1.00 78.50 369 ALA A C 1
ATOM 3058 O O . ALA A 1 369 ? -9.803 46.058 -16.403 1.00 78.50 369 ALA A O 1
ATOM 3059 N N . ARG A 1 370 ? -7.754 46.089 -17.334 1.00 76.38 370 ARG A N 1
ATOM 3060 C CA . ARG A 1 370 ? -7.604 44.621 -17.391 1.00 76.38 370 ARG A CA 1
ATOM 3061 C C . ARG A 1 370 ? -7.629 43.953 -16.019 1.00 76.38 370 ARG A C 1
ATOM 3063 O O . ARG A 1 370 ? -8.139 42.836 -15.895 1.00 76.38 370 ARG A O 1
ATOM 3070 N N . ARG A 1 371 ? -7.078 44.586 -14.975 1.00 78.75 371 ARG A N 1
ATOM 3071 C CA . ARG A 1 371 ? -7.158 44.048 -13.603 1.00 78.75 371 ARG A CA 1
ATOM 3072 C C . ARG A 1 371 ? -8.590 44.068 -13.071 1.00 78.75 371 ARG A C 1
ATOM 3074 O O . ARG A 1 371 ? -9.042 43.040 -12.565 1.00 78.75 371 ARG A O 1
ATOM 3081 N N . LYS A 1 372 ? -9.322 45.173 -13.252 1.00 83.25 372 LYS A N 1
ATOM 3082 C CA . LYS A 1 372 ? -10.732 45.289 -12.831 1.00 83.25 372 LYS A CA 1
ATOM 3083 C C . LYS A 1 372 ? -11.631 44.286 -13.557 1.00 83.25 372 LYS A C 1
ATOM 3085 O O . LYS A 1 372 ? -12.484 43.666 -12.924 1.00 83.25 372 LYS A O 1
ATOM 3090 N N . GLU A 1 373 ? -11.399 44.048 -14.848 1.00 83.81 373 GLU A N 1
ATOM 3091 C CA . GLU A 1 373 ? -12.131 43.036 -15.619 1.00 83.81 373 GLU A CA 1
ATOM 3092 C C . GLU A 1 373 ? -11.876 41.609 -15.095 1.00 83.81 373 GLU A C 1
ATOM 3094 O O . GLU A 1 373 ? -12.816 40.834 -14.885 1.00 83.81 373 GLU A O 1
ATOM 3099 N N . LYS A 1 374 ? -10.615 41.267 -14.790 1.00 81.75 374 LYS A N 1
ATOM 3100 C CA . LYS A 1 374 ? -10.249 39.964 -14.203 1.00 81.75 374 LYS A CA 1
ATOM 3101 C C . LYS A 1 374 ? -10.859 39.755 -12.813 1.00 81.75 374 LYS A C 1
ATOM 3103 O O . LYS A 1 374 ? -11.321 38.652 -12.512 1.00 81.75 374 LYS A O 1
ATOM 3108 N N . GLU A 1 375 ? -10.886 40.787 -11.972 1.00 83.38 375 GLU A N 1
ATOM 3109 C CA . GLU A 1 375 ? -11.507 40.724 -10.644 1.00 83.38 375 GLU A CA 1
ATOM 3110 C C . GLU A 1 375 ? -13.030 40.559 -10.732 1.00 83.38 375 GLU A C 1
ATOM 3112 O O . GLU A 1 375 ? -13.591 39.687 -10.059 1.00 83.38 375 GLU A O 1
ATOM 3117 N N . ALA A 1 376 ? -13.695 41.305 -11.622 1.00 84.50 376 ALA A N 1
ATOM 3118 C CA . ALA A 1 376 ? -15.130 41.175 -11.869 1.00 84.50 376 ALA A CA 1
ATOM 3119 C C . ALA A 1 376 ? -15.502 39.768 -12.374 1.00 84.50 376 ALA A C 1
ATOM 3121 O O . ALA A 1 376 ? -16.458 39.158 -11.883 1.00 84.50 376 ALA A O 1
ATOM 3122 N N . ALA A 1 377 ? -14.704 39.196 -13.282 1.00 82.94 377 ALA A N 1
ATOM 3123 C CA . ALA A 1 377 ? -14.897 37.832 -13.771 1.00 82.94 377 ALA A CA 1
ATOM 3124 C C . ALA A 1 377 ? -14.749 36.777 -12.656 1.00 82.94 377 ALA A C 1
ATOM 3126 O O . ALA A 1 377 ? -15.492 35.788 -12.620 1.00 82.94 377 ALA A O 1
ATOM 3127 N N . LEU A 1 378 ? -13.822 36.980 -11.712 1.00 82.62 378 LEU A N 1
ATOM 3128 C CA . LEU A 1 378 ? -13.594 36.062 -10.594 1.00 82.62 378 LEU A CA 1
ATOM 3129 C C . LEU A 1 378 ? -14.726 36.115 -9.555 1.00 82.62 378 LEU A C 1
ATOM 3131 O O . LEU A 1 378 ? -15.135 35.068 -9.040 1.00 82.62 378 LEU A O 1
ATOM 3135 N N . ILE A 1 379 ? -15.276 37.304 -9.287 1.00 82.62 379 ILE A N 1
ATOM 3136 C CA . ILE A 1 379 ? -16.446 37.490 -8.414 1.00 82.62 379 ILE A CA 1
ATOM 3137 C C . ILE A 1 379 ? -17.691 36.847 -9.044 1.00 82.62 379 ILE A C 1
ATOM 3139 O O . ILE A 1 379 ? -18.349 36.033 -8.390 1.00 82.62 379 ILE A O 1
ATOM 3143 N N . ALA A 1 380 ? -17.945 37.088 -10.335 1.00 82.75 380 ALA A N 1
ATOM 3144 C CA . ALA A 1 380 ? -19.065 36.479 -11.058 1.00 82.75 380 ALA A CA 1
ATOM 3145 C C . ALA A 1 380 ? -18.988 34.938 -11.076 1.00 82.75 380 ALA A C 1
ATOM 3147 O O . ALA A 1 380 ? -20.001 34.239 -10.966 1.00 82.75 380 ALA A O 1
ATOM 3148 N N . LYS A 1 381 ? -17.775 34.371 -11.163 1.00 78.44 381 LYS A N 1
ATOM 3149 C CA . LYS A 1 381 ? -17.563 32.917 -11.089 1.00 78.44 381 LYS A CA 1
ATOM 3150 C C . LYS A 1 381 ? -17.871 32.362 -9.693 1.00 78.44 381 LYS A C 1
ATOM 3152 O O . LYS A 1 381 ? -18.483 31.298 -9.591 1.00 78.44 381 LYS A O 1
ATOM 3157 N N . LYS A 1 382 ? -17.504 33.079 -8.621 1.00 76.69 382 LYS A N 1
ATOM 3158 C CA . LYS A 1 382 ? -17.832 32.700 -7.233 1.00 76.69 382 LYS A CA 1
ATOM 3159 C C . LYS A 1 382 ? -19.339 32.733 -6.961 1.00 76.69 382 LYS A C 1
ATOM 3161 O O . LYS A 1 382 ? -19.844 31.817 -6.312 1.00 76.69 382 LYS A O 1
ATOM 3166 N N . GLU A 1 383 ? -20.066 33.720 -7.484 1.00 77.81 383 GLU A N 1
ATOM 3167 C CA . GLU A 1 383 ? -21.530 33.773 -7.348 1.00 77.81 383 GLU A CA 1
ATOM 3168 C C . GLU A 1 383 ? -22.230 32.628 -8.082 1.00 77.81 383 GLU A C 1
ATOM 3170 O O . GLU A 1 383 ? -23.096 31.977 -7.497 1.00 77.81 383 GLU A O 1
ATOM 3175 N N . LYS A 1 384 ? -21.800 32.289 -9.307 1.00 74.06 384 LYS A N 1
ATOM 3176 C CA . LYS A 1 384 ? -22.327 31.117 -10.031 1.00 74.06 384 LYS A CA 1
ATOM 3177 C C . LYS A 1 384 ? -22.104 29.807 -9.268 1.00 74.06 384 LYS A C 1
ATOM 3179 O O . LYS A 1 384 ? -22.967 28.931 -9.295 1.00 74.06 384 LYS A O 1
ATOM 3184 N N . ILE A 1 385 ? -20.970 29.662 -8.578 1.00 72.25 385 ILE A N 1
ATOM 3185 C CA . ILE A 1 385 ? -20.692 28.487 -7.736 1.00 72.25 385 ILE A CA 1
ATOM 3186 C C . ILE A 1 385 ? -21.612 28.470 -6.509 1.00 72.25 385 ILE A C 1
ATOM 3188 O O . ILE A 1 385 ? -22.170 27.421 -6.199 1.00 72.25 385 ILE A O 1
ATOM 3192 N N . LYS A 1 386 ? -21.833 29.615 -5.847 1.00 69.62 386 LYS A N 1
ATOM 3193 C CA . LYS A 1 386 ? -22.776 29.717 -4.720 1.00 69.62 386 LYS A CA 1
ATOM 3194 C C . LYS A 1 386 ? -24.216 29.403 -5.129 1.00 69.62 386 LYS A C 1
ATOM 3196 O O . LYS A 1 386 ? -24.888 28.680 -4.405 1.00 69.62 386 LYS A O 1
ATOM 3201 N N . GLN A 1 387 ? -24.673 29.885 -6.285 1.00 66.62 387 GLN A N 1
ATOM 3202 C CA . GLN A 1 387 ? -26.008 29.565 -6.803 1.00 66.62 387 GLN A CA 1
ATOM 3203 C C . GLN A 1 387 ? -26.144 28.076 -7.140 1.00 66.62 387 GLN A C 1
ATOM 3205 O O . GLN A 1 387 ? -27.143 27.462 -6.780 1.00 66.62 387 GLN A O 1
ATOM 3210 N N . LYS A 1 388 ? -25.121 27.461 -7.754 1.00 60.72 388 LYS A N 1
ATOM 3211 C CA . LYS A 1 388 ? -25.107 26.006 -7.982 1.00 60.72 388 LYS A CA 1
ATOM 3212 C C . LYS A 1 388 ? -25.090 25.206 -6.681 1.00 60.72 388 LYS A C 1
ATOM 3214 O O . LYS A 1 388 ? -25.743 24.177 -6.619 1.00 60.72 388 LYS A O 1
ATOM 3219 N N . ALA A 1 389 ? -24.382 25.675 -5.654 1.00 55.81 389 ALA A N 1
ATOM 3220 C CA . ALA A 1 389 ? -24.369 25.032 -4.343 1.00 55.81 389 ALA A CA 1
ATOM 3221 C C . ALA A 1 389 ? -25.710 25.179 -3.603 1.00 55.81 389 ALA A C 1
ATOM 3223 O O . ALA A 1 389 ? -26.108 24.258 -2.903 1.00 55.81 389 ALA A O 1
ATOM 3224 N N . ALA A 1 390 ? -26.424 26.293 -3.791 1.00 58.41 390 ALA A N 1
ATOM 3225 C CA . ALA A 1 390 ? -27.763 26.495 -3.236 1.00 58.41 390 ALA A CA 1
ATOM 3226 C C . ALA A 1 390 ? -28.848 25.660 -3.942 1.00 58.41 390 ALA A C 1
ATOM 3228 O O . ALA A 1 390 ? -29.881 25.392 -3.342 1.00 58.41 390 ALA A O 1
ATO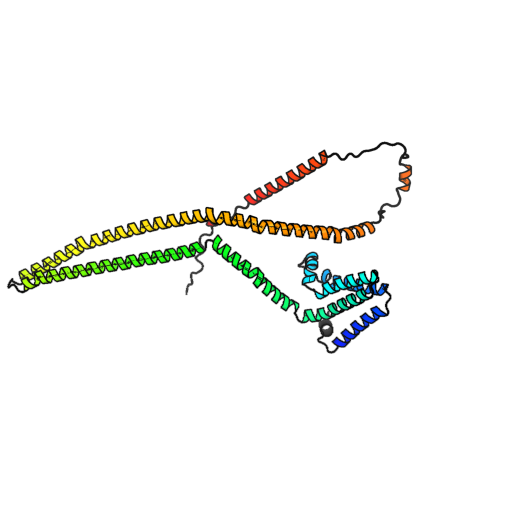M 3229 N N . LEU A 1 391 ? -28.615 25.238 -5.193 1.00 49.78 391 LEU A N 1
ATOM 3230 C CA . LEU A 1 391 ? -29.524 24.363 -5.944 1.00 49.78 391 LEU A CA 1
ATOM 3231 C C . LEU A 1 391 ? -29.337 22.870 -5.616 1.00 49.78 391 LEU A C 1
ATOM 3233 O O . LEU A 1 391 ? -30.135 22.042 -6.047 1.00 49.78 391 LEU A O 1
ATOM 3237 N N . ILE A 1 392 ? -28.280 22.508 -4.881 1.00 39.53 392 ILE A N 1
ATOM 3238 C CA . ILE A 1 392 ? -28.119 21.152 -4.350 1.00 39.53 392 ILE A CA 1
ATOM 3239 C C . ILE A 1 392 ? -28.950 21.093 -3.070 1.00 39.53 392 ILE A C 1
ATOM 3241 O O . ILE A 1 392 ? -28.453 21.271 -1.959 1.00 39.53 392 ILE A O 1
ATOM 3245 N N . GLU A 1 393 ? -30.252 20.910 -3.260 1.00 35.16 393 GLU A N 1
ATOM 3246 C CA . GLU A 1 393 ? -31.183 20.573 -2.195 1.00 35.16 393 GLU A CA 1
ATOM 3247 C C . GLU A 1 393 ? -30.780 19.182 -1.686 1.00 35.16 393 GLU A C 1
ATOM 3249 O O . GLU A 1 393 ? -30.944 18.166 -2.366 1.00 35.16 393 GLU A O 1
ATOM 3254 N N . PHE A 1 394 ? -30.108 19.145 -0.534 1.00 37.91 394 PHE A N 1
ATOM 3255 C CA . PHE A 1 394 ? -29.762 17.887 0.114 1.00 37.91 394 PHE A CA 1
ATOM 3256 C C . PHE A 1 394 ? -31.069 17.177 0.495 1.00 37.91 394 PHE A C 1
ATOM 3258 O O . PHE A 1 394 ? -31.916 17.812 1.125 1.00 37.91 394 PHE A O 1
ATOM 3265 N N . PRO A 1 395 ? -31.252 15.895 0.131 1.00 37.44 395 PRO A N 1
ATOM 3266 C CA . PRO A 1 395 ? -32.480 15.178 0.439 1.00 37.44 395 PRO A CA 1
ATOM 3267 C C . PRO A 1 395 ? -32.720 15.160 1.953 1.00 37.44 395 PRO A C 1
ATOM 3269 O O . PRO A 1 395 ? -31.817 14.847 2.734 1.00 37.44 395 PRO A O 1
ATOM 3272 N N . ASP A 1 396 ? -33.939 15.529 2.349 1.00 35.91 396 ASP A N 1
ATOM 3273 C CA . ASP A 1 396 ? -34.394 15.526 3.736 1.00 35.91 396 ASP A CA 1
ATOM 3274 C C . ASP A 1 396 ? -34.414 14.077 4.248 1.00 35.91 396 ASP A C 1
ATOM 3276 O O . ASP A 1 396 ? -35.197 13.237 3.805 1.00 35.91 396 ASP A O 1
ATOM 3280 N N . PHE A 1 397 ? -33.503 13.762 5.169 1.00 40.66 397 PHE A N 1
ATOM 3281 C CA . PHE A 1 397 ? -33.319 12.419 5.727 1.00 40.66 397 PHE A CA 1
ATOM 3282 C C . PHE A 1 397 ? -34.505 11.936 6.584 1.00 40.66 397 PHE A C 1
ATOM 3284 O O . PHE A 1 397 ? -34.469 10.809 7.079 1.00 40.66 397 PHE A O 1
ATOM 3291 N N . ASN A 1 398 ? -35.555 12.745 6.762 1.00 42.75 398 ASN A N 1
ATOM 3292 C CA . ASN A 1 398 ? -36.768 12.335 7.468 1.00 42.75 398 ASN A CA 1
ATOM 3293 C C . ASN A 1 398 ? -37.687 11.401 6.659 1.00 42.75 398 ASN A C 1
ATOM 3295 O O . ASN A 1 398 ? -38.495 10.709 7.275 1.00 42.75 398 ASN A O 1
ATOM 3299 N N . ASP A 1 399 ? -37.535 11.310 5.332 1.00 37.91 399 ASP A N 1
ATOM 3300 C CA . ASP A 1 399 ? -38.354 10.418 4.488 1.00 37.91 399 ASP A CA 1
ATOM 3301 C C . ASP A 1 399 ? -37.766 9.006 4.298 1.00 37.91 399 ASP A C 1
ATOM 3303 O O . ASP A 1 399 ? -38.361 8.162 3.633 1.00 37.91 399 ASP A O 1
ATOM 3307 N N . LEU A 1 400 ? -36.645 8.678 4.950 1.00 35.22 400 LEU A N 1
ATOM 3308 C CA . LEU A 1 400 ? -36.130 7.298 5.016 1.00 35.22 400 LEU A CA 1
ATOM 3309 C C . LEU A 1 400 ? -36.673 6.535 6.235 1.00 35.22 400 LEU A C 1
ATOM 3311 O O . LEU A 1 400 ? -35.978 5.738 6.870 1.00 35.22 400 LEU A O 1
ATOM 3315 N N . GLY A 1 401 ? -37.938 6.792 6.567 1.00 31.78 401 GLY A N 1
ATOM 3316 C CA . GLY A 1 401 ? -38.696 6.027 7.541 1.00 31.78 401 GLY A CA 1
ATOM 3317 C C . GLY A 1 401 ? -39.199 4.706 6.953 1.00 31.78 401 GLY A C 1
ATOM 3318 O O . GLY A 1 401 ? -39.945 4.703 5.984 1.00 31.78 401 GLY A O 1
ATOM 3319 N N . SER A 1 402 ? -38.872 3.610 7.645 1.00 37.09 402 SER A N 1
ATOM 3320 C CA . SER A 1 402 ? -39.513 2.286 7.574 1.00 37.09 402 SER A CA 1
ATOM 3321 C C . SER A 1 402 ? -39.103 1.359 6.416 1.00 37.09 402 SER A C 1
ATOM 3323 O O . SER A 1 402 ? -39.754 1.274 5.383 1.00 37.09 402 SER A O 1
ATOM 3325 N N . SER A 1 403 ? -38.055 0.562 6.650 1.00 39.25 403 SER A N 1
ATOM 3326 C CA . SER A 1 403 ? -37.894 -0.763 6.024 1.00 39.25 403 SER A CA 1
ATOM 3327 C C . SER A 1 403 ? -37.367 -1.776 7.052 1.00 39.25 403 SER A C 1
ATOM 3329 O O . SER A 1 403 ? -36.353 -2.431 6.856 1.00 39.25 403 SER A O 1
ATOM 3331 N N . ASP A 1 404 ? -38.069 -1.903 8.182 1.00 43.31 404 ASP A N 1
ATOM 3332 C CA . ASP A 1 404 ? -37.804 -2.953 9.184 1.00 43.31 404 ASP A CA 1
ATOM 3333 C C . ASP A 1 404 ? -38.616 -4.244 8.908 1.00 43.31 404 ASP A C 1
ATOM 3335 O O . ASP A 1 404 ? -38.734 -5.103 9.779 1.00 43.31 404 ASP A O 1
ATOM 3339 N N . GLU A 1 405 ? -39.174 -4.424 7.703 1.00 48.38 405 GLU A N 1
ATOM 3340 C CA . GLU A 1 405 ? -39.974 -5.617 7.361 1.00 48.38 405 GLU A CA 1
ATOM 3341 C C . GLU A 1 405 ? -39.188 -6.784 6.733 1.00 48.38 405 GLU A C 1
ATOM 3343 O O . GLU A 1 405 ? -39.766 -7.845 6.517 1.00 48.38 405 GLU A O 1
ATOM 3348 N N . GLU A 1 406 ? -37.873 -6.685 6.506 1.00 40.44 406 GLU A N 1
ATOM 3349 C CA . GLU A 1 406 ? -37.140 -7.755 5.792 1.00 40.44 406 GLU A CA 1
ATOM 3350 C C . GLU A 1 406 ? -36.505 -8.846 6.682 1.00 40.44 406 GLU A C 1
ATOM 3352 O O . GLU A 1 406 ? -35.805 -9.726 6.191 1.00 40.44 406 GLU A O 1
ATOM 3357 N N . PHE A 1 407 ? -36.790 -8.871 7.989 1.00 39.41 407 PHE A N 1
ATOM 3358 C CA . PHE A 1 407 ? -36.352 -9.967 8.873 1.00 39.41 407 PHE A CA 1
ATOM 3359 C C . PHE A 1 407 ? -37.514 -10.646 9.608 1.00 39.41 407 PHE A C 1
ATOM 3361 O O . PHE A 1 407 ? -37.454 -10.894 10.811 1.00 39.41 407 PHE A O 1
ATOM 3368 N N . MET A 1 408 ? -38.570 -10.997 8.871 1.00 40.56 408 MET A N 1
ATOM 3369 C CA . MET A 1 408 ? -39.513 -12.039 9.290 1.00 40.56 408 MET A CA 1
ATOM 3370 C C . MET A 1 408 ? -39.007 -13.389 8.771 1.00 40.56 408 MET A C 1
ATOM 3372 O O . MET A 1 408 ? -39.281 -13.791 7.643 1.00 40.56 408 MET A O 1
ATOM 3376 N N . PHE A 1 409 ? -38.231 -14.077 9.611 1.00 45.09 409 PHE A N 1
ATOM 3377 C CA . PHE A 1 409 ? -37.951 -15.502 9.453 1.00 45.09 409 PHE A CA 1
ATOM 3378 C C . PHE A 1 409 ? -39.255 -16.281 9.674 1.00 45.09 409 PHE A C 1
ATOM 3380 O O . PHE A 1 409 ? -39.743 -16.341 10.802 1.00 45.09 409 PHE A O 1
ATOM 3387 N N . ASN A 1 410 ? -39.805 -16.854 8.602 1.00 38.00 410 ASN A N 1
ATOM 3388 C CA . ASN A 1 410 ? -40.798 -17.921 8.683 1.00 38.00 410 ASN A CA 1
ATOM 3389 C C . ASN A 1 410 ? -40.092 -19.272 8.478 1.00 38.00 410 ASN A C 1
ATOM 3391 O O . ASN A 1 410 ? -39.437 -19.467 7.454 1.00 38.00 410 ASN A O 1
ATOM 3395 N N . ASP A 1 411 ? -40.312 -20.138 9.471 1.00 44.19 411 ASP A N 1
ATOM 3396 C CA . ASP A 1 411 ? -40.080 -21.589 9.596 1.00 44.19 411 ASP A CA 1
ATOM 3397 C C . ASP A 1 411 ? -38.650 -22.132 9.784 1.00 44.19 411 ASP A C 1
ATOM 3399 O O . ASP A 1 411 ? -37.860 -22.222 8.816 1.00 44.19 411 ASP A O 1
#

pLDDT: mean 70.44, std 14.51, range [31.78, 91.44]

Organism: Strongyloides stercoralis (NCBI:txid6248)

Secondary structure (DSSP, 8-state):
--HHHHHHHHHHHHHHHHHHTT-STTHHHHHHHHHHHHHHHHHHS-HHHHHHHHHHHHHHHHIIIIIS---TTS-HHHHHHHHHHH-HHHHHHHHHHHHHHHHHHHT-HHHHHHHHHHHHHHHHHHHHHHHTTHHHHHHHHHHHHHIIIIIHHHHHHHHHHHHHHTTHHHHHHHHHHHHHHHHHHHHHHHHHHHHHHHHHHHHHHHHHHHHHHHHHHHHHS---HHHHHHHHHHHHHHHHIIIIIIIHHHHHHHHHHHHHHHHHHHHHHHHHHHHHHHHHIIIIIHHHHHHHIIIIIHHHHHHHHHHHHHHHHHHIIIIIHHHHHHHHHHS-SS-TT--SGGGTTGGGS--S-----------HHHHHHHHHHHHHHHHHHHHHHHHHHHT-----GGG------TT----

Radius of gyration: 48.63 Å; chains: 1; bounding box: 114×87×135 Å

Foldseek 3Di:
DDPVVVVVVVVVVVVVLCLLLVNDPCVVVVVVVVVVVLVCCLPPPDLVVNLVVLVVLLVVLCCVQQVVPDPVPDDSVVSVVCVCLVQVLSVQLSVLSVVLSVCSVVPNSPSSSVSNVSSVVSVSCRSNCVVVCVSVVVVVVVCVVCCVVPVVVVVVVVVVVCCVVVVVVVVVVVVVVVVVLVVVVVVCVVVLVVVVVVVVVVVVVVLVVCCVVPVVVVVVDPDDPVVSVVVVVVSVVVVCCCVVPPVVVVSVVVVVVVVVVSVVVVVVVVVVVVVVVVVCCVPPVVVVVVVCCVPPVVVVVVVVVVVVVVVVVCCCPVPVVVVVVVVVVVPPPDDPPDDPPVVVCVVVDPDPDDDDDPPPDPDVVVVVVVVVVVVVVVVVVVVVVVVVVVVPPPDDPPVPPDDPPPPPDDD